Protein AF-0000000067925030 (afdb_homodimer)

Secondary structure (DSSP, 8-state):
-GGGGGSHHHHHHHHHHHHHHHHHHHHHTT-HHHHHHHHHHHHHHHHHHHHHHHHTTTTS-HHHHHHHHHHHHHHHHIIIIIHHHHHHHHHTTT-HHHHHHHHHHHHHHHHHHHHHHHH--TTSEEES--GGGHHHHHHHHHHTGGGS-HHHHHHHHHHHHHHHHHHHTS--EEEPP-THHHHHHHHHHHHHHHHHHHHHH-/-GGGGGSHHHHHHHHHHHHHHHHHHHHHTT-HHHHHHHHHHHHHHHHHHHHHHHHTTTTS-HHHHHHHHHHHHHHHHIIIIIHHHHHHHHHTTT-HHHHHHHHHHHHHHHHHHHHHHHH--TTSEEES--GGGHHHHHHHHHHTGGGS-HHHHHHHHHHHHHHHHHHHTS--EEEPP-THHHHHHHHHHHHHHHHHHHHHH-

Structure (mmCIF, N/CA/C/O backbone):
data_AF-0000000067925030-model_v1
#
loop_
_entity.id
_entity.type
_entity.pdbx_description
1 polymer 'CDP-alcohol phosphatidyltransferase'
#
loop_
_atom_site.group_PDB
_atom_site.id
_atom_site.type_symbol
_atom_site.label_atom_id
_atom_site.label_alt_id
_atom_site.label_comp_id
_atom_site.label_asym_id
_atom_site.label_entity_id
_atom_site.label_seq_id
_atom_site.pdbx_PDB_ins_code
_atom_site.Cartn_x
_atom_site.Cartn_y
_atom_site.Cartn_z
_atom_site.occupancy
_atom_site.B_iso_or_equiv
_atom_site.auth_seq_id
_atom_site.auth_comp_id
_atom_site.auth_asym_id
_atom_site.auth_atom_id
_atom_site.pdbx_PDB_model_num
ATOM 1 N N . MET A 1 1 ? -11.797 15.734 -7.051 1 89.94 1 MET A N 1
ATOM 2 C CA . MET A 1 1 ? -10.562 15.062 -6.641 1 89.94 1 MET A CA 1
ATOM 3 C C . MET A 1 1 ? -9.695 14.734 -7.852 1 89.94 1 MET A C 1
ATOM 5 O O . MET A 1 1 ? -8.484 14.945 -7.82 1 89.94 1 MET A O 1
ATOM 9 N N . ILE A 1 2 ? -10.281 14.438 -8.984 1 88.62 2 ILE A N 1
ATOM 10 C CA . ILE A 1 2 ? -9.531 14.031 -10.164 1 88.62 2 ILE A CA 1
ATOM 11 C C . ILE A 1 2 ? -8.75 15.219 -10.719 1 88.62 2 ILE A C 1
ATOM 13 O O . ILE A 1 2 ? -7.641 15.062 -11.234 1 88.62 2 ILE A O 1
ATOM 17 N N . ARG A 1 3 ? -9.242 16.359 -10.547 1 88.56 3 ARG A N 1
ATOM 18 C CA . ARG A 1 3 ? -8.594 17.578 -11.023 1 88.56 3 ARG A CA 1
ATOM 19 C C . ARG A 1 3 ? -7.242 17.781 -10.352 1 88.56 3 ARG A C 1
ATOM 21 O O . ARG A 1 3 ? -6.371 18.469 -10.891 1 88.56 3 ARG A O 1
ATOM 28 N N . LEU A 1 4 ? -7.094 17.141 -9.203 1 92.19 4 LEU A N 1
ATOM 29 C CA . LEU A 1 4 ? -5.828 17.25 -8.484 1 92.19 4 LEU A CA 1
ATOM 30 C C . LEU A 1 4 ? -4.707 16.562 -9.25 1 92.19 4 LEU A C 1
ATOM 32 O O . LEU A 1 4 ? -3.529 16.844 -9.031 1 92.19 4 LEU A O 1
ATOM 36 N N . LEU A 1 5 ? -5.113 15.695 -10.188 1 93.62 5 LEU A N 1
ATOM 37 C CA . LEU A 1 5 ? -4.117 14.953 -10.961 1 93.62 5 LEU A CA 1
ATOM 38 C C . LEU A 1 5 ? -3.686 15.734 -12.195 1 93.62 5 LEU A C 1
ATOM 40 O O . LEU A 1 5 ? -2.791 15.305 -12.922 1 93.62 5 LEU A O 1
ATOM 44 N N . VAL A 1 6 ? -4.281 16.906 -12.383 1 92.69 6 VAL A N 1
ATOM 45 C CA . VAL A 1 6 ? -3.838 17.797 -13.445 1 92.69 6 VAL A CA 1
ATOM 46 C C . VAL A 1 6 ? -2.533 18.484 -13.039 1 92.69 6 VAL A C 1
ATOM 48 O O . VAL A 1 6 ? -1.722 18.844 -13.891 1 92.69 6 VAL A O 1
ATOM 51 N N . ASP A 1 7 ? -2.354 18.641 -11.688 1 95 7 ASP A N 1
ATOM 52 C CA . ASP A 1 7 ? -1.085 19.156 -11.172 1 95 7 ASP A CA 1
ATOM 53 C C . ASP A 1 7 ? 0.075 18.25 -11.586 1 95 7 ASP A C 1
ATOM 55 O O . ASP A 1 7 ? 0.034 17.031 -11.367 1 95 7 ASP A O 1
ATOM 59 N N . PRO A 1 8 ? 1.072 18.844 -12.219 1 95.94 8 PRO A N 1
ATOM 60 C CA . PRO A 1 8 ? 2.154 18.031 -12.789 1 95.94 8 PRO A CA 1
ATOM 61 C C . PRO A 1 8 ? 2.842 17.156 -11.742 1 95.94 8 PRO A C 1
ATOM 63 O O . PRO A 1 8 ? 3.178 16 -12.031 1 95.94 8 PRO A O 1
ATOM 66 N N . ALA A 1 9 ? 3.117 17.656 -10.594 1 96.56 9 ALA A N 1
ATOM 67 C CA . ALA A 1 9 ? 3.754 16.859 -9.555 1 96.56 9 ALA A CA 1
ATOM 68 C C . ALA A 1 9 ? 2.867 15.688 -9.133 1 96.56 9 ALA A C 1
ATOM 70 O O . ALA A 1 9 ? 3.34 14.562 -8.992 1 96.56 9 ALA A O 1
ATOM 71 N N . ASN A 1 10 ? 1.587 15.984 -8.961 1 97.56 10 ASN A N 1
ATOM 72 C CA . ASN A 1 10 ? 0.639 14.945 -8.578 1 97.56 10 ASN A CA 1
ATOM 73 C C . ASN A 1 10 ? 0.477 13.898 -9.672 1 97.56 10 ASN A C 1
ATOM 75 O O . ASN A 1 10 ? 0.302 12.719 -9.391 1 97.56 10 ASN A O 1
ATOM 79 N N . ALA A 1 11 ? 0.489 14.344 -10.883 1 97.56 11 ALA A N 1
ATOM 80 C CA . ALA A 1 11 ? 0.394 13.43 -12.016 1 97.56 11 ALA A CA 1
ATOM 81 C C . ALA A 1 11 ? 1.58 12.469 -12.047 1 97.56 11 ALA A C 1
ATOM 83 O O . ALA A 1 11 ? 1.418 11.281 -12.328 1 97.56 11 ALA A O 1
ATOM 84 N N . MET A 1 12 ? 2.736 12.953 -11.805 1 97.88 12 MET A N 1
ATOM 85 C CA . MET A 1 12 ? 3.939 12.125 -11.766 1 97.88 12 MET A CA 1
ATOM 86 C C . MET A 1 12 ? 3.857 11.094 -10.648 1 97.88 12 MET A C 1
ATOM 88 O O . MET A 1 12 ? 4.227 9.938 -10.844 1 97.88 12 MET A O 1
ATOM 92 N N . THR A 1 13 ? 3.393 11.547 -9.516 1 98.19 13 THR A N 1
ATOM 93 C CA . THR A 1 13 ? 3.219 10.641 -8.391 1 98.19 13 THR A CA 1
ATOM 94 C C . THR A 1 13 ? 2.229 9.531 -8.742 1 98.19 13 THR A C 1
ATOM 96 O O . THR A 1 13 ? 2.471 8.359 -8.445 1 98.19 13 THR A O 1
ATOM 99 N N . ALA A 1 14 ? 1.107 9.922 -9.383 1 98.06 14 ALA A N 1
ATOM 100 C CA . ALA A 1 14 ? 0.104 8.945 -9.797 1 98.06 14 ALA A CA 1
ATOM 101 C C . ALA A 1 14 ? 0.689 7.945 -10.797 1 98.06 14 ALA A C 1
ATOM 103 O O . ALA A 1 14 ? 0.365 6.758 -10.758 1 98.06 14 ALA A O 1
ATOM 104 N N . MET A 1 15 ? 1.486 8.445 -11.641 1 98 15 MET A N 1
ATOM 105 C CA . MET A 1 15 ? 2.168 7.562 -12.586 1 98 15 MET A CA 1
ATOM 106 C C . MET A 1 15 ? 3.064 6.566 -11.859 1 98 15 MET A C 1
ATOM 108 O O . MET A 1 15 ? 3.111 5.391 -12.211 1 98 15 MET A O 1
ATOM 112 N N . GLY A 1 16 ? 3.797 7.035 -10.859 1 98.31 16 GLY A N 1
ATOM 113 C CA . GLY A 1 16 ? 4.602 6.141 -10.039 1 98.31 16 GLY A CA 1
ATOM 114 C C . GLY A 1 16 ? 3.791 5.043 -9.383 1 98.31 16 GLY A C 1
ATOM 115 O O . GLY A 1 16 ? 4.227 3.895 -9.32 1 98.31 16 GLY A O 1
ATOM 116 N N . LEU A 1 17 ? 2.623 5.391 -8.945 1 98.25 17 LEU A N 1
ATOM 117 C CA . LEU A 1 17 ? 1.722 4.426 -8.32 1 98.25 17 LEU A CA 1
ATOM 118 C C . LEU A 1 17 ? 1.288 3.363 -9.328 1 98.25 17 LEU A C 1
ATOM 120 O O . LEU A 1 17 ? 1.258 2.174 -9.008 1 98.25 17 LEU A O 1
ATOM 124 N N . ALA A 1 18 ? 0.958 3.822 -10.477 1 98.25 18 ALA A N 1
ATOM 125 C CA . ALA A 1 18 ? 0.557 2.896 -11.539 1 98.25 18 ALA A CA 1
ATOM 126 C C . ALA A 1 18 ? 1.701 1.958 -11.906 1 98.25 18 ALA A C 1
ATOM 128 O O . ALA A 1 18 ? 1.496 0.752 -12.062 1 98.25 18 ALA A O 1
ATOM 129 N N . LEU A 1 19 ? 2.867 2.484 -12.047 1 98.62 19 LEU A N 1
ATOM 130 C CA . LEU A 1 19 ? 4.039 1.678 -12.367 1 98.62 19 LEU A CA 1
ATOM 131 C C . LEU A 1 19 ? 4.301 0.644 -11.273 1 98.62 19 LEU A C 1
ATOM 133 O O . LEU A 1 19 ? 4.645 -0.503 -11.57 1 98.62 19 LEU A O 1
ATOM 137 N N . SER A 1 20 ? 4.184 1.072 -10.055 1 98.75 20 SER A N 1
ATOM 138 C CA . SER A 1 20 ? 4.383 0.144 -8.945 1 98.75 20 SER A CA 1
ATOM 139 C C . SER A 1 20 ? 3.371 -0.995 -8.984 1 98.75 20 SER A C 1
ATOM 141 O O . SER A 1 20 ? 3.709 -2.145 -8.695 1 98.75 20 SER A O 1
ATOM 143 N N . SER A 1 21 ? 2.123 -0.696 -9.344 1 98.56 21 SER A N 1
ATOM 144 C CA . SER A 1 21 ? 1.086 -1.715 -9.469 1 98.56 21 SER A CA 1
ATOM 145 C C . SER A 1 21 ? 1.408 -2.693 -10.594 1 98.56 21 SER A C 1
ATOM 147 O O . SER A 1 21 ? 1.224 -3.904 -10.438 1 98.56 21 SER A O 1
ATOM 149 N N . ILE A 1 22 ? 1.893 -2.172 -11.672 1 98.5 22 ILE A N 1
ATOM 150 C CA . ILE A 1 22 ? 2.283 -3.006 -12.805 1 98.5 22 ILE A CA 1
ATOM 151 C C . ILE A 1 22 ? 3.475 -3.877 -12.414 1 98.5 22 ILE A C 1
ATOM 153 O O . ILE A 1 22 ? 3.539 -5.051 -12.781 1 98.5 22 ILE A O 1
ATOM 157 N N . GLY A 1 23 ? 4.434 -3.281 -11.688 1 98.81 23 GLY A N 1
ATOM 158 C CA . GLY A 1 23 ? 5.559 -4.059 -11.188 1 98.81 23 GLY A CA 1
ATOM 159 C C . GLY A 1 23 ? 5.137 -5.219 -10.305 1 98.81 23 GLY A C 1
ATOM 160 O O . GLY A 1 23 ? 5.703 -6.309 -10.391 1 98.81 23 GLY A O 1
ATOM 161 N N . ILE A 1 24 ? 4.152 -4.984 -9.477 1 98.81 24 ILE A N 1
ATOM 162 C CA . ILE A 1 24 ? 3.619 -6.035 -8.609 1 98.81 24 ILE A CA 1
ATOM 163 C C . ILE A 1 24 ? 3.062 -7.172 -9.469 1 98.81 24 ILE A C 1
ATOM 165 O O . ILE A 1 24 ? 3.312 -8.344 -9.188 1 98.81 24 ILE A O 1
ATOM 169 N N . ASP A 1 25 ? 2.359 -6.836 -10.555 1 98.56 25 ASP A N 1
ATOM 170 C CA . ASP A 1 25 ? 1.824 -7.84 -11.469 1 98.56 25 ASP A CA 1
ATOM 171 C C . ASP A 1 25 ? 2.943 -8.695 -12.062 1 98.56 25 ASP A C 1
ATOM 173 O O . ASP A 1 25 ? 2.83 -9.922 -12.133 1 98.56 25 ASP A O 1
ATOM 177 N N . PHE A 1 26 ? 4.012 -8.086 -12.477 1 98.62 26 PHE A N 1
ATOM 178 C CA . PHE A 1 26 ? 5.117 -8.82 -13.094 1 98.62 26 PHE A CA 1
ATOM 179 C C . PHE A 1 26 ? 5.793 -9.727 -12.07 1 98.62 26 PHE A C 1
ATOM 181 O O . PHE A 1 26 ? 6.211 -10.836 -12.406 1 98.62 26 PHE A O 1
ATOM 188 N N . SER A 1 27 ? 5.918 -9.242 -10.82 1 98.44 27 SER A N 1
ATOM 189 C CA . SER A 1 27 ? 6.473 -10.102 -9.781 1 98.44 27 SER A CA 1
ATOM 190 C C . SER A 1 27 ? 5.613 -11.344 -9.578 1 98.44 27 SER A C 1
ATOM 192 O O . SER A 1 27 ? 6.129 -12.461 -9.531 1 98.44 27 SER A O 1
ATOM 194 N N . ILE A 1 28 ? 4.316 -11.148 -9.508 1 98.12 28 ILE A N 1
ATOM 195 C CA . ILE A 1 28 ? 3.377 -12.234 -9.266 1 98.12 28 ILE A CA 1
ATOM 196 C C . ILE A 1 28 ? 3.379 -13.195 -10.453 1 98.12 28 ILE A C 1
ATOM 198 O O . ILE A 1 28 ? 3.256 -14.414 -10.273 1 98.12 28 ILE A O 1
ATOM 202 N N . ALA A 1 29 ? 3.598 -12.672 -11.672 1 97.44 29 ALA A N 1
ATOM 203 C CA . ALA A 1 29 ? 3.576 -13.461 -12.898 1 97.44 29 ALA A CA 1
ATOM 204 C C . ALA A 1 29 ? 4.863 -14.266 -13.062 1 97.44 29 ALA A C 1
ATOM 206 O O . ALA A 1 29 ? 5 -15.047 -14.008 1 97.44 29 ALA A O 1
ATOM 207 N N . GLY A 1 30 ? 5.836 -14.039 -12.195 1 96.5 30 GLY A N 1
ATOM 208 C CA . GLY A 1 30 ? 7.062 -14.812 -12.242 1 96.5 30 GLY A CA 1
ATOM 209 C C . GLY A 1 30 ? 8.203 -14.094 -12.938 1 96.5 30 GLY A C 1
ATOM 210 O O . GLY A 1 30 ? 9.203 -14.711 -13.305 1 96.5 30 GLY A O 1
ATOM 211 N N . PHE A 1 31 ? 8.016 -12.766 -13.141 1 97.94 31 PHE A N 1
ATOM 212 C CA . PHE A 1 31 ? 9.055 -11.945 -13.75 1 97.94 31 PHE A CA 1
ATOM 213 C C . PHE A 1 31 ? 9.492 -10.828 -12.812 1 97.94 31 PHE A C 1
ATOM 215 O O . PHE A 1 31 ? 9.391 -9.648 -13.148 1 97.94 31 PHE A O 1
ATOM 222 N N . PRO A 1 32 ? 10.039 -11.203 -11.68 1 98.06 32 PRO A N 1
ATOM 223 C CA . PRO A 1 32 ? 10.367 -10.195 -10.672 1 98.06 32 PRO A CA 1
ATOM 224 C C . PRO A 1 32 ? 11.43 -9.211 -11.141 1 98.06 32 PRO A C 1
ATOM 226 O O . PRO A 1 32 ? 11.438 -8.055 -10.727 1 98.06 32 PRO A O 1
ATOM 229 N N . G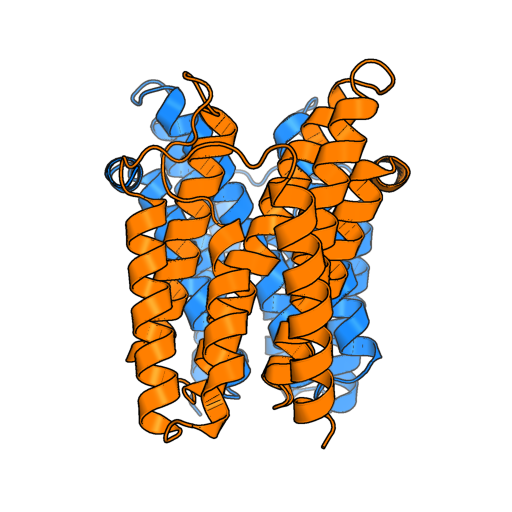LU A 1 33 ? 12.367 -9.68 -12.016 1 98.56 33 GLU A N 1
ATOM 230 C CA . GLU A 1 33 ? 13.375 -8.766 -12.539 1 98.56 33 GLU A CA 1
ATOM 231 C C . GLU A 1 33 ? 12.734 -7.621 -13.32 1 98.56 33 GLU A C 1
ATOM 233 O O . GLU A 1 33 ? 13.109 -6.461 -13.164 1 98.56 33 GLU A O 1
ATOM 238 N N . ILE A 1 34 ? 11.781 -7.973 -14.125 1 98.69 34 ILE A N 1
ATOM 239 C CA . ILE A 1 34 ? 11.062 -6.961 -14.898 1 98.69 34 ILE A CA 1
ATOM 240 C C . ILE A 1 34 ? 10.281 -6.051 -13.945 1 98.69 34 ILE A C 1
ATOM 242 O O . ILE A 1 34 ? 10.211 -4.84 -14.156 1 98.69 34 ILE A O 1
ATOM 246 N N . GLY A 1 35 ? 9.695 -6.676 -12.922 1 98.81 35 GLY A N 1
ATOM 247 C CA . GLY A 1 35 ? 9.008 -5.879 -11.914 1 98.81 35 GLY A CA 1
ATOM 248 C C . GLY A 1 35 ? 9.906 -4.848 -11.258 1 98.81 35 GLY A C 1
ATOM 249 O O . GLY A 1 35 ? 9.531 -3.676 -11.148 1 98.81 35 GLY A O 1
ATOM 250 N N . VAL A 1 36 ? 11.062 -5.281 -10.836 1 98.88 36 VAL A N 1
ATOM 251 C CA . VAL A 1 36 ? 12.023 -4.387 -10.211 1 98.88 36 VAL A CA 1
ATOM 252 C C . VAL A 1 36 ? 12.414 -3.277 -11.18 1 98.88 36 VAL A C 1
ATOM 254 O O . VAL A 1 36 ? 12.492 -2.107 -10.805 1 98.88 36 VAL A O 1
ATOM 257 N N . ALA A 1 37 ? 12.625 -3.625 -12.43 1 98.81 37 ALA A N 1
ATOM 258 C CA . ALA A 1 37 ? 12.984 -2.646 -13.453 1 98.81 37 ALA A CA 1
ATOM 259 C C . ALA A 1 37 ? 11.906 -1.573 -13.586 1 98.81 37 ALA A C 1
ATOM 261 O O . ALA A 1 37 ? 12.211 -0.381 -13.648 1 98.81 37 ALA A O 1
ATOM 262 N N . ILE A 1 38 ? 10.711 -1.963 -13.602 1 98.81 38 ILE A N 1
ATOM 263 C CA . ILE A 1 38 ? 9.586 -1.051 -13.766 1 98.81 38 ILE A CA 1
ATOM 264 C C . ILE A 1 38 ? 9.477 -0.134 -12.547 1 98.81 38 ILE A C 1
ATOM 266 O O . ILE A 1 38 ? 9.305 1.079 -12.688 1 98.81 38 ILE A O 1
ATOM 270 N N . VAL A 1 39 ? 9.625 -0.678 -11.352 1 98.81 39 VAL A N 1
ATOM 271 C CA . VAL A 1 39 ? 9.383 0.088 -10.133 1 98.81 39 VAL A CA 1
ATOM 272 C C . VAL A 1 39 ? 10.547 1.044 -9.883 1 98.81 39 VAL A C 1
ATOM 274 O O . VAL A 1 39 ? 10.398 2.039 -9.172 1 98.81 39 VAL A O 1
ATOM 277 N N . LEU A 1 40 ? 11.695 0.797 -10.477 1 98.75 40 LEU A N 1
ATOM 278 C CA . LEU A 1 40 ? 12.773 1.781 -10.43 1 98.75 40 LEU A CA 1
ATOM 279 C C . LEU A 1 40 ? 12.344 3.088 -11.086 1 98.75 40 LEU A C 1
ATOM 281 O O . LEU A 1 40 ? 12.781 4.168 -10.688 1 98.75 40 LEU A O 1
ATOM 285 N N . TRP A 1 41 ? 11.461 2.984 -12.031 1 98.56 41 TRP A N 1
ATOM 286 C CA . TRP A 1 41 ? 10.945 4.191 -12.664 1 98.56 41 TRP A CA 1
ATOM 287 C C . TRP A 1 41 ? 9.93 4.887 -11.766 1 98.56 41 TRP A C 1
ATOM 289 O O . TRP A 1 41 ? 9.711 6.094 -11.891 1 98.56 41 TRP A O 1
ATOM 299 N N . ALA A 1 42 ? 9.266 4.133 -10.922 1 98.44 42 ALA A N 1
ATOM 300 C CA . ALA A 1 42 ? 8.438 4.762 -9.898 1 98.44 42 ALA A CA 1
ATOM 301 C C . ALA A 1 42 ? 9.289 5.562 -8.922 1 98.44 42 ALA A C 1
ATOM 303 O O . ALA A 1 42 ? 8.883 6.637 -8.469 1 98.44 42 ALA A O 1
ATOM 304 N N . LEU A 1 43 ? 10.461 5.039 -8.57 1 97.06 43 LEU A N 1
ATOM 305 C CA . LEU A 1 43 ? 11.398 5.773 -7.727 1 97.06 43 LEU A CA 1
ATOM 306 C C . LEU A 1 43 ? 11.82 7.082 -8.391 1 97.06 43 LEU A C 1
ATOM 308 O O . LEU A 1 43 ? 11.898 8.117 -7.73 1 97.06 43 LEU A O 1
ATOM 312 N N . LEU A 1 44 ? 12.039 7.027 -9.656 1 96.56 44 LEU A N 1
ATOM 313 C CA . LEU A 1 44 ? 12.414 8.227 -10.398 1 96.56 44 LEU A CA 1
ATOM 314 C C . LEU A 1 44 ? 11.266 9.234 -10.422 1 96.56 44 LEU A C 1
ATOM 316 O O . LEU A 1 44 ? 11.492 10.438 -10.305 1 96.56 44 LEU A O 1
ATOM 320 N N . ALA A 1 45 ? 10.094 8.688 -10.641 1 96.44 45 ALA A N 1
ATOM 321 C CA . ALA A 1 45 ? 8.922 9.555 -10.617 1 96.44 45 ALA A CA 1
ATOM 322 C C . ALA A 1 45 ? 8.82 10.297 -9.281 1 96.44 45 ALA A C 1
ATOM 324 O O . ALA A 1 45 ? 8.469 11.477 -9.25 1 96.44 45 ALA A O 1
ATOM 325 N N . ASP A 1 46 ? 9.117 9.594 -8.242 1 93.88 46 ASP A N 1
ATOM 326 C CA . ASP A 1 46 ? 9.109 10.195 -6.914 1 93.88 46 ASP A CA 1
ATOM 327 C C . ASP A 1 46 ? 10.141 11.312 -6.805 1 93.88 46 ASP A C 1
ATOM 329 O O . ASP A 1 46 ? 9.844 12.383 -6.273 1 93.88 46 ASP A O 1
ATOM 333 N N . HIS A 1 47 ? 11.273 11.062 -7.312 1 91.44 47 HIS A N 1
ATOM 334 C CA . HIS A 1 47 ? 12.344 12.055 -7.289 1 91.44 47 HIS A CA 1
ATOM 335 C C . HIS A 1 47 ? 11.961 13.289 -8.094 1 91.44 47 HIS A C 1
ATOM 337 O O . HIS A 1 47 ? 12.156 14.422 -7.641 1 91.44 47 HIS A O 1
ATOM 343 N N . PHE A 1 48 ? 11.383 13.094 -9.188 1 93.31 48 PHE A N 1
ATOM 344 C CA . PHE A 1 48 ? 11.078 14.188 -10.102 1 93.31 48 PHE A CA 1
ATOM 345 C C . PHE A 1 48 ? 9.844 14.953 -9.641 1 93.31 48 PHE A C 1
ATOM 347 O O . PHE A 1 48 ? 9.75 16.172 -9.82 1 93.31 48 PHE A O 1
ATOM 354 N N . ASP A 1 49 ? 8.922 14.219 -9.078 1 94.44 49 ASP A N 1
ATOM 355 C CA . ASP A 1 49 ? 7.742 14.938 -8.602 1 94.44 49 ASP A CA 1
ATOM 356 C C . ASP A 1 49 ? 8.102 15.883 -7.461 1 94.44 49 ASP A C 1
ATOM 358 O O . ASP A 1 49 ? 7.492 16.953 -7.312 1 94.44 49 ASP A O 1
ATOM 362 N N . GLY A 1 50 ? 9.109 15.477 -6.637 1 90.69 50 GLY A N 1
ATOM 363 C CA . GLY A 1 50 ? 9.602 16.375 -5.605 1 90.69 50 GLY A CA 1
ATOM 364 C C . GLY A 1 50 ? 10.211 17.656 -6.168 1 90.69 50 GLY A C 1
ATOM 365 O O . GLY A 1 50 ? 9.953 18.75 -5.66 1 90.69 50 GLY A O 1
ATOM 366 N N . VAL A 1 51 ? 10.984 17.5 -7.199 1 90.5 51 VAL A N 1
ATOM 367 C CA . VAL A 1 51 ? 11.625 18.641 -7.848 1 90.5 51 VAL A CA 1
ATOM 368 C C . VAL A 1 51 ? 10.555 19.562 -8.43 1 90.5 51 VAL A C 1
ATOM 370 O O . VAL A 1 51 ? 10.602 20.781 -8.234 1 90.5 51 VAL A O 1
ATOM 373 N N . VAL A 1 52 ? 9.594 18.969 -9.109 1 92.88 52 VAL A N 1
ATOM 374 C CA . VAL A 1 52 ? 8.531 19.734 -9.742 1 92.88 52 VAL A CA 1
ATOM 375 C C . VAL A 1 52 ? 7.684 20.422 -8.68 1 92.88 52 VAL A C 1
ATOM 377 O O . VAL A 1 52 ? 7.316 21.594 -8.836 1 92.88 52 VAL A O 1
ATOM 380 N N . ALA A 1 53 ? 7.426 19.781 -7.605 1 92.31 53 ALA A N 1
ATOM 381 C CA . ALA A 1 53 ? 6.641 20.359 -6.512 1 92.31 53 ALA A CA 1
ATOM 382 C C . ALA A 1 53 ? 7.344 21.562 -5.906 1 92.31 53 ALA A C 1
ATOM 384 O O . ALA A 1 53 ? 6.703 22.578 -5.605 1 92.31 53 ALA A O 1
ATOM 385 N N . ARG A 1 54 ? 8.633 21.438 -5.742 1 88.75 54 ARG A N 1
ATOM 386 C CA . ARG A 1 54 ? 9.406 22.531 -5.16 1 88.75 54 ARG A CA 1
ATOM 387 C C . ARG A 1 54 ? 9.445 23.734 -6.098 1 88.75 54 ARG A C 1
ATOM 389 O O . ARG A 1 54 ? 9.359 24.891 -5.648 1 88.75 54 ARG A O 1
ATOM 396 N N . ARG A 1 55 ? 9.477 23.453 -7.301 1 90.75 55 ARG A N 1
ATOM 397 C CA . ARG A 1 55 ? 9.531 24.516 -8.289 1 90.75 55 ARG A CA 1
ATOM 398 C C . ARG A 1 55 ? 8.18 25.234 -8.398 1 90.75 55 ARG A C 1
ATOM 400 O O . ARG A 1 55 ? 8.125 26.422 -8.703 1 90.75 55 ARG A O 1
ATOM 40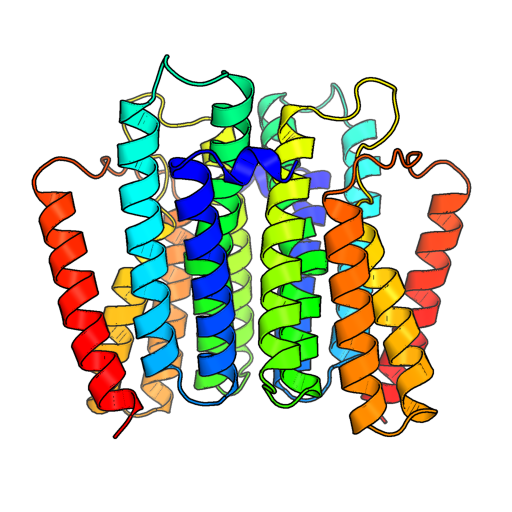7 N N . MET A 1 56 ? 7.184 24.5 -8.141 1 91.5 56 MET A N 1
ATOM 408 C CA . MET A 1 56 ? 5.844 25.047 -8.281 1 91.5 56 MET A CA 1
ATOM 409 C C . MET A 1 56 ? 5.363 25.656 -6.973 1 91.5 56 MET A C 1
ATOM 411 O O . MET A 1 56 ? 4.223 26.125 -6.875 1 91.5 56 MET A O 1
ATOM 415 N N . ARG A 1 57 ? 6.289 25.641 -6.109 1 85.38 57 ARG A N 1
ATOM 416 C CA . ARG A 1 57 ? 5.922 26.203 -4.812 1 85.38 57 ARG A CA 1
ATOM 417 C C . ARG A 1 57 ? 5.441 27.641 -4.953 1 85.38 57 ARG A C 1
ATOM 419 O O . ARG A 1 57 ? 6.109 28.469 -5.586 1 85.38 57 ARG A O 1
ATOM 426 N N . GLY A 1 58 ? 4.32 27.984 -4.426 1 86.12 58 GLY A N 1
ATOM 427 C CA . GLY A 1 58 ? 3.793 29.344 -4.523 1 86.12 58 GLY A CA 1
ATOM 428 C C . GLY A 1 58 ? 2.904 29.547 -5.734 1 86.12 58 GLY A C 1
ATOM 429 O O . GLY A 1 58 ? 2.172 30.531 -5.812 1 86.12 58 GLY A O 1
ATOM 430 N N . SER A 1 59 ? 3.002 28.688 -6.727 1 88.75 59 SER A N 1
ATOM 431 C CA . SER A 1 59 ? 2.252 28.859 -7.965 1 88.75 59 SER A CA 1
ATOM 432 C C . SER A 1 59 ? 1.021 27.969 -7.996 1 88.75 59 SER A C 1
ATOM 434 O O . SER A 1 59 ? 0.312 27.906 -9.008 1 88.75 59 SER A O 1
ATOM 436 N N . ARG A 1 60 ? 0.826 27.156 -6.957 1 88.12 60 ARG A N 1
ATOM 437 C CA . ARG A 1 60 ? -0.337 26.266 -6.875 1 88.12 60 ARG A CA 1
ATOM 438 C C . ARG A 1 60 ? -1.071 26.453 -5.555 1 88.12 60 ARG A C 1
ATOM 440 O O . ARG A 1 60 ? -0.491 26.938 -4.578 1 88.12 60 ARG A O 1
ATOM 447 N N . PRO A 1 61 ? -2.361 26.125 -5.652 1 89.75 61 PRO A N 1
ATOM 448 C CA . PRO A 1 61 ? -3.098 26.203 -4.387 1 89.75 61 PRO A CA 1
ATOM 449 C C . PRO A 1 61 ? -2.471 25.359 -3.281 1 89.75 61 PRO A C 1
ATOM 451 O O . PRO A 1 61 ? -1.983 24.266 -3.541 1 89.75 61 PRO A O 1
ATOM 454 N N . ALA A 1 62 ? -2.473 25.922 -2.111 1 88.75 62 ALA A N 1
ATOM 455 C CA . ALA A 1 62 ? -1.86 25.266 -0.957 1 88.75 62 ALA A CA 1
ATOM 456 C C . ALA A 1 62 ? -2.451 23.875 -0.736 1 88.75 62 ALA A C 1
ATOM 458 O O . ALA A 1 62 ? -1.727 22.922 -0.422 1 88.75 62 ALA A O 1
ATOM 459 N N . GLU A 1 63 ? -3.709 23.781 -0.903 1 91.75 63 GLU A N 1
ATOM 460 C CA . GLU A 1 63 ? -4.402 22.5 -0.718 1 91.75 63 GLU A CA 1
ATOM 461 C C . GLU A 1 63 ? -3.877 21.438 -1.679 1 91.75 63 GLU A C 1
ATOM 463 O O . GLU A 1 63 ? -3.717 20.281 -1.301 1 91.75 63 GLU A O 1
ATOM 468 N N . THR A 1 64 ? -3.645 21.844 -2.883 1 93.38 64 THR A N 1
ATOM 469 C CA . THR A 1 64 ? -3.141 20.922 -3.902 1 93.38 64 THR A CA 1
ATOM 470 C C . THR A 1 64 ? -1.775 20.375 -3.504 1 93.38 64 THR A C 1
ATOM 472 O O . THR A 1 64 ? -1.514 19.188 -3.66 1 93.38 64 THR A O 1
ATOM 475 N N . GLY A 1 65 ? -0.971 21.219 -2.986 1 93.88 65 GLY A N 1
ATOM 476 C CA . GLY A 1 65 ? 0.342 20.797 -2.525 1 93.88 65 GLY A CA 1
ATOM 477 C C . GLY A 1 65 ? 0.282 19.844 -1.344 1 93.88 65 GLY A C 1
ATOM 478 O O . GLY A 1 65 ? 1.02 18.859 -1.296 1 93.88 65 GLY A O 1
ATOM 479 N N . GLU A 1 66 ? -0.588 20.156 -0.456 1 94.06 66 GLU A N 1
ATOM 480 C CA . GLU A 1 66 ? -0.714 19.312 0.734 1 94.06 66 GLU A CA 1
ATOM 481 C C . GLU A 1 66 ? -1.248 17.938 0.382 1 94.06 66 GLU A C 1
ATOM 483 O O . GLU A 1 66 ? -0.781 16.922 0.921 1 94.06 66 GLU A O 1
ATOM 488 N N . VAL A 1 67 ? -2.215 17.891 -0.486 1 95.19 67 VAL A N 1
ATOM 489 C CA . VAL A 1 67 ? -2.74 16.609 -0.95 1 95.19 67 VAL A CA 1
ATOM 490 C C . VAL A 1 67 ? -1.637 15.828 -1.66 1 95.19 67 VAL A C 1
ATOM 492 O O . VAL A 1 67 ? -1.52 14.609 -1.486 1 95.19 67 VAL A O 1
ATOM 495 N N . GLY A 1 68 ? -0.891 16.562 -2.418 1 96 68 GLY A N 1
ATOM 496 C CA . GLY A 1 68 ? 0.222 15.945 -3.121 1 96 68 GLY A CA 1
ATOM 497 C C . GLY A 1 68 ? 1.237 15.312 -2.189 1 96 68 GLY A C 1
ATOM 498 O O . GLY A 1 68 ? 1.792 14.25 -2.494 1 96 68 GLY A O 1
ATOM 499 N N . LYS A 1 69 ? 1.492 15.93 -1.092 1 94 69 LYS A N 1
ATOM 500 C CA . LYS A 1 69 ? 2.422 15.383 -0.108 1 94 69 LYS A CA 1
ATOM 501 C C . LYS A 1 69 ? 1.921 14.055 0.441 1 94 69 LYS A C 1
ATOM 503 O O . LYS A 1 69 ? 2.699 13.109 0.605 1 94 69 LYS A O 1
ATOM 508 N N . ASN A 1 70 ? 0.652 14.016 0.713 1 95.94 70 ASN A N 1
ATOM 509 C CA . ASN A 1 70 ? 0.052 12.766 1.174 1 95.94 70 ASN A CA 1
ATOM 510 C C . ASN A 1 70 ? 0.073 11.695 0.084 1 95.94 70 ASN A C 1
ATOM 512 O O . ASN A 1 70 ? 0.383 10.531 0.354 1 95.94 70 ASN A O 1
ATOM 516 N N . LEU A 1 71 ? -0.272 12.125 -1.065 1 97.56 71 LEU A N 1
ATOM 517 C CA . LEU A 1 71 ? -0.254 11.211 -2.207 1 97.56 71 LEU A CA 1
ATOM 518 C C . LEU A 1 71 ? 1.141 10.633 -2.418 1 97.56 71 LEU A C 1
ATOM 520 O O . LEU A 1 71 ? 1.285 9.445 -2.701 1 97.56 71 LEU A O 1
ATOM 524 N N . ASP A 1 72 ? 2.096 11.516 -2.273 1 96.75 72 ASP A N 1
ATOM 525 C CA . ASP A 1 72 ? 3.49 11.109 -2.428 1 96.75 72 ASP A CA 1
ATOM 526 C C . ASP A 1 72 ? 3.871 10.047 -1.403 1 96.75 72 ASP A C 1
ATOM 528 O O . ASP A 1 72 ? 4.543 9.07 -1.737 1 96.75 72 ASP A O 1
ATOM 532 N N . SER A 1 73 ? 3.455 10.203 -0.192 1 96.69 73 SER A N 1
ATOM 533 C CA . SER A 1 73 ? 3.727 9.234 0.865 1 96.69 73 SER A CA 1
ATOM 534 C C . SER A 1 73 ? 3.107 7.879 0.543 1 96.69 73 SER A C 1
ATOM 536 O O . SER A 1 73 ? 3.729 6.84 0.768 1 96.69 73 SER A O 1
ATOM 538 N N . LEU A 1 74 ? 1.902 7.867 0.052 1 98.19 74 LEU A N 1
ATOM 539 C CA . LEU A 1 74 ? 1.226 6.629 -0.311 1 98.19 74 LEU A CA 1
ATOM 540 C C . LEU A 1 74 ? 1.934 5.941 -1.475 1 98.19 74 LEU A C 1
ATOM 542 O O . LEU A 1 74 ? 2.061 4.715 -1.494 1 98.19 74 LEU A O 1
ATOM 546 N N . ALA A 1 75 ? 2.369 6.75 -2.393 1 98.44 75 ALA A N 1
ATOM 547 C CA . ALA A 1 75 ? 3.096 6.207 -3.537 1 98.44 75 ALA A CA 1
ATOM 548 C C . ALA A 1 75 ? 4.418 5.582 -3.102 1 98.44 75 ALA A C 1
ATOM 550 O O . ALA A 1 75 ? 4.77 4.488 -3.545 1 98.44 75 ALA A O 1
ATOM 551 N N . ASP A 1 76 ? 5.117 6.309 -2.258 1 97.44 76 ASP A N 1
ATOM 552 C CA . ASP A 1 76 ? 6.367 5.781 -1.719 1 97.44 76 ASP A CA 1
ATOM 553 C C . ASP A 1 76 ? 6.137 4.465 -0.979 1 97.44 76 ASP A C 1
ATOM 555 O O . ASP A 1 76 ? 6.973 3.561 -1.032 1 97.44 76 ASP A O 1
ATOM 559 N N . PHE A 1 77 ? 5.07 4.398 -0.324 1 98.69 77 PHE A N 1
ATOM 560 C CA . PHE A 1 77 ? 4.734 3.209 0.448 1 98.69 77 PHE A CA 1
ATOM 561 C C . PHE A 1 77 ? 4.551 2.006 -0.468 1 98.69 77 PHE A C 1
ATOM 563 O O . PHE A 1 77 ? 4.98 0.897 -0.14 1 98.69 77 PHE A O 1
ATOM 570 N N . VAL A 1 78 ? 3.922 2.201 -1.606 1 98.81 78 VAL A N 1
ATOM 571 C CA . VAL A 1 78 ? 3.68 1.095 -2.527 1 98.81 78 VAL A CA 1
ATOM 572 C C . VAL A 1 78 ? 4.992 0.673 -3.184 1 98.81 78 VAL A C 1
ATOM 574 O O . VAL A 1 78 ? 5.305 -0.518 -3.252 1 98.81 78 VAL A O 1
ATOM 577 N N . SER A 1 79 ? 5.785 1.621 -3.648 1 98.62 79 SER A N 1
ATOM 578 C CA . SER A 1 79 ? 6.984 1.304 -4.414 1 98.62 79 SER A CA 1
ATOM 579 C C . SER A 1 79 ? 8.086 0.758 -3.516 1 98.62 79 SER A C 1
ATOM 581 O O . SER A 1 79 ? 8.859 -0.108 -3.928 1 98.62 79 SER A O 1
ATOM 583 N N . ALA A 1 80 ? 8.094 1.243 -2.25 1 98.06 80 ALA A N 1
ATOM 584 C CA . ALA A 1 80 ? 9.266 0.938 -1.433 1 98.06 80 ALA A CA 1
ATOM 585 C C . ALA A 1 80 ? 8.891 0.083 -0.227 1 98.06 80 ALA A C 1
ATOM 587 O O . ALA A 1 80 ? 9.758 -0.414 0.489 1 98.06 80 ALA A O 1
ATOM 588 N N . GLY A 1 81 ? 7.672 -0.1 0.009 1 98.5 81 GLY A N 1
ATOM 589 C CA . GLY A 1 81 ? 7.207 -0.932 1.106 1 98.5 81 GLY A CA 1
ATOM 590 C C . GLY A 1 81 ? 6.48 -2.182 0.64 1 98.5 81 GLY A C 1
ATOM 591 O O . GLY A 1 81 ? 6.949 -3.299 0.873 1 98.5 81 GLY A O 1
ATOM 592 N N . ILE A 1 82 ? 5.473 -1.96 -0.173 1 98.88 82 ILE A N 1
ATOM 593 C CA . ILE A 1 82 ? 4.582 -3.045 -0.575 1 98.88 82 ILE A CA 1
ATOM 594 C C . ILE A 1 82 ? 5.25 -3.879 -1.667 1 98.88 82 ILE A C 1
ATOM 596 O O . ILE A 1 82 ? 5.324 -5.105 -1.561 1 98.88 82 ILE A O 1
ATOM 600 N N . PHE A 1 83 ? 5.754 -3.248 -2.717 1 98.94 83 PHE A N 1
ATOM 601 C CA . PHE A 1 83 ? 6.309 -3.965 -3.859 1 98.94 83 PHE A CA 1
ATOM 602 C C . PHE A 1 83 ? 7.438 -4.895 -3.422 1 98.94 83 PHE A C 1
ATOM 604 O O . PHE A 1 83 ? 7.422 -6.086 -3.736 1 98.94 83 PHE A O 1
ATOM 611 N N . PRO A 1 84 ? 8.453 -4.367 -2.686 1 98.88 84 PRO A N 1
ATOM 612 C CA . PRO A 1 84 ? 9.516 -5.281 -2.271 1 98.88 84 PRO A CA 1
ATOM 613 C C . PRO A 1 84 ? 9.008 -6.418 -1.389 1 98.88 84 PRO A C 1
ATOM 615 O O . PRO A 1 84 ? 9.523 -7.535 -1.457 1 98.88 84 PRO A O 1
ATOM 618 N N . ALA A 1 85 ? 8.039 -6.16 -0.553 1 98.88 85 ALA A N 1
ATOM 619 C CA . ALA A 1 85 ? 7.465 -7.199 0.296 1 98.88 85 ALA A CA 1
ATOM 620 C C . ALA A 1 85 ? 6.793 -8.281 -0.543 1 98.88 85 ALA A C 1
ATOM 622 O O . ALA A 1 85 ? 7.012 -9.477 -0.322 1 98.88 85 ALA A O 1
ATOM 623 N N . VAL A 1 86 ? 6.012 -7.879 -1.506 1 98.81 86 VAL A N 1
ATOM 624 C CA . VAL A 1 86 ? 5.316 -8.812 -2.387 1 98.81 86 VAL A CA 1
ATOM 625 C C . VAL A 1 86 ? 6.336 -9.617 -3.189 1 98.81 86 VAL A C 1
ATOM 627 O O . VAL A 1 86 ? 6.203 -10.836 -3.326 1 98.81 86 VAL A O 1
ATOM 630 N N . THR A 1 87 ? 7.32 -8.945 -3.717 1 98.75 87 THR A N 1
ATOM 631 C CA . THR A 1 87 ? 8.352 -9.602 -4.516 1 98.75 87 THR A CA 1
ATOM 632 C C . THR A 1 87 ? 9.109 -10.625 -3.686 1 98.75 87 THR A C 1
ATOM 634 O O . THR A 1 87 ? 9.422 -11.719 -4.172 1 98.75 87 THR A O 1
ATOM 637 N N . LEU A 1 88 ? 9.367 -10.281 -2.443 1 98.62 88 LEU A N 1
ATOM 638 C CA . LEU A 1 88 ? 10.031 -11.211 -1.54 1 98.62 88 LEU A CA 1
ATOM 639 C C . LEU A 1 88 ? 9.18 -12.461 -1.325 1 98.62 88 LEU A C 1
ATOM 641 O O . LEU A 1 88 ? 9.703 -13.578 -1.323 1 98.62 88 LEU A O 1
ATOM 645 N N . ILE A 1 89 ? 7.914 -12.25 -1.095 1 98.12 89 ILE A N 1
ATOM 646 C CA . ILE A 1 89 ? 6.996 -13.367 -0.892 1 98.12 89 ILE A CA 1
ATOM 647 C C . ILE A 1 89 ? 7.023 -14.281 -2.109 1 98.12 89 ILE A C 1
ATOM 649 O O . ILE A 1 89 ? 7.066 -15.508 -1.971 1 98.12 89 ILE A O 1
ATOM 653 N N . VAL A 1 90 ? 7.078 -13.711 -3.312 1 97.75 90 VAL A N 1
ATOM 654 C CA . VAL A 1 90 ? 7.043 -14.461 -4.559 1 97.75 90 VAL A CA 1
ATOM 655 C C . VAL A 1 90 ? 8.344 -15.25 -4.727 1 97.75 90 VAL A C 1
ATOM 657 O O . VAL A 1 90 ? 8.32 -16.469 -4.914 1 97.75 90 VAL A O 1
ATOM 660 N N . VAL A 1 91 ? 9.469 -14.625 -4.559 1 97.25 91 VAL A N 1
ATOM 661 C CA . VAL A 1 91 ? 10.75 -15.281 -4.828 1 97.25 91 VAL A CA 1
ATOM 662 C C . VAL A 1 91 ? 11.07 -16.266 -3.705 1 97.25 91 VAL A C 1
ATOM 664 O O . VAL A 1 91 ? 11.82 -17.219 -3.908 1 97.25 91 VAL A O 1
ATOM 667 N N . GLY A 1 92 ? 10.516 -16 -2.525 1 97.12 92 GLY A N 1
ATOM 668 C CA . GLY A 1 92 ? 10.719 -16.891 -1.386 1 97.12 92 GLY A CA 1
ATOM 669 C C . GLY A 1 92 ? 9.703 -18 -1.304 1 97.12 92 GLY A C 1
ATOM 670 O O . GLY A 1 92 ? 9.703 -18.781 -0.345 1 97.12 92 GLY A O 1
ATOM 671 N N . HIS A 1 93 ? 8.766 -18.062 -2.25 1 96.38 93 HIS A N 1
ATOM 672 C CA . HIS A 1 93 ? 7.75 -19.094 -2.359 1 96.38 93 HIS A CA 1
ATOM 673 C C . HIS A 1 93 ? 6.895 -19.172 -1.1 1 96.38 93 HIS A C 1
ATOM 675 O O . HIS A 1 93 ? 6.578 -20.25 -0.614 1 96.38 93 HIS A O 1
ATOM 681 N N . GLY A 1 94 ? 6.711 -17.969 -0.505 1 96.12 94 GLY A N 1
ATOM 682 C CA . GLY A 1 94 ? 5.785 -17.859 0.613 1 96.12 94 GLY A CA 1
ATOM 683 C C . GLY A 1 94 ? 6.328 -18.469 1.894 1 96.12 94 GLY A C 1
ATOM 684 O O . GLY A 1 94 ? 5.562 -18.844 2.785 1 96.12 94 GLY A O 1
ATOM 685 N N . SER A 1 95 ? 7.672 -18.672 2.01 1 97.31 95 SER A N 1
ATOM 686 C CA . SER A 1 95 ? 8.227 -19.172 3.262 1 97.31 95 SER A CA 1
ATOM 687 C C . SER A 1 95 ? 7.879 -18.25 4.43 1 97.31 95 SER A C 1
ATOM 689 O O . SER A 1 95 ? 7.754 -17.047 4.258 1 97.31 95 SER A O 1
ATOM 691 N N . PRO A 1 96 ? 7.707 -18.812 5.633 1 97.56 96 PRO A N 1
ATOM 692 C CA . PRO A 1 96 ? 7.367 -18 6.793 1 97.56 96 PRO A CA 1
ATOM 693 C C . PRO A 1 96 ? 8.352 -16.844 7.012 1 97.56 96 PRO A C 1
ATOM 695 O O . PRO A 1 96 ? 7.945 -15.734 7.355 1 97.56 96 PRO A O 1
ATOM 698 N N . LEU A 1 97 ? 9.594 -17.125 6.809 1 97.69 97 LEU A N 1
ATOM 699 C CA . LEU A 1 97 ? 10.617 -16.078 6.949 1 97.69 97 LEU A CA 1
ATOM 700 C C . LEU A 1 97 ? 10.344 -14.922 6 1 97.69 97 LEU A C 1
ATOM 702 O O . LEU A 1 97 ? 10.414 -13.758 6.398 1 97.69 97 LEU A O 1
ATOM 706 N N . CYS A 1 98 ? 10.008 -15.211 4.77 1 98 98 CYS A N 1
ATOM 707 C CA . CYS A 1 98 ? 9.812 -14.18 3.754 1 98 98 CYS A CA 1
ATOM 708 C C . CYS A 1 98 ? 8.516 -13.414 4 1 98 98 CYS A C 1
ATOM 710 O O . CYS A 1 98 ? 8.461 -12.195 3.814 1 98 98 CYS A O 1
ATOM 712 N N . VAL A 1 99 ? 7.508 -14.102 4.449 1 98.38 99 VAL A N 1
ATOM 713 C CA . VAL A 1 99 ? 6.23 -13.461 4.734 1 98.38 99 VAL A CA 1
ATOM 714 C C . VAL A 1 99 ? 6.383 -12.516 5.926 1 98.38 99 VAL A C 1
ATOM 716 O O . VAL A 1 99 ? 5.934 -11.367 5.879 1 98.38 99 VAL A O 1
ATOM 719 N N . VAL A 1 100 ? 7.012 -12.953 6.969 1 98.44 100 VAL A N 1
ATOM 720 C CA . VAL A 1 100 ? 7.203 -12.156 8.18 1 98.44 100 VAL A CA 1
ATOM 721 C C . VAL A 1 100 ? 8.102 -10.961 7.867 1 98.44 100 VAL A C 1
ATOM 723 O O . VAL A 1 100 ? 7.824 -9.836 8.305 1 98.44 100 VAL A O 1
ATOM 726 N N . SER A 1 101 ? 9.195 -11.219 7.113 1 98.69 101 SER A N 1
ATOM 727 C CA . SER A 1 101 ? 10.094 -10.133 6.734 1 98.69 101 SER A CA 1
ATOM 728 C C . SER A 1 101 ? 9.359 -9.07 5.926 1 98.69 101 SER A C 1
ATOM 730 O O . SER A 1 101 ? 9.562 -7.871 6.141 1 98.69 101 SER A O 1
ATOM 732 N N . GLY A 1 102 ? 8.539 -9.523 4.98 1 98.62 102 GLY A N 1
ATOM 733 C CA . GLY A 1 102 ? 7.73 -8.594 4.211 1 98.62 102 GLY A CA 1
ATOM 734 C C . GLY A 1 102 ? 6.781 -7.777 5.066 1 98.62 102 GLY A C 1
ATOM 735 O O . GLY A 1 102 ? 6.668 -6.562 4.898 1 98.62 102 GLY A O 1
ATOM 736 N N . ALA A 1 103 ? 6.117 -8.438 5.992 1 98.69 103 ALA A N 1
ATOM 737 C CA . ALA A 1 103 ? 5.172 -7.766 6.879 1 98.69 103 ALA A CA 1
ATOM 738 C C . ALA A 1 103 ? 5.879 -6.734 7.754 1 98.69 103 ALA A C 1
ATOM 740 O O . ALA A 1 103 ? 5.352 -5.645 7.988 1 98.69 103 ALA A O 1
ATOM 741 N N . VAL A 1 104 ? 7.012 -7.078 8.234 1 98.5 104 VAL A N 1
ATOM 742 C CA . VAL A 1 104 ? 7.797 -6.18 9.078 1 98.5 104 VAL A CA 1
ATOM 743 C C . VAL A 1 104 ? 8.195 -4.938 8.281 1 98.5 104 VAL A C 1
ATOM 745 O O . VAL A 1 104 ? 8.109 -3.816 8.781 1 98.5 104 VAL A O 1
ATOM 748 N N . LEU A 1 105 ? 8.625 -5.133 7.051 1 98.75 105 LEU A N 1
ATOM 749 C CA . LEU A 1 105 ? 8.977 -4.004 6.195 1 98.75 105 LEU A CA 1
ATOM 750 C C . LEU A 1 105 ? 7.777 -3.088 5.984 1 98.75 105 LEU A C 1
ATOM 752 O O . LEU A 1 105 ? 7.91 -1.863 6.047 1 98.75 105 LEU A O 1
ATOM 756 N N . VAL A 1 106 ? 6.648 -3.693 5.723 1 98.81 106 VAL A N 1
ATOM 757 C CA . VAL A 1 106 ? 5.434 -2.934 5.445 1 98.81 106 VAL A CA 1
ATOM 758 C C . VAL A 1 106 ? 5.066 -2.082 6.66 1 98.81 106 VAL A C 1
ATOM 760 O O . VAL A 1 106 ? 4.82 -0.88 6.531 1 98.81 106 VAL A O 1
ATOM 763 N N . VAL A 1 107 ? 5.102 -2.631 7.82 1 98.5 107 VAL A N 1
ATOM 764 C CA . VAL A 1 107 ? 4.727 -1.919 9.039 1 98.5 107 VAL A CA 1
ATOM 765 C C . VAL A 1 107 ? 5.746 -0.82 9.328 1 98.5 107 VAL A C 1
ATOM 767 O O . VAL A 1 107 ? 5.371 0.314 9.641 1 98.5 107 VAL A O 1
ATOM 770 N N . ALA A 1 108 ? 7.02 -1.156 9.234 1 98.25 108 ALA A N 1
ATOM 771 C CA . ALA A 1 108 ? 8.07 -0.183 9.508 1 98.25 108 ALA A CA 1
ATOM 772 C C . ALA A 1 108 ? 8.016 0.977 8.516 1 98.25 108 ALA A C 1
ATOM 774 O O . ALA A 1 108 ? 8.219 2.135 8.898 1 98.25 108 ALA A O 1
ATOM 775 N N . SER A 1 109 ? 7.789 0.66 7.266 1 98.31 109 SER A N 1
ATOM 776 C CA . SER A 1 109 ? 7.695 1.695 6.242 1 98.31 109 SER A CA 1
ATOM 777 C C . SER A 1 109 ? 6.516 2.627 6.504 1 98.31 109 SER A C 1
ATOM 779 O O . SER A 1 109 ? 6.637 3.844 6.355 1 98.31 109 SER A O 1
ATOM 781 N N . ALA A 1 110 ? 5.391 2.016 6.879 1 98.25 110 ALA A N 1
ATOM 782 C CA . ALA A 1 110 ? 4.207 2.814 7.188 1 98.25 110 ALA A CA 1
ATOM 783 C C . ALA A 1 110 ? 4.461 3.732 8.383 1 98.25 110 ALA A C 1
ATOM 785 O O . ALA A 1 110 ? 4.07 4.902 8.367 1 98.25 110 ALA A O 1
ATOM 786 N N . LEU A 1 111 ? 5.094 3.203 9.367 1 97.19 111 LEU A N 1
ATOM 787 C CA . LEU A 1 111 ? 5.391 3.986 10.555 1 97.19 111 LEU A CA 1
ATOM 788 C C . LEU A 1 111 ? 6.344 5.133 10.227 1 97.19 111 LEU A C 1
ATOM 790 O O . LEU A 1 111 ? 6.133 6.266 10.672 1 97.19 111 LEU A O 1
ATOM 794 N N . ARG A 1 112 ? 7.344 4.852 9.516 1 96.12 112 ARG A N 1
ATOM 795 C CA . ARG A 1 112 ? 8.336 5.855 9.141 1 96.12 112 ARG A CA 1
ATOM 796 C C . ARG A 1 112 ? 7.695 6.969 8.32 1 96.12 112 ARG A C 1
ATOM 798 O O . ARG A 1 112 ? 7.945 8.148 8.57 1 96.12 112 ARG A O 1
ATOM 805 N N . LEU A 1 113 ? 6.957 6.637 7.355 1 96.44 113 LEU A N 1
ATOM 806 C CA . LEU A 1 113 ? 6.305 7.621 6.496 1 96.44 113 LEU A CA 1
ATOM 807 C C . LEU A 1 113 ? 5.312 8.461 7.293 1 96.44 113 LEU A C 1
ATOM 809 O O . LEU A 1 113 ? 5.219 9.68 7.086 1 96.44 113 LEU A O 1
ATOM 813 N N . SER A 1 114 ? 4.559 7.777 8.188 1 96.31 114 SER A N 1
ATOM 814 C CA . SER A 1 114 ? 3.611 8.5 9.031 1 96.31 114 SER A CA 1
ATOM 815 C C . SER A 1 114 ? 4.324 9.508 9.922 1 96.31 114 SER A C 1
ATOM 817 O O . SER A 1 114 ? 3.854 10.633 10.094 1 96.31 114 SER A O 1
ATOM 819 N N . PHE A 1 115 ? 5.414 9.086 10.492 1 94.38 115 PHE A N 1
ATOM 820 C CA . PHE A 1 115 ? 6.219 9.953 11.344 1 94.38 115 PHE A CA 1
ATOM 821 C C . PHE A 1 115 ? 6.766 11.133 10.547 1 94.38 115 PHE A C 1
ATOM 823 O O . PHE A 1 115 ? 6.703 12.281 11 1 94.38 115 PHE A O 1
ATOM 830 N N . PHE A 1 116 ? 7.227 10.93 9.414 1 92.56 116 PHE A N 1
ATOM 831 C CA . PHE A 1 116 ? 7.793 11.969 8.57 1 92.56 116 PHE A CA 1
ATOM 832 C C . PHE A 1 116 ? 6.723 12.969 8.156 1 92.56 116 PHE A C 1
ATOM 834 O O . PHE A 1 116 ? 6.992 14.172 8.055 1 92.56 116 PHE A O 1
ATOM 841 N N . ASN A 1 117 ? 5.547 12.469 7.863 1 92.19 117 ASN A N 1
ATOM 842 C CA . ASN A 1 117 ? 4.465 13.352 7.445 1 92.19 117 ASN A CA 1
ATOM 843 C C . ASN A 1 117 ? 4.109 14.359 8.531 1 92.19 117 ASN A C 1
ATOM 845 O O . ASN A 1 117 ? 3.654 15.461 8.242 1 92.19 117 ASN A O 1
ATOM 849 N N . VAL A 1 118 ? 4.34 13.992 9.75 1 91.69 118 VAL A N 1
ATOM 850 C CA . VAL A 1 118 ? 3.898 14.828 10.859 1 91.69 118 VAL A CA 1
ATOM 851 C C . VAL A 1 118 ? 5.066 15.672 11.375 1 91.69 118 VAL A C 1
ATOM 853 O O . VAL A 1 118 ? 4.93 16.875 11.57 1 91.69 118 VAL A O 1
ATOM 856 N N . VAL A 1 119 ? 6.23 15.055 11.484 1 87.94 119 VAL A N 1
ATOM 857 C CA . VAL A 1 119 ? 7.352 15.703 12.156 1 87.94 119 VAL A CA 1
ATOM 858 C C . VAL A 1 119 ? 8.281 16.344 11.117 1 87.94 119 VAL A C 1
ATOM 860 O O . VAL A 1 119 ? 8.898 17.375 11.375 1 87.94 119 VAL A O 1
ATOM 863 N N . GLY A 1 120 ? 8.273 15.766 9.969 1 84.88 120 GLY A N 1
ATOM 864 C CA . GLY A 1 120 ? 9.148 16.297 8.93 1 84.88 120 GLY A CA 1
ATOM 865 C C . GLY A 1 120 ? 10.617 16.062 9.211 1 84.88 120 GLY A C 1
ATOM 866 O O . GLY A 1 120 ? 11.031 14.953 9.539 1 84.88 120 GLY A O 1
ATOM 867 N N . SER A 1 121 ? 11.359 17.203 8.766 1 76.94 121 SER A N 1
ATOM 868 C CA . SER A 1 121 ? 12.805 17.188 8.961 1 76.94 121 SER A CA 1
ATOM 869 C C . SER A 1 121 ? 13.258 18.375 9.805 1 76.94 121 SER A C 1
ATOM 871 O O . SER A 1 121 ? 13.758 19.359 9.266 1 76.94 121 SER A O 1
ATOM 873 N N . PRO A 1 122 ? 13.117 18.391 11.133 1 67.44 122 PRO A N 1
ATOM 874 C CA . PRO A 1 122 ? 13.391 19.547 12 1 67.44 122 PRO A CA 1
ATOM 875 C C . PRO A 1 122 ? 14.805 20.094 11.82 1 67.44 122 PRO A C 1
ATOM 877 O O . PRO A 1 122 ? 15.016 21.312 11.875 1 67.44 122 PRO A O 1
ATOM 880 N N . SER A 1 123 ? 15.789 19.391 11.57 1 72.06 123 SER A N 1
ATOM 881 C CA . SER A 1 123 ? 17.156 19.891 11.438 1 72.06 123 SER A CA 1
ATOM 882 C C . SER A 1 123 ? 17.656 19.75 10.008 1 72.06 123 SER A C 1
ATOM 884 O O . SER A 1 123 ? 18.859 19.719 9.766 1 72.06 123 SER A O 1
ATOM 886 N N . GLY A 1 124 ? 16.75 19.672 9.156 1 74.94 124 GLY A N 1
ATOM 887 C CA . GLY A 1 124 ? 17.125 19.531 7.758 1 74.94 124 GLY A CA 1
ATOM 888 C C . GLY A 1 124 ? 17.562 18.125 7.395 1 74.94 124 GLY A C 1
ATOM 889 O O . GLY A 1 124 ? 18.047 17.891 6.289 1 74.94 124 GLY A O 1
ATOM 890 N N . ARG A 1 125 ? 17.531 17.359 8.492 1 78.62 125 ARG A N 1
ATOM 891 C CA . ARG A 1 125 ? 17.891 15.969 8.266 1 78.62 125 ARG A CA 1
ATOM 892 C C . ARG A 1 125 ? 16.688 15.055 8.508 1 78.62 125 ARG A C 1
ATOM 894 O O . ARG A 1 125 ? 15.805 15.383 9.297 1 78.62 125 ARG A O 1
ATOM 901 N N . PHE A 1 126 ? 16.734 13.969 7.754 1 79.5 126 PHE A N 1
ATOM 902 C CA . PHE A 1 126 ? 15.695 12.969 7.98 1 79.5 126 PHE A CA 1
ATOM 903 C C . PHE A 1 126 ? 15.984 12.18 9.25 1 79.5 126 PHE A C 1
ATOM 905 O O . PHE A 1 126 ? 17.141 11.859 9.547 1 79.5 126 PHE A O 1
ATOM 912 N N . VAL A 1 127 ? 14.922 11.945 9.922 1 80.19 127 VAL A N 1
ATOM 913 C CA . VAL A 1 127 ? 15.023 10.992 11.023 1 80.19 127 VAL A CA 1
ATOM 914 C C . VAL A 1 127 ? 14.594 9.609 10.547 1 80.19 127 VAL A C 1
ATOM 916 O O . VAL A 1 127 ? 13.484 9.445 10.023 1 80.19 127 VAL A O 1
ATOM 919 N N . GLY A 1 128 ? 15.477 8.547 10.672 1 87.94 128 GLY A N 1
ATOM 920 C CA . GLY A 1 128 ? 15.25 7.242 10.078 1 87.94 128 GLY A CA 1
ATOM 921 C C . GLY A 1 128 ? 15.586 7.195 8.602 1 87.94 128 GLY A C 1
ATOM 922 O O . GLY A 1 128 ? 15.328 8.156 7.867 1 87.94 128 GLY A O 1
ATOM 923 N N . VAL A 1 129 ? 16.062 6.078 8.156 1 90.44 129 VAL A N 1
ATOM 924 C CA . VAL A 1 129 ? 16.422 5.938 6.75 1 90.44 129 VAL A CA 1
ATOM 925 C C . VAL A 1 129 ? 15.172 6.031 5.883 1 90.44 129 VAL A C 1
ATOM 927 O O . VAL A 1 129 ? 14.172 5.371 6.156 1 90.44 129 VAL A O 1
ATOM 930 N N . PRO A 1 130 ? 15.266 6.863 4.883 1 92.56 130 PRO A N 1
ATOM 931 C CA . PRO A 1 130 ? 14.102 7.008 4.012 1 92.56 130 PRO A CA 1
ATOM 932 C C . PRO A 1 130 ? 13.703 5.703 3.328 1 92.56 130 PRO A C 1
ATOM 934 O O . PRO A 1 130 ? 14.578 4.906 2.967 1 92.56 130 PRO A O 1
ATOM 937 N N . THR A 1 131 ? 12.352 5.527 3.143 1 94.94 131 THR A N 1
ATOM 938 C CA . THR A 1 131 ? 11.836 4.309 2.533 1 94.94 131 THR A CA 1
ATOM 939 C C . THR A 1 131 ? 12.336 4.168 1.098 1 94.94 131 THR A C 1
ATOM 941 O O . THR A 1 131 ? 12.445 3.053 0.582 1 94.94 131 THR A O 1
ATOM 944 N N . SER A 1 132 ? 12.695 5.266 0.472 1 92.06 132 SER A N 1
ATOM 945 C CA . SER A 1 132 ? 13.109 5.258 -0.928 1 92.06 132 SER A CA 1
ATOM 946 C C . SER A 1 132 ? 14.398 4.461 -1.117 1 92.06 132 SER A C 1
ATOM 948 O O . SER A 1 132 ? 14.727 4.066 -2.236 1 92.06 132 SER A O 1
ATOM 950 N N . TRP A 1 133 ? 15.125 4.164 -0.083 1 94.19 133 TRP A N 1
ATOM 951 C CA . TRP A 1 133 ? 16.359 3.404 -0.171 1 94.19 133 TRP A CA 1
ATOM 952 C C . TRP A 1 133 ? 16.078 1.931 -0.439 1 94.19 133 TRP A C 1
ATOM 954 O O . TRP A 1 133 ? 16.969 1.194 -0.886 1 94.19 133 TRP A O 1
ATOM 964 N N . VAL A 1 134 ? 14.93 1.485 -0.226 1 98 134 VAL A N 1
ATOM 965 C CA . VAL A 1 134 ? 14.594 0.07 -0.344 1 98 134 VAL A CA 1
ATOM 966 C C . VAL A 1 134 ? 14.703 -0.368 -1.802 1 98 134 VAL A C 1
ATOM 968 O O . VAL A 1 134 ? 15.164 -1.476 -2.092 1 98 134 VAL A O 1
ATOM 971 N N . MET A 1 135 ? 14.336 0.518 -2.703 1 97.75 135 MET A N 1
ATOM 972 C CA . MET A 1 135 ? 14.289 0.112 -4.105 1 97.75 135 MET A CA 1
ATOM 973 C C . MET A 1 135 ? 15.688 -0.047 -4.676 1 97.75 135 MET A C 1
ATOM 975 O O . MET A 1 135 ? 15.969 -1.017 -5.383 1 97.75 135 MET A O 1
ATOM 979 N N . PRO A 1 136 ? 16.641 0.942 -4.375 1 97.38 136 PRO A N 1
ATOM 980 C CA . PRO A 1 136 ? 18.016 0.691 -4.832 1 97.38 136 PRO A CA 1
ATOM 981 C C . PRO A 1 136 ? 18.594 -0.596 -4.258 1 97.38 136 PRO A C 1
ATOM 983 O O . PRO A 1 136 ? 19.266 -1.344 -4.973 1 97.38 136 PRO A O 1
ATOM 986 N N . VAL A 1 137 ? 18.359 -0.873 -3.008 1 97.94 137 VAL A N 1
ATOM 987 C CA . VAL A 1 137 ? 18.844 -2.102 -2.389 1 97.94 137 VAL A CA 1
ATOM 988 C C . VAL A 1 137 ? 18.203 -3.311 -3.068 1 97.94 137 VAL A C 1
ATOM 990 O O . VAL A 1 137 ? 18.891 -4.297 -3.363 1 97.94 137 VAL A O 1
ATOM 993 N N . THR A 1 138 ? 16.938 -3.264 -3.336 1 98.69 138 THR A N 1
ATOM 994 C CA . THR A 1 138 ? 16.234 -4.328 -4.0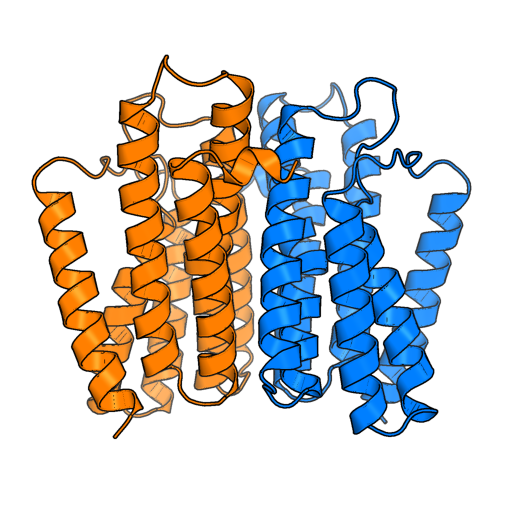39 1 98.69 138 THR A CA 1
ATOM 995 C C . THR A 1 138 ? 16.844 -4.562 -5.422 1 98.69 138 THR A C 1
ATOM 997 O O . THR A 1 138 ? 17.078 -5.703 -5.812 1 98.69 138 THR A O 1
ATOM 1000 N N . ALA A 1 139 ? 17.094 -3.49 -6.145 1 98.62 139 ALA A N 1
ATOM 1001 C CA . ALA A 1 139 ? 17.672 -3.605 -7.477 1 98.62 139 ALA A CA 1
ATOM 1002 C C . ALA A 1 139 ? 19.047 -4.262 -7.418 1 98.62 139 ALA A C 1
ATOM 1004 O O . ALA A 1 139 ? 19.359 -5.141 -8.227 1 98.62 139 ALA A O 1
ATOM 1005 N N . ILE A 1 140 ? 19.844 -3.844 -6.465 1 98.31 140 ILE A N 1
ATOM 1006 C CA . ILE A 1 140 ? 21.203 -4.363 -6.336 1 98.31 140 ILE A CA 1
ATOM 1007 C C . ILE A 1 140 ? 21.156 -5.859 -6.039 1 98.31 140 ILE A C 1
ATOM 1009 O O . ILE A 1 140 ? 21.891 -6.645 -6.641 1 98.31 140 ILE A O 1
ATOM 1013 N N . VAL A 1 141 ? 20.312 -6.254 -5.152 1 97.88 141 VAL A N 1
ATOM 1014 C CA . VAL A 1 141 ? 20.219 -7.668 -4.789 1 97.88 141 VAL A CA 1
ATOM 1015 C C . VAL A 1 141 ? 19.75 -8.477 -5.996 1 97.88 141 VAL A C 1
ATOM 1017 O O . VAL A 1 141 ? 20.234 -9.594 -6.227 1 97.88 141 VAL A O 1
ATOM 1020 N N . PHE A 1 142 ? 18.844 -8.008 -6.77 1 98.38 142 PHE A N 1
ATOM 1021 C CA . PHE A 1 142 ? 18.344 -8.727 -7.938 1 98.38 142 PHE A CA 1
ATOM 1022 C C . PHE A 1 142 ? 19.406 -8.781 -9.031 1 98.38 142 PHE A C 1
ATOM 1024 O O . PHE A 1 142 ? 19.453 -9.734 -9.812 1 98.38 142 PHE A O 1
ATOM 1031 N N . LEU A 1 143 ? 20.203 -7.707 -9.117 1 97.88 143 LEU A N 1
ATOM 1032 C CA . LEU A 1 143 ? 21.312 -7.734 -10.07 1 97.88 143 LEU A CA 1
ATOM 1033 C C . LEU A 1 143 ? 22.312 -8.836 -9.719 1 97.88 143 LEU A C 1
ATOM 1035 O O . LEU A 1 143 ? 22.922 -9.422 -10.602 1 97.88 143 LEU A O 1
ATOM 1039 N N . LEU A 1 144 ? 22.375 -9.18 -8.461 1 96.56 144 LEU A N 1
ATOM 1040 C CA . LEU A 1 144 ? 23.328 -10.188 -7.992 1 96.56 144 LEU A CA 1
ATOM 1041 C C . LEU A 1 144 ? 22.703 -11.578 -8.016 1 96.56 144 LEU A C 1
ATOM 1043 O O . LEU A 1 144 ? 23.391 -12.57 -7.77 1 96.56 144 LEU A O 1
ATOM 1047 N N . ARG A 1 145 ? 21.438 -11.703 -8.336 1 96.38 145 ARG A N 1
ATOM 1048 C CA . ARG A 1 145 ? 20.672 -12.945 -8.188 1 96.38 145 ARG A CA 1
ATOM 1049 C C . ARG A 1 145 ? 21.328 -14.078 -8.977 1 96.38 145 ARG A C 1
ATOM 1051 O O . ARG A 1 145 ? 21.438 -15.195 -8.477 1 96.38 145 ARG A O 1
ATOM 1058 N N . PRO A 1 146 ? 21.859 -13.828 -10.211 1 94.5 146 PRO A N 1
ATOM 1059 C CA . PRO A 1 146 ? 22.438 -14.922 -11 1 94.5 146 PRO A CA 1
ATOM 1060 C C . PRO A 1 146 ? 23.672 -15.531 -10.344 1 94.5 146 PRO A C 1
ATOM 1062 O O . PRO A 1 146 ? 24.062 -16.656 -10.68 1 94.5 146 PRO A O 1
ATOM 1065 N N . THR A 1 147 ? 24.234 -14.875 -9.422 1 95.38 147 THR A N 1
ATOM 1066 C CA . THR A 1 147 ? 25.484 -15.336 -8.812 1 95.38 147 THR A CA 1
ATOM 1067 C C . THR A 1 147 ? 25.203 -16.094 -7.52 1 95.38 147 THR A C 1
ATOM 1069 O O . THR A 1 147 ? 26.125 -16.625 -6.891 1 95.38 147 THR A O 1
ATOM 1072 N N . LEU A 1 148 ? 23.938 -16.234 -7.141 1 95.38 148 LEU A N 1
ATOM 1073 C CA . LEU A 1 148 ? 23.562 -16.859 -5.875 1 95.38 148 LEU A CA 1
ATOM 1074 C C . LEU A 1 148 ? 22.562 -18 -6.098 1 95.38 148 LEU A C 1
ATOM 1076 O O . LEU A 1 148 ? 21.688 -17.891 -6.965 1 95.38 148 LEU A O 1
ATOM 1080 N N . PRO A 1 149 ? 22.75 -19.062 -5.277 1 93.75 149 PRO A N 1
ATOM 1081 C CA . PRO A 1 149 ? 21.672 -20.047 -5.289 1 93.75 149 PRO A CA 1
ATOM 1082 C C . PRO A 1 149 ? 20.328 -19.453 -4.859 1 93.75 149 PRO A C 1
ATOM 1084 O O . PRO A 1 149 ? 20.297 -18.547 -4.016 1 93.75 149 PRO A O 1
ATOM 1087 N N . GLU A 1 150 ? 19.234 -19.953 -5.363 1 88.5 150 GLU A N 1
ATOM 1088 C CA . GLU A 1 150 ? 17.906 -19.391 -5.156 1 88.5 150 GLU A CA 1
ATOM 1089 C C . GLU A 1 150 ? 17.547 -19.359 -3.672 1 88.5 150 GLU A C 1
ATOM 1091 O O . GLU A 1 150 ? 16.922 -18.406 -3.201 1 88.5 150 GLU A O 1
ATOM 1096 N N . SER A 1 151 ? 17.922 -20.359 -2.955 1 88.31 151 SER A N 1
ATOM 1097 C CA . SER A 1 151 ? 17.578 -20.422 -1.536 1 88.31 151 SER A CA 1
ATOM 1098 C C . SER A 1 151 ? 18.312 -19.344 -0.745 1 88.31 151 SER A C 1
ATOM 1100 O O . SER A 1 151 ? 17.75 -18.75 0.178 1 88.31 151 SER A O 1
ATOM 1102 N N . ILE A 1 152 ? 19.5 -19.125 -1.091 1 95.25 152 ILE A N 1
ATOM 1103 C CA . ILE A 1 152 ? 20.312 -18.109 -0.425 1 95.25 152 ILE A CA 1
ATOM 1104 C C . ILE A 1 152 ? 19.828 -16.719 -0.819 1 95.25 152 ILE A C 1
ATOM 1106 O O . ILE A 1 152 ? 19.797 -15.805 0.012 1 95.25 152 ILE A O 1
ATOM 1110 N N . PHE A 1 153 ? 19.406 -16.562 -2.02 1 97.75 153 PHE A N 1
ATOM 1111 C CA . PHE A 1 153 ? 18.953 -15.281 -2.541 1 97.75 153 PHE A CA 1
ATOM 1112 C C . PHE A 1 153 ? 17.766 -14.766 -1.729 1 97.75 153 PHE A C 1
ATOM 1114 O O . PHE A 1 153 ? 17.797 -13.633 -1.242 1 97.75 153 PHE A O 1
ATOM 1121 N N . ALA A 1 154 ? 16.766 -15.656 -1.591 1 97.69 154 ALA A N 1
ATOM 1122 C CA . ALA A 1 154 ? 15.562 -15.242 -0.879 1 97.69 154 ALA A CA 1
ATOM 1123 C C . ALA A 1 154 ? 15.875 -14.891 0.573 1 97.69 154 ALA A C 1
ATOM 1125 O O . ALA A 1 154 ? 15.32 -13.938 1.12 1 97.69 154 ALA A O 1
ATOM 1126 N N . LYS A 1 155 ? 16.719 -15.648 1.205 1 98 155 LYS A N 1
ATOM 1127 C CA . LYS A 1 155 ? 17.094 -15.398 2.596 1 98 155 LYS A CA 1
ATOM 1128 C C . LYS A 1 155 ? 17.875 -14.094 2.732 1 98 155 LYS A C 1
ATOM 1130 O O . LYS A 1 155 ? 17.672 -13.344 3.686 1 98 155 LYS A O 1
ATOM 1135 N N . LEU A 1 156 ? 18.766 -13.859 1.801 1 98.31 156 LEU A N 1
ATOM 1136 C CA . LEU A 1 156 ? 19.516 -12.609 1.791 1 98.31 156 LEU A CA 1
ATOM 1137 C C . LEU A 1 156 ? 18.594 -11.414 1.599 1 98.31 156 LEU A C 1
ATOM 1139 O O . LEU A 1 156 ? 18.719 -10.406 2.299 1 98.31 156 LEU A O 1
ATOM 1143 N N . PHE A 1 157 ? 17.734 -11.539 0.595 1 98.56 157 PHE A N 1
ATOM 1144 C CA . PHE A 1 157 ? 16.766 -10.477 0.326 1 98.56 157 PHE A CA 1
ATOM 1145 C C . PHE A 1 157 ? 15.914 -10.195 1.556 1 98.56 157 PHE A C 1
ATOM 1147 O O . PHE A 1 157 ? 15.727 -9.031 1.935 1 98.56 157 PHE A O 1
ATOM 1154 N N . ALA A 1 158 ? 15.477 -11.219 2.244 1 98.62 158 ALA A N 1
ATOM 1155 C CA . ALA A 1 158 ? 14.695 -11.086 3.473 1 98.62 158 ALA A CA 1
ATOM 1156 C C . ALA A 1 158 ? 15.5 -10.375 4.555 1 98.62 158 ALA A C 1
ATOM 1158 O O . ALA A 1 158 ? 14.984 -9.477 5.223 1 98.62 158 ALA A O 1
ATOM 1159 N N . PHE A 1 159 ? 16.672 -10.742 4.707 1 98.5 159 PHE A N 1
ATOM 1160 C CA . PHE A 1 159 ? 17.562 -10.148 5.703 1 98.5 159 PHE A CA 1
ATOM 1161 C C . PHE A 1 159 ? 17.75 -8.656 5.441 1 98.5 159 PHE A C 1
ATOM 1163 O O . PHE A 1 159 ? 17.672 -7.844 6.363 1 98.5 159 PHE A O 1
ATOM 1170 N N . LEU A 1 160 ? 17.984 -8.336 4.23 1 98.56 160 LEU A N 1
ATOM 1171 C CA . LEU A 1 160 ? 18.203 -6.945 3.865 1 98.56 160 LEU A CA 1
ATOM 1172 C C . LEU A 1 160 ? 16.953 -6.105 4.098 1 98.56 160 LEU A C 1
ATOM 1174 O O . LEU A 1 160 ? 17.047 -4.961 4.539 1 98.56 160 LEU A O 1
ATOM 1178 N N . LEU A 1 161 ? 15.805 -6.664 3.768 1 98.5 161 LEU A N 1
ATOM 1179 C CA . LEU A 1 161 ? 14.57 -5.93 3.99 1 98.5 161 LEU A CA 1
ATOM 1180 C C . LEU A 1 161 ? 14.328 -5.711 5.48 1 98.5 161 LEU A C 1
ATOM 1182 O O . LEU A 1 161 ? 13.844 -4.652 5.887 1 98.5 161 LEU A O 1
ATOM 1186 N N . ILE A 1 162 ? 14.648 -6.688 6.328 1 98.62 162 ILE A N 1
ATOM 1187 C CA . ILE A 1 162 ? 14.523 -6.539 7.773 1 98.62 162 ILE A CA 1
ATOM 1188 C C . ILE A 1 162 ? 15.484 -5.461 8.266 1 98.62 162 ILE A C 1
ATOM 1190 O O . ILE A 1 162 ? 15.117 -4.633 9.102 1 98.62 162 ILE A O 1
ATOM 1194 N N . LEU A 1 163 ? 16.656 -5.539 7.773 1 98.31 163 LEU A N 1
ATOM 1195 C CA . LEU A 1 163 ? 17.656 -4.535 8.141 1 98.31 163 LEU A CA 1
ATOM 1196 C C . LEU A 1 163 ? 17.156 -3.133 7.797 1 98.31 163 LEU A C 1
ATOM 1198 O O . LEU A 1 163 ? 17.297 -2.209 8.602 1 98.31 163 LEU A O 1
ATOM 1202 N N . LEU A 1 164 ? 16.641 -2.973 6.621 1 98.19 164 LEU A N 1
ATOM 1203 C CA . LEU A 1 164 ? 16.125 -1.676 6.203 1 98.19 164 LEU A CA 1
ATOM 1204 C C . LEU A 1 164 ? 14.93 -1.267 7.062 1 98.19 164 LEU A C 1
ATOM 1206 O O . LEU A 1 164 ? 14.773 -0.091 7.402 1 98.19 164 LEU A O 1
ATOM 1210 N N . ALA A 1 165 ? 14.086 -2.256 7.414 1 98.31 165 ALA A N 1
ATOM 1211 C CA . ALA A 1 165 ? 12.953 -1.984 8.297 1 98.31 165 ALA A CA 1
ATOM 1212 C C . ALA A 1 165 ? 13.422 -1.437 9.641 1 98.31 165 ALA A C 1
ATOM 1214 O O . ALA A 1 165 ? 12.844 -0.481 10.164 1 98.31 165 ALA A O 1
ATOM 1215 N N . ILE A 1 166 ? 14.445 -2.006 10.164 1 97.56 166 ILE A N 1
ATOM 1216 C CA . ILE A 1 166 ? 15.008 -1.564 11.438 1 97.56 166 ILE A CA 1
ATOM 1217 C C . ILE A 1 166 ? 15.578 -0.153 11.289 1 97.56 166 ILE A C 1
ATOM 1219 O O . ILE A 1 166 ? 15.359 0.7 12.156 1 97.56 166 ILE A O 1
ATOM 1223 N N . LEU A 1 167 ? 16.188 0.105 10.219 1 96.75 167 LEU A N 1
ATOM 1224 C CA . LEU A 1 167 ? 16.797 1.409 9.969 1 96.75 167 LEU A CA 1
ATOM 1225 C C . LEU A 1 167 ? 15.727 2.477 9.773 1 96.75 167 LEU A C 1
ATOM 1227 O O . LEU A 1 167 ? 15.938 3.645 10.117 1 96.75 167 LEU A O 1
ATOM 1231 N N . HIS A 1 168 ? 14.586 2.113 9.188 1 96.25 168 HIS A N 1
ATOM 1232 C CA . HIS A 1 168 ? 13.477 3.039 9.008 1 96.25 168 HIS A CA 1
ATOM 1233 C C . HIS A 1 168 ? 13.031 3.637 10.344 1 96.25 168 HIS A C 1
ATOM 1235 O O . HIS A 1 168 ? 12.719 4.824 10.422 1 96.25 168 HIS A O 1
ATOM 1241 N N . VAL A 1 169 ? 13.023 2.773 11.43 1 95.25 169 VAL A N 1
ATOM 1242 C CA . VAL A 1 169 ? 12.414 3.209 12.68 1 95.25 169 VAL A CA 1
ATOM 1243 C C . VAL A 1 169 ? 13.492 3.559 13.695 1 95.25 169 VAL A C 1
ATOM 1245 O O . VAL A 1 169 ? 13.203 3.793 14.867 1 95.25 169 VAL A O 1
ATOM 1248 N N . SER A 1 170 ? 14.734 3.561 13.273 1 93.12 170 SER A N 1
ATOM 1249 C CA . SER A 1 170 ? 15.852 3.943 14.133 1 93.12 170 SER A CA 1
ATOM 1250 C C . SER A 1 170 ? 16.047 5.457 14.141 1 93.12 170 SER A C 1
ATOM 1252 O O . SER A 1 170 ? 15.602 6.152 13.227 1 93.12 170 SER A O 1
ATOM 1254 N N . PRO A 1 171 ? 16.656 5.992 15.172 1 88 171 PRO A N 1
ATOM 1255 C CA . PRO A 1 171 ? 16.828 7.445 15.273 1 88 171 PRO A CA 1
ATOM 1256 C C . PRO A 1 171 ? 18.016 7.953 14.469 1 88 171 PRO A C 1
ATOM 1258 O O . PRO A 1 171 ? 18.547 9.031 14.758 1 88 171 PRO A O 1
ATOM 1261 N N . VAL A 1 172 ? 18.375 7.188 13.484 1 86.75 172 VAL A N 1
ATOM 1262 C CA . VAL A 1 172 ? 19.484 7.613 12.648 1 86.75 172 VAL A CA 1
ATOM 1263 C C . VAL A 1 172 ? 19.078 8.812 11.805 1 86.75 172 VAL A C 1
ATOM 1265 O O . VAL A 1 172 ? 17.953 8.875 11.312 1 86.75 172 VAL A O 1
ATOM 1268 N N . ARG A 1 173 ? 19.969 9.781 11.742 1 85.94 173 ARG A N 1
ATOM 1269 C CA . ARG A 1 173 ? 19.734 10.969 10.938 1 85.94 173 ARG A CA 1
ATOM 1270 C C . ARG A 1 173 ? 20.406 10.859 9.578 1 85.94 173 ARG A C 1
ATOM 1272 O O . ARG A 1 173 ? 21.594 10.516 9.492 1 85.94 173 ARG A O 1
ATOM 1279 N N . VAL A 1 174 ? 19.656 11.008 8.461 1 85.69 174 VAL A N 1
ATOM 1280 C CA . VAL A 1 174 ? 20.141 10.859 7.094 1 85.69 174 VAL A CA 1
ATOM 1281 C C . VAL A 1 174 ? 19.984 12.18 6.34 1 85.69 174 VAL A C 1
ATOM 1283 O O . VAL A 1 174 ? 18.938 12.828 6.434 1 85.69 174 VAL A O 1
ATOM 1286 N N . PRO A 1 175 ? 21.062 12.586 5.66 1 80.19 175 PRO A N 1
ATOM 1287 C CA . PRO A 1 175 ? 20.922 13.812 4.871 1 80.19 175 PRO A CA 1
ATOM 1288 C C . PRO A 1 175 ? 19.953 13.664 3.703 1 80.19 175 PRO A C 1
ATOM 1290 O O . PRO A 1 175 ? 19.781 12.562 3.18 1 80.19 175 PRO A O 1
ATOM 1293 N N . LYS A 1 176 ? 19.422 14.781 3.275 1 79.69 176 LYS A N 1
ATOM 1294 C CA . LYS A 1 176 ? 18.531 14.789 2.119 1 79.69 176 LYS A CA 1
ATOM 1295 C C . LYS A 1 176 ? 19.312 14.641 0.819 1 79.69 176 LYS A C 1
ATOM 1297 O O . LYS A 1 176 ? 20.484 15.023 0.744 1 79.69 176 LYS A O 1
ATOM 1302 N N . THR A 1 177 ? 18.656 14.031 -0.168 1 74.38 177 THR A N 1
ATOM 1303 C CA . THR A 1 177 ? 19.266 13.914 -1.487 1 74.38 177 THR A CA 1
ATOM 1304 C C . THR A 1 177 ? 19.406 15.289 -2.145 1 74.38 177 THR A C 1
ATOM 1306 O O . THR A 1 177 ? 18.469 16.078 -2.143 1 74.38 177 THR A O 1
ATOM 1309 N N . ALA A 1 178 ? 20.641 15.68 -2.502 1 74.19 178 ALA A N 1
ATOM 1310 C CA . ALA A 1 178 ? 20.844 16.984 -3.109 1 74.19 178 ALA A CA 1
ATOM 1311 C C . ALA A 1 178 ? 21.922 16.938 -4.188 1 74.19 178 ALA A C 1
ATOM 1313 O O . ALA A 1 178 ? 22.734 16 -4.223 1 74.19 178 ALA A O 1
ATOM 1314 N N . GLY A 1 179 ? 21.672 17.844 -5.203 1 80.75 179 GLY A N 1
ATOM 1315 C CA . GLY A 1 179 ? 22.703 18.141 -6.176 1 80.75 179 GLY A CA 1
ATOM 1316 C C . GLY A 1 179 ? 23.078 16.953 -7.039 1 80.75 179 GLY A C 1
ATOM 1317 O O . GLY A 1 179 ? 22.219 16.375 -7.715 1 80.75 179 GLY A O 1
ATOM 1318 N N . PHE A 1 180 ? 24.172 16.516 -6.887 1 82.69 180 PHE A N 1
ATOM 1319 C CA . PHE A 1 180 ? 24.828 15.492 -7.691 1 82.69 180 PHE A CA 1
ATOM 1320 C C . PHE A 1 180 ? 24.203 14.125 -7.438 1 82.69 180 PHE A C 1
ATOM 1322 O O . PHE A 1 180 ? 24.188 13.266 -8.328 1 82.69 180 PHE A O 1
ATOM 1329 N N . MET A 1 181 ? 23.609 13.961 -6.375 1 83.31 181 MET A N 1
ATOM 1330 C CA . MET A 1 181 ? 23.031 12.672 -6.016 1 83.31 181 MET A CA 1
ATOM 1331 C C . MET A 1 181 ? 21.797 12.367 -6.871 1 83.31 181 MET A C 1
ATOM 1333 O O . MET A 1 181 ? 21.484 11.203 -7.117 1 83.31 181 MET A O 1
ATOM 1337 N N . TYR A 1 182 ? 21.156 13.414 -7.395 1 86.81 182 TYR A N 1
ATOM 1338 C CA . TYR A 1 182 ? 20.031 13.211 -8.297 1 86.81 182 TYR A CA 1
ATOM 1339 C C . TYR A 1 182 ? 20.484 12.539 -9.594 1 86.81 182 TYR A C 1
ATOM 1341 O O . TYR A 1 182 ? 19.781 11.672 -10.125 1 86.81 182 TYR A O 1
ATOM 1349 N N . LEU A 1 183 ? 21.641 12.922 -9.969 1 89.62 183 LEU A N 1
ATOM 1350 C CA . LEU A 1 183 ? 22.203 12.352 -11.188 1 89.62 183 LEU A CA 1
ATOM 1351 C C . LEU A 1 183 ? 22.625 10.898 -10.969 1 89.62 183 LEU A C 1
ATOM 1353 O O . LEU A 1 183 ? 22.406 10.047 -11.836 1 89.62 183 LEU A O 1
ATOM 1357 N N . VAL A 1 184 ? 23.172 10.664 -9.828 1 91.94 184 VAL A N 1
ATOM 1358 C CA . VAL A 1 184 ? 23.641 9.32 -9.5 1 91.94 184 VAL A CA 1
ATOM 1359 C C . VAL A 1 184 ? 22.453 8.367 -9.406 1 91.94 184 VAL A C 1
ATOM 1361 O O . VAL A 1 184 ? 22.484 7.273 -9.969 1 91.94 184 VAL A O 1
ATOM 1364 N N . VAL A 1 185 ? 21.453 8.812 -8.781 1 91.44 185 VAL A N 1
ATOM 1365 C CA . VAL A 1 185 ? 20.266 7.98 -8.617 1 91.44 185 VAL A CA 1
ATOM 1366 C C . VAL A 1 185 ? 19.609 7.746 -9.977 1 91.44 185 VAL A C 1
ATOM 1368 O O . VAL A 1 185 ? 19.172 6.637 -10.273 1 91.44 185 VAL A O 1
ATOM 1371 N N . THR A 1 186 ? 19.547 8.773 -10.797 1 95.19 186 THR A N 1
ATOM 1372 C CA . THR A 1 186 ? 18.953 8.648 -12.125 1 95.19 186 THR A CA 1
ATOM 1373 C C . THR A 1 186 ? 19.75 7.664 -12.977 1 95.19 186 THR A C 1
ATOM 1375 O O . THR A 1 186 ? 19.172 6.777 -13.609 1 95.19 186 THR A O 1
ATOM 1378 N N . ALA A 1 187 ? 21.031 7.844 -12.945 1 96.75 187 ALA A N 1
ATOM 1379 C CA . ALA A 1 187 ? 21.891 6.945 -13.711 1 96.75 187 ALA A CA 1
ATOM 1380 C C . ALA A 1 187 ? 21.75 5.504 -13.227 1 96.75 187 ALA A C 1
ATOM 1382 O O . ALA A 1 187 ? 21.672 4.574 -14.039 1 96.75 187 ALA A O 1
ATOM 1383 N N . PHE A 1 188 ? 21.719 5.34 -11.969 1 96.81 188 PHE A N 1
ATOM 1384 C CA . PHE A 1 188 ? 21.562 4.012 -11.383 1 96.81 188 PHE A CA 1
ATOM 1385 C C . PHE A 1 188 ? 20.234 3.385 -11.828 1 96.81 188 PHE A C 1
ATOM 1387 O O . PHE A 1 188 ? 20.219 2.229 -12.258 1 96.81 188 PHE A O 1
ATOM 1394 N N . CYS A 1 189 ? 19.125 4.09 -11.727 1 97.44 189 CYS A N 1
ATOM 1395 C CA . CYS A 1 189 ? 17.812 3.576 -12.094 1 97.44 189 CYS A CA 1
ATOM 1396 C C . CYS A 1 189 ? 17.766 3.189 -13.562 1 97.44 189 CYS A C 1
ATOM 1398 O O . CYS A 1 189 ? 17.219 2.143 -13.922 1 97.44 189 CYS A O 1
ATOM 1400 N N . VAL A 1 190 ? 18.375 4.016 -14.398 1 97.75 190 VAL A N 1
ATOM 1401 C CA . VAL A 1 190 ? 18.344 3.768 -15.836 1 97.75 190 VAL A CA 1
ATOM 1402 C C . VAL A 1 190 ? 19.172 2.525 -16.156 1 97.75 190 VAL A C 1
ATOM 1404 O O . VAL A 1 190 ? 18.703 1.613 -16.828 1 97.75 190 VAL A O 1
ATOM 1407 N N . VAL A 1 191 ? 20.359 2.443 -15.594 1 98.12 191 VAL A N 1
ATOM 1408 C CA . VAL A 1 191 ? 21.266 1.348 -15.898 1 98.12 191 VAL A CA 1
ATOM 1409 C C . VAL A 1 191 ? 20.75 0.051 -15.289 1 98.12 191 VAL A C 1
ATOM 1411 O O . VAL A 1 191 ? 20.703 -0.984 -15.961 1 98.12 191 VAL A O 1
ATOM 1414 N N . ALA A 1 192 ? 20.344 0.119 -14.062 1 98.31 192 ALA A N 1
ATOM 1415 C CA . ALA A 1 192 ? 19.875 -1.074 -13.375 1 98.31 192 ALA A CA 1
ATOM 1416 C C . ALA A 1 192 ? 18.578 -1.597 -14.016 1 98.31 192 ALA A C 1
ATOM 1418 O O . ALA A 1 192 ? 18.406 -2.807 -14.172 1 98.31 192 ALA A O 1
ATOM 1419 N N . SER A 1 193 ? 17.672 -0.712 -14.336 1 98.5 193 SER A N 1
ATOM 1420 C CA . SER A 1 193 ? 16.422 -1.147 -14.961 1 98.5 193 SER A CA 1
ATOM 1421 C C . SER A 1 193 ? 16.688 -1.785 -16.312 1 98.5 193 SER A C 1
ATOM 1423 O O . SER A 1 193 ? 16.047 -2.779 -16.672 1 98.5 193 SER A O 1
ATOM 1425 N N . ALA A 1 194 ? 17.578 -1.203 -17.062 1 98.12 194 ALA A N 1
ATOM 1426 C CA . ALA A 1 194 ? 17.906 -1.777 -18.375 1 98.12 194 ALA A CA 1
ATOM 1427 C C . ALA A 1 194 ? 18.5 -3.176 -18.219 1 98.12 194 ALA A C 1
ATOM 1429 O O . ALA A 1 194 ? 18.125 -4.102 -18.938 1 98.12 194 ALA A O 1
ATOM 1430 N N . ALA A 1 195 ? 19.406 -3.34 -17.312 1 97.94 195 ALA A N 1
ATOM 1431 C CA . ALA A 1 195 ? 20.031 -4.629 -17.062 1 97.94 195 ALA A CA 1
ATOM 1432 C C . ALA A 1 195 ? 19.016 -5.668 -16.609 1 97.94 195 ALA A C 1
ATOM 1434 O O . ALA A 1 195 ? 19.031 -6.809 -17.078 1 97.94 195 ALA A O 1
ATOM 1435 N N . LEU A 1 196 ? 18.156 -5.309 -15.742 1 98.38 196 LEU A N 1
ATOM 1436 C CA . LEU A 1 196 ? 17.172 -6.227 -15.18 1 98.38 196 LEU A CA 1
ATOM 1437 C C . LEU A 1 196 ? 16.109 -6.582 -16.203 1 98.38 196 LEU A C 1
ATOM 1439 O O . LEU A 1 196 ? 15.664 -7.73 -16.281 1 98.38 196 LEU A O 1
ATOM 1443 N N . ALA A 1 197 ? 15.688 -5.582 -16.969 1 96.94 197 ALA A N 1
ATOM 1444 C CA . ALA A 1 197 ? 14.695 -5.84 -18.016 1 96.94 197 ALA A CA 1
ATOM 1445 C C . ALA A 1 197 ? 15.242 -6.805 -19.062 1 96.94 197 ALA A C 1
ATOM 1447 O O . ALA A 1 197 ? 14.531 -7.695 -19.531 1 96.94 197 ALA A O 1
ATOM 1448 N N . PHE A 1 198 ? 16.516 -6.621 -19.406 1 95 198 PHE A N 1
ATOM 1449 C CA . PHE A 1 198 ? 17.156 -7.496 -20.391 1 95 198 PHE A CA 1
ATOM 1450 C C . PHE A 1 198 ? 17.234 -8.922 -19.875 1 95 198 PHE A C 1
ATOM 1452 O O . PHE A 1 198 ? 16.938 -9.875 -20.594 1 95 198 PHE A O 1
ATOM 1459 N N . ARG A 1 199 ? 17.531 -9.062 -18.656 1 93.25 199 ARG A N 1
ATOM 1460 C CA . ARG A 1 199 ? 17.672 -10.383 -18.047 1 93.25 199 ARG A CA 1
ATOM 1461 C C . ARG A 1 199 ? 16.297 -11.047 -17.891 1 93.25 199 ARG A C 1
ATOM 1463 O O . ARG A 1 199 ? 16.172 -12.258 -18.094 1 93.25 199 ARG A O 1
ATOM 1470 N N . GLY A 1 200 ? 15.312 -10.258 -17.469 1 90.69 200 GLY A N 1
ATOM 1471 C CA . GLY A 1 200 ? 13.984 -10.805 -17.25 1 90.69 200 GLY A CA 1
ATOM 1472 C C . GLY A 1 200 ? 13.305 -11.227 -18.547 1 90.69 200 GLY A C 1
ATOM 1473 O O . GLY A 1 200 ? 12.43 -12.102 -18.547 1 90.69 200 GLY A O 1
ATOM 1474 N N . ALA A 1 201 ? 13.633 -10.664 -19.656 1 88.88 201 ALA A N 1
ATOM 1475 C CA . ALA A 1 201 ? 13.023 -10.961 -20.953 1 88.88 201 ALA A CA 1
ATOM 1476 C C . ALA A 1 201 ? 13.727 -12.133 -21.641 1 88.88 201 ALA A C 1
ATOM 1478 O O . ALA A 1 201 ? 13.203 -12.695 -22.594 1 88.88 201 ALA A O 1
ATOM 1479 N N . SER A 1 202 ? 14.93 -12.445 -21.172 1 83.06 2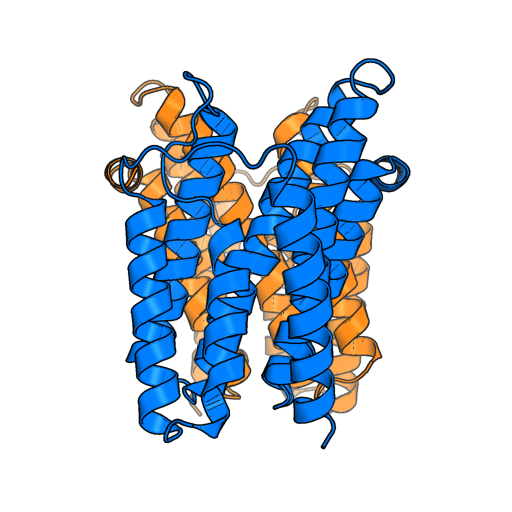02 SER A N 1
ATOM 1480 C CA . SER A 1 202 ? 15.695 -13.531 -21.766 1 83.06 202 SER A CA 1
ATOM 1481 C C . SER A 1 202 ? 15.383 -14.867 -21.094 1 83.06 202 SER A C 1
ATOM 1483 O O . SER A 1 202 ? 15 -14.898 -19.922 1 83.06 202 SER A O 1
ATOM 1485 N N . MET B 1 1 ? 10.469 6.062 17.156 1 89.62 1 MET B N 1
ATOM 1486 C CA . MET B 1 1 ? 9.305 5.809 16.312 1 89.62 1 MET B CA 1
ATOM 1487 C C . MET B 1 1 ? 8.562 4.559 16.766 1 89.62 1 MET B C 1
ATOM 1489 O O . MET B 1 1 ? 7.332 4.555 16.828 1 89.62 1 MET B O 1
ATOM 1493 N N . ILE B 1 2 ? 9.25 3.58 17.297 1 88.25 2 ILE B N 1
ATOM 1494 C CA . ILE B 1 2 ? 8.641 2.312 17.688 1 88.25 2 ILE B CA 1
ATOM 1495 C C . ILE B 1 2 ? 7.738 2.523 18.891 1 88.25 2 ILE B C 1
ATOM 1497 O O . ILE B 1 2 ? 6.699 1.871 19.031 1 88.25 2 ILE B O 1
ATOM 1501 N N . ARG B 1 3 ? 8.062 3.42 19.688 1 88.25 3 ARG B N 1
ATOM 1502 C CA . ARG B 1 3 ? 7.285 3.725 20.891 1 88.25 3 ARG B CA 1
ATOM 1503 C C . ARG B 1 3 ? 5.875 4.18 20.531 1 88.25 3 ARG B C 1
ATOM 1505 O O . ARG B 1 3 ? 4.953 4.074 21.344 1 88.25 3 ARG B O 1
ATOM 1512 N N . LEU B 1 4 ? 5.73 4.656 19.312 1 92 4 LEU B N 1
ATOM 1513 C CA . LEU B 1 4 ? 4.422 5.102 18.844 1 92 4 LEU B CA 1
ATOM 1514 C C . LEU B 1 4 ? 3.459 3.926 18.734 1 92 4 LEU B C 1
ATOM 1516 O O . LEU B 1 4 ? 2.24 4.113 18.734 1 92 4 LEU B O 1
ATOM 1520 N N . LEU B 1 5 ? 4.035 2.721 18.688 1 93.44 5 LEU B N 1
ATOM 1521 C CA . LEU B 1 5 ? 3.207 1.529 18.531 1 93.44 5 LEU B CA 1
ATOM 1522 C C . LEU B 1 5 ? 2.752 1.01 19.891 1 93.44 5 LEU B C 1
ATOM 1524 O O . LEU B 1 5 ? 1.971 0.059 19.969 1 93.44 5 LEU B O 1
ATOM 1528 N N . VAL B 1 6 ? 3.199 1.677 20.938 1 92.5 6 VAL B N 1
ATOM 1529 C CA . VAL B 1 6 ? 2.709 1.355 22.281 1 92.5 6 VAL B CA 1
ATOM 1530 C C . VAL B 1 6 ? 1.3 1.914 22.469 1 92.5 6 VAL B C 1
ATOM 1532 O O . VAL B 1 6 ? 0.502 1.367 23.234 1 92.5 6 VAL B O 1
ATOM 1535 N N . ASP B 1 7 ? 1.005 3.021 21.734 1 94.94 7 ASP B N 1
ATOM 1536 C CA . ASP B 1 7 ? -0.351 3.561 21.719 1 94.94 7 ASP B CA 1
ATOM 1537 C C . ASP B 1 7 ? -1.347 2.521 21.203 1 94.94 7 ASP B C 1
ATOM 1539 O O . ASP B 1 7 ? -1.155 1.945 20.125 1 94.94 7 ASP B O 1
ATOM 1543 N N . PRO B 1 8 ? -2.373 2.27 21.984 1 95.81 8 PRO B N 1
ATOM 1544 C CA . PRO B 1 8 ? -3.295 1.182 21.656 1 95.81 8 PRO B CA 1
ATOM 1545 C C . PRO B 1 8 ? -3.924 1.347 20.266 1 95.81 8 PRO B C 1
ATOM 1547 O O . PRO B 1 8 ? -4.082 0.365 19.547 1 95.81 8 PRO B O 1
ATOM 1550 N N . ALA B 1 9 ? -4.34 2.5 19.906 1 96.5 9 ALA B N 1
ATOM 1551 C CA . ALA B 1 9 ? -4.93 2.727 18.594 1 96.5 9 ALA B CA 1
ATOM 1552 C C . ALA B 1 9 ? -3.918 2.445 17.484 1 96.5 9 ALA B C 1
ATOM 1554 O O . ALA B 1 9 ? -4.242 1.784 16.5 1 96.5 9 ALA B O 1
ATOM 1555 N N . ASN B 1 10 ? -2.699 2.936 17.688 1 97.56 10 ASN B N 1
ATOM 1556 C CA . ASN B 1 10 ? -1.646 2.717 16.703 1 97.56 10 ASN B CA 1
ATOM 1557 C C . ASN B 1 10 ? -1.271 1.24 16.609 1 97.56 10 ASN B C 1
ATOM 1559 O O . ASN B 1 10 ? -0.952 0.748 15.523 1 97.56 10 ASN B O 1
ATOM 1563 N N . ALA B 1 11 ? -1.274 0.583 17.703 1 97.56 11 ALA B N 1
ATOM 1564 C CA . ALA B 1 11 ? -0.981 -0.849 17.734 1 97.56 11 ALA B CA 1
ATOM 1565 C C . ALA B 1 11 ? -2.021 -1.631 16.938 1 97.56 11 ALA B C 1
ATOM 1567 O O . ALA B 1 11 ? -1.68 -2.57 16.203 1 97.56 11 ALA B O 1
ATOM 1568 N N . MET B 1 12 ? -3.24 -1.298 17.078 1 97.88 12 MET B N 1
ATOM 1569 C CA . MET B 1 12 ? -4.32 -1.948 16.328 1 97.88 12 MET B CA 1
ATOM 1570 C C . MET B 1 12 ? -4.168 -1.716 14.836 1 97.88 12 MET B C 1
ATOM 1572 O O . MET B 1 12 ? -4.367 -2.635 14.039 1 97.88 12 MET B O 1
ATOM 1576 N N . THR B 1 13 ? -3.85 -0.495 14.5 1 98.19 13 THR B N 1
ATOM 1577 C CA . THR B 1 13 ? -3.625 -0.167 13.094 1 98.19 13 THR B CA 1
ATOM 1578 C C . THR B 1 13 ? -2.471 -0.988 12.523 1 98.19 13 THR B C 1
ATOM 1580 O O . THR B 1 13 ? -2.568 -1.521 11.422 1 98.19 13 THR B O 1
ATOM 1583 N N . ALA B 1 14 ? -1.371 -1.093 13.312 1 98.06 14 ALA B N 1
ATOM 1584 C CA . ALA B 1 14 ? -0.218 -1.883 12.883 1 98.06 14 ALA B CA 1
ATOM 1585 C C . ALA B 1 14 ? -0.593 -3.352 12.711 1 98.06 14 ALA B C 1
ATOM 1587 O O . ALA B 1 14 ? -0.111 -4.016 11.789 1 98.06 14 ALA B O 1
ATOM 1588 N N . MET B 1 15 ? -1.391 -3.805 13.578 1 98 15 MET B N 1
ATOM 1589 C CA . MET B 1 15 ? -1.88 -5.176 13.453 1 98 15 MET B CA 1
ATOM 1590 C C . MET B 1 15 ? -2.676 -5.352 12.164 1 98 15 MET B C 1
ATOM 1592 O O . MET B 1 15 ? -2.535 -6.367 11.477 1 98 15 MET B O 1
ATOM 1596 N N . GLY B 1 16 ? -3.533 -4.398 11.844 1 98.31 16 GLY B N 1
ATOM 1597 C CA . GLY B 1 16 ? -4.258 -4.434 10.578 1 98.31 16 GLY B CA 1
ATOM 1598 C C . GLY B 1 16 ? -3.35 -4.492 9.367 1 98.31 16 GLY B C 1
ATOM 1599 O O . GLY B 1 16 ? -3.625 -5.223 8.414 1 98.31 16 GLY B O 1
ATOM 1600 N N . LEU B 1 17 ? -2.271 -3.777 9.438 1 98.25 17 LEU B N 1
ATOM 1601 C CA . LEU B 1 17 ? -1.288 -3.775 8.359 1 98.25 17 LEU B CA 1
ATOM 1602 C C . LEU B 1 17 ? -0.646 -5.148 8.203 1 98.25 17 LEU B C 1
ATOM 1604 O O . LEU B 1 17 ? -0.473 -5.637 7.086 1 98.25 17 LEU B O 1
ATOM 1608 N N . ALA B 1 18 ? -0.305 -5.703 9.312 1 98.25 18 ALA B N 1
ATOM 1609 C CA . ALA B 1 18 ? 0.29 -7.039 9.289 1 98.25 18 ALA B CA 1
ATOM 1610 C C . ALA B 1 18 ? -0.687 -8.062 8.727 1 98.25 18 ALA B C 1
ATOM 1612 O O . ALA B 1 18 ? -0.307 -8.914 7.91 1 98.25 18 ALA B O 1
ATOM 1613 N N . LEU B 1 19 ? -1.904 -8.008 9.141 1 98.69 19 LEU B N 1
ATOM 1614 C CA . LEU B 1 19 ? -2.93 -8.914 8.641 1 98.69 19 LEU B CA 1
ATOM 1615 C C . LEU B 1 19 ? -3.117 -8.75 7.141 1 98.69 19 LEU B C 1
ATOM 1617 O O . LEU B 1 19 ? -3.279 -9.742 6.418 1 98.69 19 LEU B O 1
ATOM 1621 N N . SER B 1 20 ? -3.137 -7.527 6.699 1 98.75 20 SER B N 1
ATOM 1622 C CA . SER B 1 20 ? -3.277 -7.277 5.266 1 98.75 20 SER B CA 1
ATOM 1623 C C . SER B 1 20 ? -2.115 -7.883 4.484 1 98.75 20 SER B C 1
ATOM 1625 O O . SER B 1 20 ? -2.309 -8.422 3.393 1 98.75 20 SER B O 1
ATOM 1627 N N . SER B 1 21 ? -0.901 -7.797 5.016 1 98.56 21 SER B N 1
ATOM 1628 C CA . SER B 1 21 ? 0.271 -8.391 4.383 1 98.56 21 SER B CA 1
ATOM 1629 C C . SER B 1 21 ? 0.157 -9.906 4.32 1 98.56 21 SER B C 1
ATOM 1631 O O . SER B 1 21 ? 0.493 -10.523 3.303 1 98.56 21 SER B O 1
ATOM 1633 N N . ILE B 1 22 ? -0.323 -10.469 5.379 1 98.56 22 ILE B N 1
ATOM 1634 C CA . ILE B 1 22 ? -0.524 -11.914 5.426 1 98.56 22 ILE B CA 1
ATOM 1635 C C . ILE B 1 22 ? -1.607 -12.32 4.43 1 98.56 22 ILE B C 1
ATOM 1637 O O . ILE B 1 22 ? -1.486 -13.344 3.754 1 98.56 22 ILE B O 1
ATOM 1641 N N . GLY B 1 23 ? -2.68 -11.531 4.371 1 98.81 23 GLY B N 1
ATOM 1642 C CA . GLY B 1 23 ? -3.717 -11.781 3.381 1 98.81 23 GLY B CA 1
ATOM 1643 C C . GLY B 1 23 ? -3.197 -11.766 1.955 1 98.81 23 GLY B C 1
ATOM 1644 O O . GLY B 1 23 ? -3.604 -12.586 1.132 1 98.81 23 GLY B O 1
ATOM 1645 N N . ILE B 1 24 ? -2.311 -10.836 1.668 1 98.81 24 ILE B N 1
ATOM 1646 C CA . ILE B 1 24 ? -1.692 -10.75 0.349 1 98.81 24 ILE B CA 1
ATOM 1647 C C . ILE B 1 24 ? -0.932 -12.047 0.05 1 98.81 24 ILE B C 1
ATOM 1649 O O . ILE B 1 24 ? -1.034 -12.594 -1.051 1 98.81 24 ILE B O 1
ATOM 1653 N N . ASP B 1 25 ? -0.214 -12.586 1.042 1 98.56 25 ASP B N 1
ATOM 1654 C CA . ASP B 1 25 ? 0.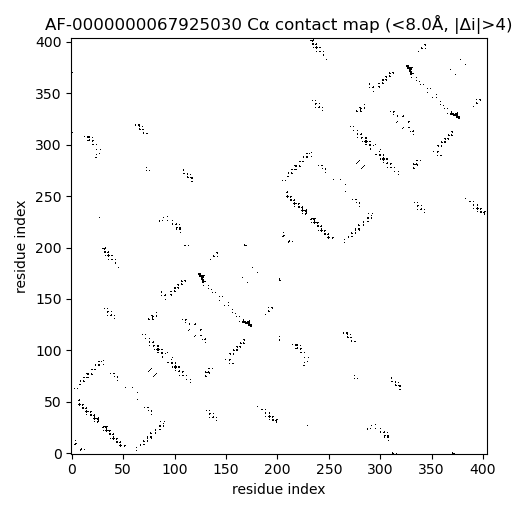512 -13.836 0.881 1 98.56 25 ASP B CA 1
ATOM 1655 C C . ASP B 1 25 ? -0.438 -14.984 0.525 1 98.56 25 ASP B C 1
ATOM 1657 O O . ASP B 1 25 ? -0.152 -15.773 -0.374 1 98.56 25 ASP B O 1
ATOM 1661 N N . PHE B 1 26 ? -1.554 -15.07 1.188 1 98.62 26 PHE B N 1
ATOM 1662 C CA . PHE B 1 26 ? -2.504 -16.141 0.936 1 98.62 26 PHE B CA 1
ATOM 1663 C C . PHE B 1 26 ? -3.111 -16.016 -0.456 1 98.62 26 PHE B C 1
ATOM 1665 O O . PHE B 1 26 ? -3.346 -17.031 -1.13 1 98.62 26 PHE B O 1
ATOM 1672 N N . SER B 1 27 ? -3.385 -14.766 -0.878 1 98.5 27 SER B N 1
ATOM 1673 C CA . SER B 1 27 ? -3.881 -14.578 -2.236 1 98.5 27 SER B CA 1
ATOM 1674 C C . SER B 1 27 ? -2.871 -15.07 -3.268 1 98.5 27 SER B C 1
ATOM 1676 O O . SER B 1 27 ? -3.229 -15.805 -4.191 1 98.5 27 SER B O 1
ATOM 1678 N N . ILE B 1 28 ? -1.626 -14.719 -3.074 1 98.12 28 ILE B N 1
ATOM 1679 C CA . ILE B 1 28 ? -0.562 -15.078 -4.004 1 98.12 28 ILE B CA 1
ATOM 1680 C C . ILE B 1 28 ? -0.353 -16.594 -3.994 1 98.12 28 ILE B C 1
ATOM 1682 O O . ILE B 1 28 ? -0.072 -17.188 -5.035 1 98.12 28 ILE B O 1
ATOM 1686 N N . ALA B 1 29 ? -0.565 -17.234 -2.838 1 97.44 29 ALA B N 1
ATOM 1687 C CA . ALA B 1 29 ? -0.356 -18.672 -2.662 1 97.44 29 ALA B CA 1
ATOM 1688 C C . ALA B 1 29 ? -1.504 -19.469 -3.271 1 97.44 29 ALA B C 1
ATOM 1690 O O . ALA B 1 29 ? -1.472 -20.703 -3.285 1 97.44 29 ALA B O 1
ATOM 1691 N N . GLY B 1 30 ? -2.555 -18.781 -3.715 1 96.56 30 GLY B N 1
ATOM 1692 C CA . GLY B 1 30 ? -3.654 -19.469 -4.371 1 96.56 30 GLY B CA 1
ATOM 1693 C C . GLY B 1 30 ? -4.836 -19.719 -3.451 1 96.56 30 GLY B C 1
ATOM 1694 O O . GLY B 1 30 ? -5.715 -20.531 -3.764 1 96.56 30 GLY B O 1
ATOM 1695 N N . PHE B 1 31 ? -4.828 -19.031 -2.285 1 97.94 31 PHE B N 1
ATOM 1696 C CA . PHE B 1 31 ? -5.93 -19.141 -1.334 1 97.94 31 PHE B CA 1
ATOM 1697 C C . PHE B 1 31 ? -6.574 -17.781 -1.094 1 97.94 31 PHE B C 1
ATOM 1699 O O . PHE B 1 31 ? -6.613 -17.297 0.041 1 97.94 31 PHE B O 1
ATOM 1706 N N . PRO B 1 32 ? -7.133 -17.203 -2.131 1 98.06 32 PRO B N 1
ATOM 1707 C CA . PRO B 1 32 ? -7.66 -15.852 -2.006 1 98.06 32 PRO B CA 1
ATOM 1708 C C . PRO B 1 32 ? -8.82 -15.75 -1.016 1 98.06 32 PRO B C 1
ATOM 1710 O O . PRO B 1 32 ? -9 -14.711 -0.377 1 98.06 32 PRO B O 1
ATOM 1713 N N . GLU B 1 33 ? -9.633 -16.844 -0.89 1 98.62 33 GLU B N 1
ATOM 1714 C CA . GLU B 1 33 ? -10.719 -16.812 0.085 1 98.62 33 GLU B CA 1
ATOM 1715 C C . GLU B 1 33 ? -10.188 -16.625 1.501 1 98.62 33 GLU B C 1
ATOM 1717 O O . GLU B 1 33 ? -10.734 -15.836 2.275 1 98.62 33 GLU B O 1
ATOM 1722 N N . ILE B 1 34 ? -9.141 -17.328 1.803 1 98.69 34 ILE B N 1
ATOM 1723 C CA . ILE B 1 34 ? -8.516 -17.203 3.115 1 98.69 34 ILE B CA 1
ATOM 1724 C C . ILE B 1 34 ? -7.934 -15.797 3.27 1 98.69 34 ILE B C 1
ATOM 1726 O O . ILE B 1 34 ? -8.023 -15.195 4.344 1 98.69 34 ILE B O 1
ATOM 1730 N N . GLY B 1 35 ? -7.328 -15.312 2.174 1 98.81 35 GLY B N 1
ATOM 1731 C CA . GLY B 1 35 ? -6.824 -13.945 2.201 1 98.81 35 GLY B CA 1
ATOM 1732 C C . GLY B 1 35 ? -7.895 -12.922 2.523 1 98.81 35 GLY B C 1
ATOM 1733 O O . GLY B 1 35 ? -7.699 -12.062 3.385 1 98.81 35 GLY B O 1
ATOM 1734 N N . VAL B 1 36 ? -9.016 -13.023 1.845 1 98.88 36 VAL B N 1
ATOM 1735 C CA . VAL B 1 36 ? -10.125 -12.109 2.074 1 98.88 36 VAL B CA 1
ATOM 1736 C C . VAL B 1 36 ? -10.602 -12.227 3.52 1 98.88 36 VAL B C 1
ATOM 1738 O O . VAL B 1 36 ? -10.867 -11.219 4.18 1 98.88 36 VAL B O 1
ATOM 1741 N N . ALA B 1 37 ? -10.68 -13.43 4.023 1 98.81 37 ALA B N 1
ATOM 1742 C CA . ALA B 1 37 ? -11.102 -13.664 5.402 1 98.81 37 ALA B CA 1
ATOM 1743 C C . ALA B 1 37 ? -10.18 -12.953 6.387 1 98.81 37 ALA B C 1
ATOM 1745 O O . ALA B 1 37 ? -10.641 -12.305 7.328 1 98.81 37 ALA B O 1
ATOM 1746 N N . ILE B 1 38 ? -8.938 -13.047 6.176 1 98.81 38 ILE B N 1
ATOM 1747 C CA . ILE B 1 38 ? -7.941 -12.453 7.059 1 98.81 38 ILE B CA 1
ATOM 1748 C C . ILE B 1 38 ? -8.047 -10.93 7.004 1 98.81 38 ILE B C 1
ATOM 1750 O O . ILE B 1 38 ? -8.031 -10.258 8.039 1 98.81 38 ILE B O 1
ATOM 1754 N N . VAL B 1 39 ? -8.188 -10.367 5.82 1 98.81 39 VAL B N 1
ATOM 1755 C CA . VAL B 1 39 ? -8.133 -8.914 5.656 1 98.81 39 VAL B CA 1
ATOM 1756 C C . VAL B 1 39 ? -9.43 -8.289 6.16 1 98.81 39 VAL B C 1
ATOM 1758 O O . VAL B 1 39 ? -9.469 -7.102 6.488 1 98.81 39 VAL B O 1
ATOM 1761 N N . LEU B 1 40 ? -10.5 -9.055 6.266 1 98.75 40 LEU B N 1
ATOM 1762 C CA . LEU B 1 40 ? -11.703 -8.562 6.926 1 98.75 40 LEU B CA 1
ATOM 1763 C C . LEU B 1 40 ? -11.406 -8.195 8.375 1 98.75 40 LEU B C 1
ATOM 1765 O O . LEU B 1 40 ? -12.023 -7.273 8.922 1 98.75 40 LEU B O 1
ATOM 1769 N N . TRP B 1 41 ? -10.469 -8.867 8.953 1 98.56 41 TRP B N 1
ATOM 1770 C CA . TRP B 1 41 ? -10.078 -8.531 10.32 1 98.56 41 TRP B CA 1
ATOM 1771 C C . TRP B 1 41 ? -9.234 -7.266 10.352 1 98.56 41 TRP B C 1
ATOM 1773 O O . TRP B 1 41 ? -9.172 -6.578 11.375 1 98.56 41 TRP B O 1
ATOM 1783 N N . ALA B 1 42 ? -8.523 -7 9.281 1 98.44 42 ALA B N 1
ATOM 1784 C CA . ALA B 1 42 ? -7.859 -5.703 9.164 1 98.44 42 ALA B CA 1
ATOM 1785 C C . ALA B 1 42 ? -8.875 -4.566 9.109 1 98.44 42 ALA B C 1
ATOM 1787 O O . ALA B 1 42 ? -8.656 -3.498 9.68 1 98.44 42 ALA B O 1
ATOM 1788 N N . LEU B 1 43 ? -9.984 -4.785 8.406 1 97.12 43 LEU B N 1
ATOM 1789 C CA . LEU B 1 43 ? -11.07 -3.807 8.375 1 97.12 43 LEU B CA 1
ATOM 1790 C C . LEU B 1 43 ? -11.617 -3.566 9.773 1 97.12 43 LEU B C 1
ATOM 1792 O O . LEU B 1 43 ? -11.883 -2.424 10.156 1 97.12 43 LEU B O 1
ATOM 1796 N N . LEU B 1 44 ? -11.75 -4.605 10.523 1 96.56 44 LEU B N 1
ATOM 1797 C CA . LEU B 1 44 ? -12.242 -4.48 11.891 1 96.56 44 LEU B CA 1
ATOM 1798 C C . LEU B 1 44 ? -11.25 -3.713 12.758 1 96.56 44 LEU B C 1
ATOM 1800 O O . LEU B 1 44 ? -11.641 -2.908 13.602 1 96.56 44 LEU B O 1
ATOM 1804 N N . ALA B 1 45 ? -9.992 -4.066 12.562 1 96.44 45 ALA B N 1
ATOM 1805 C CA . ALA B 1 45 ? -8.961 -3.34 13.289 1 96.44 45 ALA B CA 1
ATOM 1806 C C . ALA B 1 45 ? -9.047 -1.84 13.023 1 96.44 45 ALA B C 1
ATOM 1808 O O . ALA B 1 45 ? -8.867 -1.03 13.938 1 96.44 45 ALA B O 1
ATOM 1809 N N . ASP B 1 46 ? -9.312 -1.517 11.805 1 93.88 46 ASP B N 1
ATOM 1810 C CA . ASP B 1 46 ? -9.477 -0.117 11.422 1 93.88 46 ASP B CA 1
ATOM 1811 C C . ASP B 1 46 ? -10.656 0.52 12.156 1 93.88 46 ASP B C 1
ATOM 1813 O O . ASP B 1 46 ? -10.547 1.639 12.664 1 93.88 46 ASP B O 1
ATOM 1817 N N . HIS B 1 47 ? -11.711 -0.19 12.211 1 91.31 47 HIS B N 1
ATOM 1818 C CA . HIS B 1 47 ? -12.906 0.299 12.891 1 91.31 47 HIS B CA 1
ATOM 1819 C C . HIS B 1 47 ? -12.648 0.497 14.383 1 91.31 47 HIS B C 1
ATOM 1821 O O . HIS B 1 47 ? -13.039 1.517 14.953 1 91.31 47 HIS B O 1
ATOM 1827 N N . PHE B 1 48 ? -11.977 -0.38 14.953 1 93.25 48 PHE B N 1
ATOM 1828 C CA . PHE B 1 48 ? -11.773 -0.354 16.391 1 93.25 48 PHE B CA 1
ATOM 1829 C C . PHE B 1 48 ? -10.68 0.643 16.766 1 93.25 48 PHE B C 1
ATOM 1831 O O . PHE B 1 48 ? -10.742 1.267 17.828 1 93.25 48 PHE B O 1
ATOM 1838 N N . ASP B 1 49 ? -9.703 0.739 15.922 1 94.38 49 ASP B N 1
ATOM 1839 C CA . ASP B 1 49 ? -8.664 1.714 16.25 1 94.38 49 ASP B CA 1
ATOM 1840 C C . ASP B 1 49 ? -9.227 3.135 16.234 1 94.38 49 ASP B C 1
ATOM 1842 O O . ASP B 1 49 ? -8.781 3.988 17.016 1 94.38 49 ASP B O 1
ATOM 1846 N N . GLY B 1 50 ? -10.219 3.379 15.336 1 90.5 50 GLY B N 1
ATOM 1847 C CA . GLY B 1 50 ? -10.898 4.668 15.352 1 90.5 50 GLY B CA 1
ATOM 1848 C C . GLY B 1 50 ? -11.641 4.938 16.641 1 90.5 50 GLY B C 1
ATOM 1849 O O . GLY B 1 50 ? -11.57 6.047 17.188 1 90.5 50 GLY B O 1
ATOM 1850 N N . VAL B 1 51 ? -12.312 3.932 17.141 1 90.5 51 VAL B N 1
ATOM 1851 C CA . VAL B 1 51 ? -13.062 4.055 18.391 1 90.5 51 VAL B CA 1
ATOM 1852 C C . VAL B 1 51 ? -12.094 4.32 19.547 1 90.5 51 VAL B C 1
ATOM 1854 O O . VAL B 1 51 ? -12.32 5.219 20.359 1 90.5 51 VAL B O 1
ATOM 1857 N N . VAL B 1 52 ? -11.008 3.564 19.562 1 92.81 52 VAL B N 1
ATOM 1858 C CA . VAL B 1 52 ? -10.016 3.691 20.609 1 92.81 52 VAL B CA 1
ATOM 1859 C C . VAL B 1 52 ? -9.352 5.062 20.531 1 92.81 52 VAL B C 1
ATOM 1861 O O . VAL B 1 52 ? -9.141 5.719 21.562 1 92.81 52 VAL B O 1
ATOM 1864 N N . ALA B 1 53 ? -9.078 5.535 19.375 1 92.19 53 ALA B N 1
ATOM 1865 C CA . ALA B 1 53 ? -8.461 6.84 19.188 1 92.19 53 ALA B CA 1
ATOM 1866 C C . ALA B 1 53 ? -9.359 7.961 19.688 1 92.19 53 ALA B C 1
ATOM 1868 O O . ALA B 1 53 ? -8.891 8.906 20.328 1 92.19 53 ALA B O 1
ATOM 1869 N N . ARG B 1 54 ? -10.625 7.836 19.406 1 88.62 54 ARG B N 1
ATOM 1870 C CA . ARG B 1 54 ? -11.578 8.852 19.828 1 88.62 54 ARG B CA 1
ATOM 1871 C C . ARG B 1 54 ? -11.711 8.867 21.359 1 88.62 54 ARG B C 1
ATOM 1873 O O . ARG B 1 54 ? -11.82 9.938 21.969 1 88.62 54 ARG B O 1
ATOM 1880 N N . ARG B 1 55 ? -11.633 7.758 21.891 1 90.69 55 ARG B N 1
ATOM 1881 C CA . ARG B 1 55 ? -11.758 7.648 23.344 1 90.69 55 ARG B CA 1
ATOM 1882 C C . ARG B 1 55 ? -10.523 8.188 24.047 1 90.69 55 ARG B C 1
ATOM 1884 O O . ARG B 1 55 ? -10.609 8.695 25.156 1 90.69 55 ARG B O 1
ATOM 1891 N N . MET B 1 56 ? -9.461 8.086 23.359 1 91.31 56 MET B N 1
ATOM 1892 C CA . MET B 1 56 ? -8.203 8.5 23.969 1 91.31 56 MET B CA 1
ATOM 1893 C C . MET B 1 56 ? -7.898 9.961 23.656 1 91.31 56 MET B C 1
ATOM 1895 O O . MET B 1 56 ? -6.84 10.477 24.016 1 91.31 56 MET B O 1
ATOM 1899 N N . ARG B 1 57 ? -8.875 10.477 23.016 1 85 57 ARG B N 1
ATOM 1900 C CA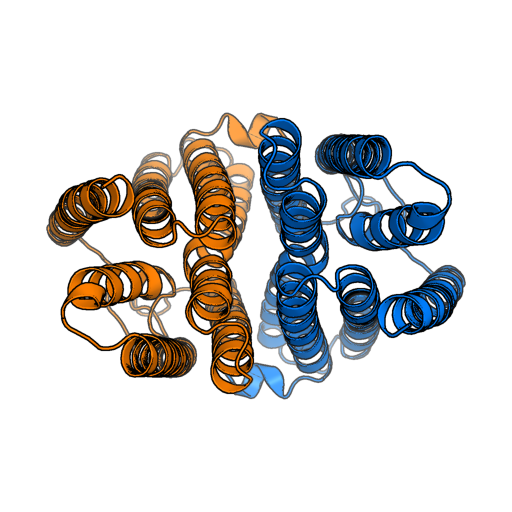 . ARG B 1 57 ? -8.68 11.875 22.656 1 85 57 ARG B CA 1
ATOM 1901 C C . ARG B 1 57 ? -8.398 12.727 23.891 1 85 57 ARG B C 1
ATOM 1903 O O . ARG B 1 57 ? -9.125 12.656 24.875 1 85 57 ARG B O 1
ATOM 1910 N N . GLY B 1 58 ? -7.355 13.492 23.906 1 86.06 58 GLY B N 1
ATOM 1911 C CA . GLY B 1 58 ? -7.016 14.328 25.047 1 86.06 58 GLY B CA 1
ATOM 1912 C C . GLY B 1 58 ? -6.082 13.648 26.031 1 86.06 58 GLY B C 1
ATOM 1913 O O . GLY B 1 58 ? -5.488 14.305 26.891 1 86.06 58 GLY B O 1
ATOM 1914 N N . SER B 1 59 ? -5.973 12.344 25.984 1 88.62 59 SER B N 1
ATOM 1915 C CA . SER B 1 59 ? -5.168 11.602 26.953 1 88.62 59 SER B CA 1
ATOM 1916 C C . SER B 1 59 ? -3.828 11.188 26.344 1 88.62 59 SER B C 1
ATOM 1918 O O . SER B 1 59 ? -3.047 10.484 26.984 1 88.62 59 SER B O 1
ATOM 1920 N N . ARG B 1 60 ? -3.613 11.508 25.078 1 87.81 60 ARG B N 1
ATOM 1921 C CA . ARG B 1 60 ? -2.352 11.188 24.422 1 87.81 60 ARG B CA 1
ATOM 1922 C C . ARG B 1 60 ? -1.741 12.422 23.781 1 87.81 60 ARG B C 1
ATOM 1924 O O . ARG B 1 60 ? -2.445 13.398 23.5 1 87.81 60 ARG B O 1
ATOM 1931 N N . PRO B 1 61 ? -0.402 12.328 23.656 1 89.62 61 PRO B N 1
ATOM 1932 C CA . PRO B 1 61 ? 0.228 13.461 22.984 1 89.62 61 PRO B CA 1
ATOM 1933 C C . PRO B 1 61 ? -0.351 13.703 21.594 1 89.62 61 PRO B C 1
ATOM 1935 O O . PRO B 1 61 ? -0.667 12.75 20.875 1 89.62 61 PRO B O 1
ATOM 1938 N N . ALA B 1 62 ? -0.497 14.961 21.281 1 88.69 62 ALA B N 1
ATOM 1939 C CA . ALA B 1 62 ? -1.087 15.359 20 1 88.69 62 ALA B CA 1
ATOM 1940 C C . ALA B 1 62 ? -0.327 14.75 18.828 1 88.69 62 ALA B C 1
ATOM 1942 O O . ALA B 1 62 ? -0.934 14.297 17.859 1 88.69 62 ALA B O 1
ATOM 1943 N N . GLU B 1 63 ? 0.938 14.727 18.938 1 91.62 63 GLU B N 1
ATOM 1944 C CA . GLU B 1 63 ? 1.786 14.172 17.891 1 91.62 63 GLU B CA 1
ATOM 1945 C C . GLU B 1 63 ? 1.474 12.703 17.641 1 91.62 63 GLU B C 1
ATOM 1947 O O . GLU B 1 63 ? 1.451 12.25 16.5 1 91.62 63 GLU B O 1
ATOM 1952 N N . THR B 1 64 ? 1.269 11.984 18.703 1 93.31 64 THR B N 1
ATOM 1953 C CA . THR B 1 64 ? 0.96 10.562 18.609 1 93.31 64 THR B CA 1
ATOM 1954 C C . THR B 1 64 ? -0.34 10.344 17.844 1 93.31 64 THR B C 1
ATOM 1956 O O . THR B 1 64 ? -0.426 9.438 17 1 93.31 64 THR B O 1
ATOM 1959 N N . GLY B 1 65 ? -1.28 11.156 18.109 1 93.69 65 GLY B N 1
ATOM 1960 C CA . GLY B 1 65 ? -2.549 11.07 17.406 1 93.69 65 GLY B CA 1
ATOM 1961 C C . GLY B 1 65 ? -2.436 11.398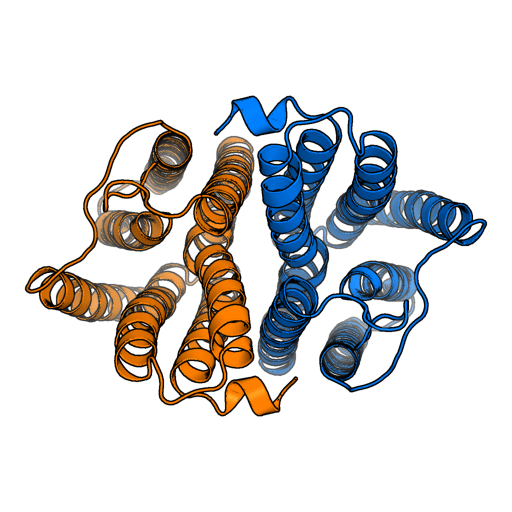 15.922 1 93.69 65 GLY B C 1
ATOM 1962 O O . GLY B 1 65 ? -3.033 10.727 15.086 1 93.69 65 GLY B O 1
ATOM 1963 N N . GLU B 1 66 ? -1.681 12.398 15.664 1 93.94 66 GLU B N 1
ATOM 1964 C CA . GLU B 1 66 ? -1.515 12.82 14.273 1 93.94 66 GLU B CA 1
ATOM 1965 C C . GLU B 1 66 ? -0.776 11.758 13.469 1 93.94 66 GLU B C 1
ATOM 1967 O O . GLU B 1 66 ? -1.136 11.477 12.32 1 93.94 66 GLU B O 1
ATOM 1972 N N . VAL B 1 67 ? 0.244 11.18 14.047 1 95.12 67 VAL B N 1
ATOM 1973 C CA . VAL B 1 67 ? 0.968 10.102 13.391 1 95.12 67 VAL B CA 1
ATOM 1974 C C . VAL B 1 67 ? 0.032 8.914 13.164 1 95.12 67 VAL B C 1
ATOM 1976 O O . VAL B 1 67 ? 0.073 8.273 12.109 1 95.12 67 VAL B O 1
ATOM 1979 N N . GLY B 1 68 ? -0.758 8.688 14.156 1 95.94 68 GLY B N 1
ATOM 1980 C CA . GLY B 1 68 ? -1.727 7.609 14.047 1 95.94 68 GLY B CA 1
ATOM 1981 C C . GLY B 1 68 ? -2.705 7.793 12.906 1 95.94 68 GLY B C 1
ATOM 1982 O O . GLY B 1 68 ? -3.086 6.824 12.242 1 95.94 68 GLY B O 1
ATOM 1983 N N . LYS B 1 69 ? -3.109 9 12.68 1 93.94 69 LYS B N 1
ATOM 1984 C CA . LYS B 1 69 ? -4.016 9.289 11.57 1 93.94 69 LYS B CA 1
ATOM 1985 C C . LYS B 1 69 ? -3.373 8.953 10.234 1 93.94 69 LYS B C 1
ATOM 1987 O O . LYS B 1 69 ? -4.023 8.391 9.352 1 93.94 69 LYS B O 1
ATOM 1992 N N . ASN B 1 70 ? -2.131 9.312 10.102 1 95.94 70 ASN B N 1
ATOM 1993 C CA . ASN B 1 70 ? -1.395 8.977 8.891 1 95.94 70 ASN B CA 1
ATOM 1994 C C . ASN B 1 70 ? -1.198 7.473 8.75 1 95.94 70 ASN B C 1
ATOM 1996 O O . ASN B 1 70 ? -1.36 6.914 7.664 1 95.94 70 ASN B O 1
ATOM 2000 N N . LEU B 1 71 ? -0.85 6.895 9.836 1 97.56 71 LEU B N 1
ATOM 2001 C CA . LEU B 1 71 ? -0.668 5.445 9.859 1 97.56 71 LEU B CA 1
ATOM 2002 C C . LEU B 1 71 ? -1.953 4.73 9.453 1 97.56 71 LEU B C 1
ATOM 2004 O O . LEU B 1 71 ? -1.914 3.754 8.703 1 97.56 71 LEU B O 1
ATOM 2008 N N . ASP B 1 72 ? -3.02 5.258 9.969 1 96.75 72 ASP B N 1
ATOM 2009 C CA . ASP B 1 72 ? -4.332 4.699 9.664 1 96.75 72 ASP B CA 1
ATOM 2010 C C . ASP B 1 72 ? -4.629 4.773 8.172 1 96.75 72 ASP B C 1
ATOM 2012 O O . ASP B 1 72 ? -5.141 3.816 7.586 1 96.75 72 ASP B O 1
ATOM 2016 N N . SER B 1 73 ? -4.32 5.863 7.555 1 96.75 73 SER B N 1
ATOM 2017 C CA . SER B 1 73 ? -4.527 6.039 6.121 1 96.75 73 SER B CA 1
ATOM 2018 C C . SER B 1 73 ? -3.705 5.035 5.32 1 96.75 73 SER B C 1
ATOM 2020 O O . SER B 1 73 ? -4.191 4.473 4.336 1 96.75 73 SER B O 1
ATOM 2022 N N . LEU B 1 74 ? -2.486 4.809 5.703 1 98.19 74 LEU B N 1
ATOM 2023 C CA . LEU B 1 74 ? -1.621 3.852 5.02 1 98.19 74 LEU B CA 1
ATOM 2024 C C . LEU B 1 74 ? -2.152 2.43 5.184 1 98.19 74 LEU B C 1
ATOM 2026 O O . LEU B 1 74 ? -2.109 1.637 4.238 1 98.19 74 LEU B O 1
ATOM 2030 N N . ALA B 1 75 ? -2.633 2.162 6.359 1 98.44 75 ALA B N 1
ATOM 2031 C CA . ALA B 1 75 ? -3.201 0.842 6.617 1 98.44 75 ALA B CA 1
ATOM 2032 C C . ALA B 1 75 ? -4.449 0.608 5.773 1 98.44 75 ALA B C 1
ATOM 2034 O O . ALA B 1 75 ? -4.621 -0.462 5.184 1 98.44 75 ALA B O 1
ATOM 2035 N N . ASP B 1 76 ? -5.305 1.612 5.75 1 97.5 76 ASP B N 1
ATOM 2036 C CA . ASP B 1 76 ? -6.5 1.528 4.918 1 97.5 76 ASP B CA 1
ATOM 2037 C C . ASP B 1 76 ? -6.137 1.315 3.451 1 97.5 76 ASP B C 1
ATOM 2039 O O . ASP B 1 76 ? -6.832 0.593 2.732 1 97.5 76 ASP B O 1
ATOM 2043 N N . PHE B 1 77 ? -5.125 1.938 3.049 1 98.69 77 PHE B N 1
ATOM 2044 C CA . PHE B 1 77 ? -4.676 1.841 1.665 1 98.69 77 PHE B CA 1
ATOM 2045 C C . PHE B 1 77 ? -4.266 0.412 1.327 1 98.69 77 PHE B C 1
ATOM 2047 O O . PHE B 1 77 ? -4.562 -0.082 0.236 1 98.69 77 PHE B O 1
ATOM 2054 N N . VAL B 1 78 ? -3.594 -0.261 2.246 1 98.81 78 VAL B N 1
ATOM 2055 C CA . VAL B 1 78 ? -3.141 -1.624 1.989 1 98.81 78 VAL B CA 1
ATOM 2056 C C . VAL B 1 78 ? -4.332 -2.576 1.996 1 98.81 78 VAL B C 1
ATOM 2058 O O . VAL B 1 78 ? -4.473 -3.412 1.1 1 98.81 78 VAL B O 1
ATOM 2061 N N . SER B 1 79 ? -5.211 -2.453 2.967 1 98.62 79 SER B N 1
ATOM 2062 C CA . SER B 1 79 ? -6.301 -3.408 3.129 1 98.62 79 SER B CA 1
ATOM 2063 C C . SER B 1 79 ? -7.375 -3.209 2.064 1 98.62 79 SER B C 1
ATOM 2065 O O . SER B 1 79 ? -7.988 -4.176 1.604 1 98.62 79 SER B O 1
ATOM 2067 N N . ALA B 1 80 ? -7.539 -1.935 1.646 1 98.12 80 ALA B N 1
ATOM 2068 C CA . ALA B 1 80 ? -8.711 -1.659 0.816 1 98.12 80 ALA B CA 1
ATOM 2069 C C . ALA B 1 80 ? -8.297 -1.215 -0.584 1 98.12 80 ALA B C 1
ATOM 2071 O O . ALA B 1 80 ? -9.133 -1.116 -1.483 1 98.12 80 ALA B O 1
ATOM 2072 N N . GLY B 1 81 ? -7.09 -0.966 -0.798 1 98.5 81 GLY B N 1
ATOM 2073 C CA . GLY B 1 81 ? -6.586 -0.575 -2.105 1 98.5 81 GLY B CA 1
ATOM 2074 C C . GLY B 1 81 ? -5.664 -1.61 -2.725 1 98.5 81 GLY B C 1
ATOM 2075 O O . GLY B 1 81 ? -5.984 -2.186 -3.768 1 98.5 81 GLY B O 1
ATOM 2076 N N . ILE B 1 82 ? -4.645 -1.965 -1.971 1 98.88 82 ILE B N 1
ATOM 2077 C CA . ILE B 1 82 ? -3.59 -2.826 -2.492 1 98.88 82 ILE B CA 1
ATOM 2078 C C . ILE B 1 82 ? -4.062 -4.277 -2.49 1 98.88 82 ILE B C 1
ATOM 2080 O O . ILE B 1 82 ? -3.969 -4.969 -3.508 1 98.88 82 ILE B O 1
ATOM 2084 N N . PHE B 1 83 ? -4.582 -4.758 -1.367 1 98.94 83 PHE B N 1
ATOM 2085 C CA . PHE B 1 83 ? -4.957 -6.164 -1.231 1 98.94 83 PHE B CA 1
ATOM 2086 C C . PHE B 1 83 ? -5.969 -6.559 -2.299 1 98.94 83 PHE B C 1
ATOM 2088 O O . PHE B 1 83 ? -5.77 -7.543 -3.016 1 98.94 83 PHE B O 1
ATOM 2095 N N . PRO B 1 84 ? -7.09 -5.805 -2.432 1 98.88 84 PRO B N 1
ATOM 2096 C CA . PRO B 1 84 ? -8.039 -6.203 -3.471 1 98.88 84 PRO B CA 1
ATOM 2097 C C . PRO B 1 84 ? -7.438 -6.156 -4.871 1 98.88 84 PRO B C 1
ATOM 2099 O O . PRO B 1 84 ? -7.789 -6.977 -5.727 1 98.88 84 PRO B O 1
ATOM 2102 N N . ALA B 1 85 ? -6.574 -5.215 -5.145 1 98.88 85 ALA B N 1
ATOM 2103 C CA . ALA B 1 85 ? -5.918 -5.125 -6.445 1 98.88 85 ALA B CA 1
ATOM 2104 C C . ALA B 1 85 ? -5.051 -6.352 -6.707 1 98.88 85 ALA B C 1
ATOM 2106 O O . ALA B 1 85 ? -5.113 -6.949 -7.781 1 98.88 85 ALA B O 1
ATOM 2107 N N . VAL B 1 86 ? -4.266 -6.746 -5.727 1 98.81 86 VAL B N 1
ATOM 2108 C CA . VAL B 1 86 ? -3.396 -7.91 -5.844 1 98.81 86 VAL B CA 1
ATOM 2109 C C . VAL B 1 86 ? -4.238 -9.172 -6.027 1 98.81 86 VAL B C 1
ATOM 2111 O O . VAL B 1 86 ? -3.932 -10.016 -6.871 1 98.81 86 VAL B O 1
ATOM 2114 N N . THR B 1 87 ? -5.273 -9.289 -5.238 1 98.81 87 THR B N 1
ATOM 2115 C CA . THR B 1 87 ? -6.148 -10.453 -5.305 1 98.81 87 THR B CA 1
ATOM 2116 C C . THR B 1 87 ? -6.812 -10.555 -6.676 1 98.81 87 THR B C 1
ATOM 2118 O O . THR B 1 87 ? -6.941 -11.648 -7.227 1 98.81 87 THR B O 1
ATOM 2121 N N . LEU B 1 88 ? -7.188 -9.422 -7.207 1 98.69 88 LEU B N 1
ATOM 2122 C CA . LEU B 1 88 ? -7.777 -9.398 -8.539 1 98.69 88 LEU B CA 1
ATOM 2123 C C . LEU B 1 88 ? -6.777 -9.891 -9.586 1 98.69 88 LEU B C 1
ATOM 2125 O O . LEU B 1 88 ? -7.137 -10.648 -10.484 1 98.69 88 LEU B O 1
ATOM 2129 N N . ILE B 1 89 ? -5.574 -9.406 -9.484 1 98.12 89 ILE B N 1
ATOM 2130 C CA . ILE B 1 89 ? -4.527 -9.812 -10.414 1 98.12 89 ILE B CA 1
ATOM 2131 C C . ILE B 1 89 ? -4.352 -11.328 -10.352 1 98.12 89 ILE B C 1
ATOM 2133 O O . ILE B 1 89 ? -4.234 -11.984 -11.391 1 98.12 89 ILE B O 1
ATOM 2137 N N . VAL B 1 90 ? -4.406 -11.914 -9.156 1 97.81 90 VAL B N 1
ATOM 2138 C CA . VAL B 1 90 ? -4.188 -13.344 -8.953 1 97.81 90 VAL B CA 1
ATOM 2139 C C . VAL B 1 90 ? -5.355 -14.133 -9.539 1 97.81 90 VAL B C 1
ATOM 2141 O O . VAL B 1 90 ? -5.152 -15.031 -10.352 1 97.81 90 VAL B O 1
ATOM 2144 N N . VAL B 1 91 ? -6.566 -13.766 -9.227 1 97.31 91 VAL B N 1
ATOM 2145 C CA . VAL B 1 91 ? -7.719 -14.562 -9.648 1 97.31 91 VAL B CA 1
ATOM 2146 C C . VAL B 1 91 ? -7.98 -14.344 -11.141 1 97.31 91 VAL B C 1
ATOM 2148 O O . VAL B 1 91 ? -8.578 -15.203 -11.797 1 97.31 91 VAL B O 1
ATOM 2151 N N . GLY B 1 92 ? -7.539 -13.203 -11.656 1 97.19 92 GLY B N 1
ATOM 2152 C CA . GLY B 1 92 ? -7.703 -12.898 -13.062 1 97.19 92 GLY B CA 1
ATOM 2153 C C . GLY B 1 92 ? -6.547 -13.391 -13.922 1 97.19 92 GLY B C 1
ATOM 2154 O O . GLY B 1 92 ? -6.504 -13.133 -15.125 1 97.19 92 GLY B O 1
ATOM 2155 N N . HIS B 1 93 ? -5.551 -14.016 -13.312 1 96.38 93 HIS B N 1
ATOM 2156 C CA . HIS B 1 93 ? -4.395 -14.602 -13.977 1 96.38 93 HIS B CA 1
ATOM 2157 C C . HIS B 1 93 ? -3.623 -13.547 -14.766 1 96.38 93 HIS B C 1
ATOM 2159 O O . HIS B 1 93 ? -3.199 -13.797 -15.898 1 96.38 93 HIS B O 1
ATOM 2165 N N . GLY B 1 94 ? -3.639 -12.328 -14.203 1 96.12 94 GLY B N 1
ATOM 2166 C CA . GLY B 1 94 ? -2.814 -11.273 -14.766 1 96.12 94 GLY B CA 1
ATOM 2167 C C . GLY B 1 94 ? -3.354 -10.734 -16.078 1 96.12 94 GLY B C 1
ATOM 2168 O O . GLY B 1 94 ? -2.605 -10.164 -16.875 1 96.12 94 GLY B O 1
ATOM 2169 N N . SER B 1 95 ? -4.66 -10.945 -16.391 1 97.31 95 SER B N 1
ATOM 2170 C CA . SER B 1 95 ? -5.223 -10.367 -17.609 1 97.31 95 SER B CA 1
ATOM 2171 C C . SER B 1 95 ? -5.082 -8.852 -17.609 1 97.31 95 SER B C 1
ATOM 2173 O O . SER B 1 95 ? -5.113 -8.211 -16.562 1 97.31 95 SER B O 1
ATOM 2175 N N . PRO B 1 96 ? -4.922 -8.25 -18.797 1 97.5 96 PRO B N 1
ATOM 2176 C CA . PRO B 1 96 ? -4.773 -6.793 -18.875 1 97.5 96 PRO B CA 1
ATOM 2177 C C . PRO B 1 96 ? -5.918 -6.047 -18.188 1 97.5 96 PRO B C 1
ATOM 2179 O O . PRO B 1 96 ? -5.691 -5.039 -17.516 1 97.5 96 PRO B O 1
ATOM 2182 N N . LEU B 1 97 ? -7.09 -6.547 -18.344 1 97.69 97 LEU B N 1
ATOM 2183 C CA . LEU B 1 97 ? -8.25 -5.938 -17.703 1 97.69 97 LEU B CA 1
ATOM 2184 C C . LEU B 1 97 ? -8.07 -5.91 -16.188 1 97.69 97 LEU B C 1
ATOM 2186 O O . LEU B 1 97 ? -8.328 -4.891 -15.547 1 97.69 97 LEU B O 1
ATOM 2190 N N . CYS B 1 98 ? -7.625 -6.992 -15.609 1 98.06 98 CYS B N 1
ATOM 2191 C CA . CYS B 1 98 ? -7.496 -7.109 -14.156 1 98.06 98 CYS B CA 1
ATOM 2192 C C . CYS B 1 98 ? -6.34 -6.266 -13.641 1 98.06 98 CYS B C 1
ATOM 2194 O O . CYS B 1 98 ? -6.445 -5.645 -12.586 1 98.06 98 CYS B O 1
ATOM 2196 N N . VAL B 1 99 ? -5.281 -6.207 -14.398 1 98.38 99 VAL B N 1
ATOM 2197 C CA . VAL B 1 99 ? -4.125 -5.41 -13.992 1 98.38 99 VAL B CA 1
ATOM 2198 C C . VAL B 1 99 ? -4.484 -3.926 -14.031 1 98.38 99 VAL B C 1
ATOM 2200 O O . VAL B 1 99 ? -4.199 -3.186 -13.086 1 98.38 99 VAL B O 1
ATOM 2203 N N . VAL B 1 100 ? -5.125 -3.482 -15.07 1 98.38 100 VAL B N 1
ATOM 2204 C CA . VAL B 1 100 ? -5.504 -2.082 -15.227 1 98.38 100 VAL B CA 1
ATOM 2205 C C . VAL B 1 100 ? -6.531 -1.7 -14.172 1 98.38 100 VAL B C 1
ATOM 2207 O O . VAL B 1 100 ? -6.441 -0.628 -13.562 1 98.38 100 VAL B O 1
ATOM 2210 N N . SER B 1 101 ? -7.523 -2.6 -13.961 1 98.69 101 SER B N 1
ATOM 2211 C CA . SER B 1 101 ? -8.531 -2.338 -12.938 1 98.69 101 SER B CA 1
ATOM 2212 C C . SER B 1 101 ? -7.902 -2.201 -11.562 1 98.69 101 SER B C 1
ATOM 2214 O O . SER B 1 101 ? -8.281 -1.321 -10.781 1 98.69 101 SER B O 1
ATOM 2216 N N . GLY B 1 102 ? -6.965 -3.102 -11.266 1 98.62 102 GLY B N 1
ATOM 2217 C CA . GLY B 1 102 ? -6.246 -3.004 -10.008 1 98.62 102 GLY B CA 1
ATOM 2218 C C . GLY B 1 102 ? -5.473 -1.708 -9.859 1 98.62 102 GLY B C 1
ATOM 2219 O O . GLY B 1 102 ? -5.52 -1.069 -8.805 1 98.62 102 GLY B O 1
ATOM 2220 N N . ALA B 1 103 ? -4.789 -1.312 -10.914 1 98.69 103 ALA B N 1
ATOM 2221 C CA . ALA B 1 103 ? -4.008 -0.08 -10.891 1 98.69 103 ALA B CA 1
ATOM 2222 C C . ALA B 1 103 ? -4.906 1.138 -10.695 1 98.69 103 ALA B C 1
ATOM 2224 O O . ALA B 1 103 ? -4.555 2.066 -9.961 1 98.69 103 ALA B O 1
ATOM 2225 N N . VAL B 1 104 ? -6.016 1.141 -11.336 1 98.5 104 VAL B N 1
ATOM 2226 C CA . VAL B 1 104 ? -6.973 2.236 -11.227 1 98.5 104 VAL B CA 1
ATOM 2227 C C . VAL B 1 104 ? -7.484 2.336 -9.789 1 98.5 104 VAL B C 1
ATOM 2229 O O . VAL B 1 104 ? -7.586 3.432 -9.234 1 98.5 104 VAL B O 1
ATOM 2232 N N . LEU B 1 105 ? -7.797 1.212 -9.195 1 98.75 105 LEU B N 1
ATOM 2233 C CA . LEU B 1 105 ? -8.242 1.204 -7.809 1 98.75 105 LEU B CA 1
ATOM 2234 C C . LEU B 1 105 ? -7.172 1.775 -6.887 1 98.75 105 LEU B C 1
ATOM 2236 O O . LEU B 1 105 ? -7.477 2.566 -5.992 1 98.75 105 LEU B O 1
ATOM 2240 N N . VAL B 1 106 ? -5.953 1.359 -7.105 1 98.81 106 VAL B N 1
ATOM 2241 C CA . VAL B 1 106 ? -4.844 1.786 -6.266 1 98.81 106 VAL B CA 1
ATOM 2242 C C . VAL B 1 106 ? -4.68 3.303 -6.352 1 98.81 106 VAL B C 1
ATOM 2244 O O . VAL B 1 106 ? -4.594 3.984 -5.328 1 98.81 106 VAL B O 1
ATOM 2247 N N . VAL B 1 107 ? -4.711 3.852 -7.516 1 98.5 107 VAL B N 1
ATOM 2248 C CA . VAL B 1 107 ? -4.52 5.285 -7.715 1 98.5 107 VAL B CA 1
ATOM 2249 C C . VAL B 1 107 ? -5.695 6.055 -7.117 1 98.5 107 VAL B C 1
ATOM 2251 O O . VAL B 1 107 ? -5.504 7.047 -6.414 1 98.5 107 VAL B O 1
ATOM 2254 N N . ALA B 1 108 ? -6.902 5.59 -7.402 1 98.25 108 ALA B N 1
ATOM 2255 C CA . ALA B 1 108 ? -8.102 6.258 -6.891 1 98.25 108 ALA B CA 1
ATOM 2256 C C . ALA B 1 108 ? -8.133 6.223 -5.367 1 98.25 108 ALA B C 1
ATOM 2258 O O . ALA B 1 108 ? -8.516 7.207 -4.727 1 98.25 108 ALA B O 1
ATOM 2259 N N . SER B 1 109 ? -7.785 5.09 -4.805 1 98.31 109 SER B N 1
ATOM 2260 C CA . SER B 1 109 ? -7.766 4.957 -3.352 1 98.31 109 SER B CA 1
ATOM 2261 C C . SER B 1 109 ? -6.746 5.898 -2.723 1 98.31 109 SER B C 1
ATOM 2263 O O . SER B 1 109 ? -7.02 6.527 -1.698 1 98.31 109 SER B O 1
ATOM 2265 N N . ALA B 1 110 ? -5.574 5.965 -3.35 1 98.25 110 ALA B N 1
ATOM 2266 C CA . ALA B 1 110 ? -4.535 6.859 -2.852 1 98.25 110 ALA B CA 1
ATOM 2267 C C . ALA B 1 110 ? -4.992 8.312 -2.914 1 98.25 110 ALA B C 1
ATOM 2269 O O . ALA B 1 110 ? -4.762 9.086 -1.976 1 98.25 110 ALA B O 1
ATOM 2270 N N . LEU B 1 111 ? -5.609 8.664 -3.998 1 97.25 111 LEU B N 1
ATOM 2271 C CA . LEU B 1 111 ? -6.094 10.031 -4.168 1 97.25 111 LEU B CA 1
ATOM 2272 C C . LEU B 1 111 ? -7.168 10.359 -3.137 1 97.25 111 LEU B C 1
ATOM 2274 O O . LEU B 1 111 ? -7.145 11.43 -2.531 1 97.25 111 LEU B O 1
ATOM 2278 N N . ARG B 1 112 ? -8.07 9.492 -2.963 1 96.25 112 ARG B N 1
ATOM 2279 C CA . ARG B 1 112 ? -9.156 9.695 -2.016 1 96.25 112 ARG B CA 1
ATOM 2280 C C . ARG B 1 112 ? -8.625 9.836 -0.593 1 96.25 112 ARG B C 1
ATOM 2282 O O . ARG B 1 112 ? -9.055 10.734 0.145 1 96.25 112 ARG B O 1
ATOM 2289 N N . LEU B 1 113 ? -7.785 8.992 -0.192 1 96.44 113 LEU B N 1
ATOM 2290 C CA . LEU B 1 113 ? -7.223 9.031 1.152 1 96.44 113 LEU B CA 1
ATOM 2291 C C . LEU B 1 113 ? -6.41 10.305 1.364 1 96.44 113 LEU B C 1
ATOM 2293 O O . LEU B 1 113 ? -6.469 10.914 2.436 1 96.44 113 LEU B O 1
ATOM 2297 N N . SER B 1 114 ? -5.633 10.672 0.318 1 96.31 114 SER B N 1
ATOM 2298 C CA . SER B 1 114 ? -4.848 11.898 0.403 1 96.31 114 SER B CA 1
ATOM 2299 C C . SER B 1 114 ? -5.746 13.117 0.567 1 96.31 114 SER B C 1
ATOM 2301 O O . SER B 1 114 ? -5.449 14.016 1.362 1 96.31 114 SER B O 1
ATOM 2303 N N . PHE B 1 115 ? -6.801 13.133 -0.192 1 94.44 115 PHE B N 1
ATOM 2304 C CA . PHE B 1 115 ? -7.766 14.227 -0.114 1 94.44 115 PHE B CA 1
ATOM 2305 C C . PHE B 1 115 ? -8.422 14.273 1.264 1 94.44 115 PHE B C 1
ATOM 2307 O O . PHE B 1 115 ? -8.539 15.344 1.86 1 94.44 115 PHE B O 1
ATOM 2314 N N . PHE B 1 116 ? -8.773 13.211 1.791 1 92.75 116 PHE B N 1
ATOM 2315 C CA . PHE B 1 116 ? -9.422 13.125 3.094 1 92.75 116 PHE B CA 1
ATOM 2316 C C . PHE B 1 116 ? -8.477 13.578 4.199 1 92.75 116 PHE B C 1
ATOM 2318 O O . PHE B 1 116 ? -8.906 14.211 5.168 1 92.75 116 PHE B O 1
ATOM 2325 N N . ASN B 1 117 ? -7.23 13.195 4.07 1 92.25 117 ASN B N 1
ATOM 2326 C CA . ASN B 1 117 ? -6.254 13.57 5.086 1 92.25 117 ASN B CA 1
ATOM 2327 C C . ASN B 1 117 ? -6.109 15.086 5.195 1 92.25 117 ASN B C 1
ATOM 2329 O O . ASN B 1 117 ? -5.793 15.609 6.266 1 92.25 117 ASN B O 1
ATOM 2333 N N . VAL B 1 118 ? -6.359 15.766 4.129 1 91.81 118 VAL B N 1
ATOM 2334 C CA . VAL B 1 118 ? -6.109 17.203 4.094 1 91.81 118 VAL B CA 1
ATOM 2335 C C . VAL B 1 118 ? -7.414 17.969 4.336 1 91.81 118 VAL B C 1
ATOM 2337 O O . VAL B 1 118 ? -7.457 18.891 5.156 1 91.81 118 VAL B O 1
ATOM 2340 N N . VAL B 1 119 ? -8.477 17.516 3.719 1 88.06 119 VAL B N 1
ATOM 2341 C CA . VAL B 1 119 ? -9.719 18.281 3.717 1 88.06 119 VAL B CA 1
ATOM 2342 C C . VAL B 1 119 ? -10.656 17.75 4.793 1 88.06 119 VAL B C 1
ATOM 2344 O O . VAL B 1 119 ? -11.43 18.5 5.383 1 88.06 119 VAL B O 1
ATOM 2347 N N . GLY B 1 120 ? -10.508 16.516 5.078 1 85 120 GLY B N 1
ATOM 2348 C CA . GLY B 1 120 ? -11.383 15.914 6.074 1 85 120 GLY B CA 1
ATOM 2349 C C . GLY B 1 120 ? -12.82 15.797 5.617 1 85 120 GLY B C 1
ATOM 2350 O O . GLY B 1 120 ? -13.094 15.297 4.523 1 85 120 GLY B O 1
ATOM 2351 N N . SER B 1 121 ? -13.688 16.047 6.719 1 77.25 121 SER B N 1
ATOM 2352 C CA . SER B 1 121 ? -15.133 16.016 6.484 1 77.25 121 SER B CA 1
ATOM 2353 C C . SER B 1 121 ? -15.789 17.344 6.836 1 77.25 121 SER B C 1
ATOM 2355 O O . SER B 1 121 ? -16.391 17.469 7.902 1 77.25 121 SER B O 1
ATOM 2357 N N . PRO B 1 122 ? -15.727 18.391 6 1 67.75 122 PRO B N 1
ATOM 2358 C CA . PRO B 1 122 ? -16.203 19.734 6.32 1 67.75 122 PRO B CA 1
ATOM 2359 C C . PRO B 1 122 ? -17.672 19.766 6.754 1 67.75 122 PRO B C 1
ATOM 2361 O O . PRO B 1 122 ? -18.047 20.547 7.625 1 67.75 122 PRO B O 1
ATOM 2364 N N . SER B 1 123 ? -18.531 18.984 6.312 1 72.94 123 SER B N 1
ATOM 2365 C CA . SER B 1 123 ? -19.938 19.016 6.676 1 72.94 123 SER B CA 1
ATOM 2366 C C . SER B 1 123 ? -20.328 17.781 7.473 1 72.94 123 SER B C 1
ATOM 2368 O O . SER B 1 123 ? -21.5 17.422 7.527 1 72.94 123 SER B O 1
ATOM 2370 N N . GLY B 1 124 ? -19.375 17.188 8.008 1 75.12 124 GLY B N 1
ATOM 2371 C CA . GLY B 1 124 ? -19.641 15.992 8.789 1 75.12 124 GLY B CA 1
ATOM 2372 C C . GLY B 1 124 ? -19.859 14.758 7.926 1 75.12 124 GLY B C 1
ATOM 2373 O O . GLY B 1 124 ? -20.219 13.695 8.438 1 75.12 124 GLY B O 1
ATOM 2374 N N . ARG B 1 125 ? -19.797 15.102 6.633 1 78.94 125 ARG B N 1
ATOM 2375 C CA . ARG B 1 125 ? -19.938 13.992 5.695 1 78.94 125 ARG B CA 1
ATOM 2376 C C . ARG B 1 125 ? -18.641 13.781 4.914 1 78.94 125 ARG B C 1
ATOM 2378 O O . ARG B 1 125 ? -17.859 14.711 4.711 1 78.94 125 ARG B O 1
ATOM 2385 N N . PHE B 1 126 ? -18.484 12.516 4.578 1 80.62 126 PHE B N 1
ATOM 2386 C CA . PHE B 1 126 ? -17.328 12.211 3.729 1 80.62 126 PHE B CA 1
ATOM 2387 C C . PHE B 1 126 ? -17.594 12.648 2.293 1 80.62 126 PHE B C 1
ATOM 2389 O O . PHE B 1 126 ? -18.719 12.523 1.791 1 80.62 126 PHE B O 1
ATOM 2396 N N . VAL B 1 127 ? -16.562 13.156 1.753 1 80.56 127 VAL B N 1
ATOM 2397 C CA . VAL B 1 127 ? -16.609 13.398 0.314 1 80.56 127 VAL B CA 1
ATOM 2398 C C . VAL B 1 127 ? -15.953 12.234 -0.426 1 80.56 127 VAL B C 1
ATOM 2400 O O . VAL B 1 127 ? -14.805 11.883 -0.153 1 80.56 127 VAL B O 1
ATOM 2403 N N . GLY B 1 128 ? -16.688 11.547 -1.382 1 88.69 128 GLY B N 1
ATOM 2404 C CA . GLY B 1 128 ? -16.25 10.312 -1.996 1 88.69 128 GLY B CA 1
ATOM 2405 C C . GLY B 1 128 ? -16.469 9.094 -1.116 1 88.69 128 GLY B C 1
ATOM 2406 O O . GLY B 1 128 ? -16.297 9.164 0.102 1 88.69 128 GLY B O 1
ATOM 2407 N N . VAL B 1 129 ? -16.781 7.996 -1.735 1 91.06 129 VAL B N 1
ATOM 2408 C CA . VAL B 1 129 ? -17.016 6.773 -0.974 1 91.06 129 VAL B CA 1
ATOM 2409 C C . VAL B 1 129 ? -15.734 6.34 -0.27 1 91.06 129 VAL B C 1
ATOM 2411 O O . VAL B 1 129 ? -14.672 6.273 -0.89 1 91.06 129 VAL B O 1
ATOM 2414 N N . PRO B 1 130 ? -15.875 6.078 1.006 1 92.81 130 PRO B N 1
ATOM 2415 C CA . PRO B 1 130 ? -14.68 5.66 1.745 1 92.81 130 PRO B CA 1
ATOM 2416 C C . PRO B 1 130 ? -14.062 4.375 1.195 1 92.81 130 PRO B C 1
ATOM 2418 O O . PRO B 1 130 ? -14.789 3.479 0.755 1 92.81 130 PRO B O 1
ATOM 2421 N N . THR B 1 131 ? -12.695 4.309 1.262 1 95.12 131 THR B N 1
ATOM 2422 C CA . THR B 1 131 ? -11.969 3.156 0.741 1 95.12 131 THR B CA 1
ATOM 2423 C C . THR B 1 131 ? -12.352 1.89 1.503 1 95.12 131 THR B C 1
ATOM 2425 O O . THR B 1 131 ? -12.273 0.785 0.961 1 95.12 131 THR B O 1
ATOM 2428 N N . SER B 1 132 ? -12.812 2.035 2.73 1 92.12 132 SER B N 1
ATOM 2429 C CA . SER B 1 132 ? -13.125 0.89 3.578 1 92.12 132 SER B CA 1
ATOM 2430 C C . SER B 1 132 ? -14.281 0.073 3 1 92.12 132 SER B C 1
ATOM 2432 O O . SER B 1 132 ? -14.477 -1.083 3.379 1 92.12 132 SER B O 1
ATOM 2434 N N . TRP B 1 133 ? -15.016 0.582 2.074 1 94.31 133 TRP B N 1
ATOM 2435 C CA . TRP B 1 133 ? -16.141 -0.128 1.465 1 94.31 133 TRP B CA 1
ATOM 2436 C C . TRP B 1 133 ? -15.641 -1.212 0.513 1 94.31 133 TRP B C 1
ATOM 2438 O O . TRP B 1 133 ? -16.391 -2.133 0.17 1 94.31 133 TRP B O 1
ATOM 2448 N N . VAL B 1 134 ? -14.461 -1.17 0.106 1 98.06 134 VAL B N 1
ATOM 2449 C CA . VAL B 1 134 ? -13.93 -2.096 -0.891 1 98.06 134 VAL B CA 1
ATOM 2450 C C . VAL B 1 134 ? -13.883 -3.508 -0.312 1 98.06 134 VAL B C 1
ATOM 2452 O O . VAL B 1 134 ? -14.172 -4.48 -1.013 1 98.06 134 VAL B O 1
ATOM 2455 N N . MET B 1 135 ? -13.586 -3.609 0.969 1 97.75 135 MET B N 1
ATOM 2456 C CA . MET B 1 135 ? -13.383 -4.938 1.545 1 97.75 135 MET B CA 1
ATOM 2457 C C . MET B 1 135 ? -14.711 -5.672 1.691 1 97.75 135 MET B C 1
ATOM 2459 O O . MET B 1 135 ? -14.812 -6.855 1.373 1 97.75 135 MET B O 1
ATOM 2463 N N . PRO B 1 136 ? -15.812 -4.953 2.195 1 97.44 136 PRO B N 1
ATOM 2464 C CA . PRO B 1 136 ? -17.094 -5.648 2.201 1 97.44 136 PRO B CA 1
ATOM 2465 C C . PRO B 1 136 ? -17.547 -6.082 0.805 1 97.44 136 PRO B C 1
ATOM 2467 O O . PRO B 1 136 ? -18.062 -7.191 0.634 1 97.44 136 PRO B O 1
ATOM 2470 N N . VAL B 1 137 ? -17.344 -5.254 -0.175 1 98 137 VAL B N 1
ATOM 2471 C CA . VAL B 1 137 ? -17.703 -5.602 -1.548 1 98 137 VAL B CA 1
ATOM 2472 C C . VAL B 1 137 ? -16.859 -6.789 -2.01 1 98 137 VAL B C 1
ATOM 2474 O O . VAL B 1 137 ? -17.375 -7.723 -2.625 1 98 137 VAL B O 1
ATOM 2477 N N . THR B 1 138 ? -15.586 -6.793 -1.725 1 98.69 138 THR B N 1
ATOM 2478 C CA . THR B 1 138 ? -14.695 -7.902 -2.055 1 98.69 138 THR B CA 1
ATOM 2479 C C . THR B 1 138 ? -15.18 -9.195 -1.4 1 98.69 138 THR B C 1
ATOM 2481 O O . THR B 1 138 ? -15.242 -10.234 -2.051 1 98.69 138 THR B O 1
ATOM 2484 N N . ALA B 1 139 ? -15.523 -9.117 -0.132 1 98.62 139 ALA B N 1
ATOM 2485 C CA . ALA B 1 139 ? -16 -10.297 0.586 1 98.62 139 ALA B CA 1
ATOM 2486 C C . ALA B 1 139 ? -17.266 -10.852 -0.048 1 98.62 139 ALA B C 1
ATOM 2488 O O . ALA B 1 139 ? -17.406 -12.062 -0.236 1 98.62 139 ALA B O 1
ATOM 2489 N N . ILE B 1 140 ? -18.188 -9.977 -0.383 1 98.31 140 ILE B N 1
ATOM 2490 C CA . ILE B 1 140 ? -19.453 -10.383 -0.953 1 98.31 140 ILE B CA 1
ATOM 2491 C C . ILE B 1 140 ? -19.234 -11.078 -2.295 1 98.31 140 ILE B C 1
ATOM 2493 O O . ILE B 1 140 ? -19.812 -12.133 -2.564 1 98.31 140 ILE B O 1
ATOM 2497 N N . VAL B 1 141 ? -18.391 -10.516 -3.104 1 97.88 141 VAL B N 1
ATOM 2498 C CA . VAL B 1 141 ? -18.141 -11.102 -4.414 1 97.88 141 VAL B CA 1
ATOM 2499 C C . VAL B 1 141 ? -17.484 -12.477 -4.246 1 97.88 141 VAL B C 1
ATOM 2501 O O . VAL B 1 141 ? -17.781 -13.406 -4.992 1 97.88 141 VAL B O 1
ATOM 2504 N N . PHE B 1 142 ? -16.594 -12.648 -3.334 1 98.38 142 PHE B N 1
ATOM 2505 C CA . PHE B 1 142 ? -15.922 -13.93 -3.119 1 98.38 142 PHE B CA 1
ATOM 2506 C C . PHE B 1 142 ? -16.891 -14.953 -2.533 1 98.38 142 PHE B C 1
ATOM 2508 O O . PHE B 1 142 ? -16.75 -16.156 -2.777 1 98.38 142 PHE B O 1
ATOM 2515 N N . LEU B 1 143 ? -17.828 -14.461 -1.701 1 97.94 143 LEU B N 1
ATOM 2516 C CA . LEU B 1 143 ? -18.859 -15.367 -1.19 1 97.94 143 LEU B CA 1
ATOM 2517 C C . LEU B 1 143 ? -19.703 -15.914 -2.328 1 97.94 143 LEU B C 1
ATOM 2519 O O . LEU B 1 143 ? -20.188 -17.047 -2.258 1 97.94 143 LEU B O 1
ATOM 2523 N N . LEU B 1 144 ? -19.812 -15.18 -3.398 1 96.5 144 LEU B N 1
ATOM 2524 C CA . LEU B 1 144 ? -20.641 -15.57 -4.531 1 96.5 144 LEU B CA 1
ATOM 2525 C C . LEU B 1 144 ? -19.828 -16.359 -5.555 1 96.5 144 LEU B C 1
ATOM 2527 O O . LEU B 1 144 ? -20.375 -16.875 -6.527 1 96.5 144 LEU B O 1
ATOM 2531 N N . ARG B 1 145 ? -18.531 -16.5 -5.367 1 96.38 145 ARG B N 1
ATOM 2532 C CA . ARG B 1 145 ? -17.625 -17.047 -6.367 1 96.38 145 ARG B CA 1
ATOM 2533 C C . ARG B 1 145 ? -18.047 -18.453 -6.789 1 96.38 145 ARG B C 1
ATOM 2535 O O . ARG B 1 145 ? -18.047 -18.781 -7.977 1 96.38 145 ARG B O 1
ATOM 2542 N N . PRO B 1 146 ? -18.547 -19.328 -5.855 1 94.56 146 PRO B N 1
ATOM 2543 C CA . PRO B 1 146 ? -18.906 -20.703 -6.242 1 94.56 146 PRO B CA 1
ATOM 2544 C C . PRO B 1 146 ? -20.078 -20.75 -7.207 1 94.56 146 PRO B C 1
ATOM 2546 O O . PRO B 1 146 ? -20.281 -21.75 -7.891 1 94.56 146 PRO B O 1
ATOM 2549 N N . THR B 1 147 ? -20.781 -19.703 -7.316 1 95.44 147 THR B N 1
ATOM 2550 C CA . THR B 1 147 ? -21.984 -19.688 -8.141 1 95.44 147 THR B CA 1
ATOM 2551 C C . THR B 1 147 ? -21.688 -19.125 -9.531 1 95.44 147 THR B C 1
ATOM 2553 O O . THR B 1 147 ? -22.578 -19.094 -10.391 1 95.44 147 THR B O 1
ATOM 2556 N N . LEU B 1 148 ? -20.453 -18.75 -9.797 1 95.44 148 LEU B N 1
ATOM 2557 C CA . LEU B 1 148 ? -20.078 -18.109 -11.055 1 95.44 148 LEU B CA 1
ATOM 2558 C C . LEU B 1 148 ? -18.922 -18.844 -11.719 1 95.44 148 LEU B C 1
ATOM 2560 O O . LEU B 1 148 ? -18.016 -19.344 -11.039 1 95.44 148 LEU B O 1
ATOM 2564 N N . PRO B 1 149 ? -19.016 -18.906 -13.078 1 93.88 149 PRO B N 1
ATOM 2565 C CA . PRO B 1 149 ? -17.797 -19.375 -13.75 1 93.88 149 PRO B CA 1
ATOM 2566 C C . PRO B 1 149 ? -16.594 -18.484 -13.477 1 93.88 149 PRO B C 1
ATOM 2568 O O . PRO B 1 149 ? -16.734 -17.266 -13.312 1 93.88 149 PRO B O 1
ATOM 2571 N N . GLU B 1 150 ? -15.406 -19.031 -13.477 1 88.62 150 GLU B N 1
ATOM 2572 C CA . GLU B 1 150 ? -14.188 -18.328 -13.078 1 88.62 150 GLU B CA 1
ATOM 2573 C C . GLU B 1 150 ? -13.93 -17.125 -13.961 1 88.62 150 GLU B C 1
ATOM 2575 O O . GLU B 1 150 ? -13.477 -16.078 -13.484 1 88.62 150 GLU B O 1
ATOM 2580 N N . SER B 1 151 ? -14.195 -17.25 -15.219 1 88.62 151 SER B N 1
ATOM 2581 C CA . SER B 1 151 ? -13.945 -16.141 -16.141 1 88.62 151 SER B CA 1
ATOM 2582 C C . SER B 1 151 ? -14.875 -14.969 -15.859 1 88.62 151 SER B C 1
ATOM 2584 O O . SER B 1 151 ? -14.469 -13.805 -15.938 1 88.62 151 SER B O 1
ATOM 2586 N N . ILE B 1 152 ? -16.062 -15.258 -15.555 1 95.31 152 ILE B N 1
ATOM 2587 C CA . ILE B 1 152 ? -17.047 -14.227 -15.25 1 95.31 152 ILE B CA 1
ATOM 2588 C C . ILE B 1 152 ? -16.75 -13.602 -13.891 1 95.31 152 ILE B C 1
ATOM 2590 O O . ILE B 1 152 ? -16.891 -12.391 -13.711 1 95.31 152 ILE B O 1
ATOM 2594 N N . PHE B 1 153 ? -16.281 -14.375 -12.984 1 97.75 153 PHE B N 1
ATOM 2595 C CA . PHE B 1 153 ? -15.961 -13.914 -11.633 1 97.75 153 PHE B CA 1
ATOM 2596 C C . PHE B 1 153 ? -14.922 -12.805 -11.664 1 97.75 153 PHE B C 1
ATOM 2598 O O . PHE B 1 153 ? -15.133 -11.727 -11.102 1 97.75 153 PHE B O 1
ATOM 2605 N N . ALA B 1 154 ? -13.82 -13.109 -12.375 1 97.75 154 ALA B N 1
ATOM 2606 C CA . ALA B 1 154 ? -12.734 -12.133 -12.43 1 97.75 154 ALA B CA 1
ATOM 2607 C C . ALA B 1 154 ? -13.188 -10.844 -13.094 1 97.75 154 ALA B C 1
ATOM 2609 O O . ALA B 1 154 ? -12.812 -9.75 -12.664 1 97.75 154 ALA B O 1
ATOM 2610 N N . LYS B 1 155 ? -13.961 -10.938 -14.133 1 98 155 LYS B N 1
ATOM 2611 C CA . LYS B 1 155 ? -14.453 -9.766 -14.852 1 98 155 LYS B CA 1
ATOM 2612 C C . LYS B 1 155 ? -15.414 -8.953 -13.984 1 98 155 LYS B C 1
ATOM 2614 O O . LYS B 1 155 ? -15.375 -7.723 -13.984 1 98 155 LYS B O 1
ATOM 2619 N N . LEU B 1 156 ? -16.266 -9.648 -13.273 1 98.38 156 LEU B N 1
ATOM 2620 C CA . LEU B 1 156 ? -17.188 -8.992 -12.352 1 98.38 156 LEU B CA 1
ATOM 2621 C C . LEU B 1 156 ? -16.422 -8.266 -11.242 1 98.38 156 LEU B C 1
ATOM 2623 O O . LEU B 1 156 ? -16.734 -7.121 -10.922 1 98.38 156 LEU B O 1
ATOM 2627 N N . PHE B 1 157 ? -15.484 -9 -10.641 1 98.56 157 PHE B N 1
ATOM 2628 C CA . PHE B 1 157 ? -14.672 -8.414 -9.586 1 98.56 157 PHE B CA 1
ATOM 2629 C C . PHE B 1 157 ? -13.945 -7.176 -10.094 1 98.56 157 PHE B C 1
ATOM 2631 O O . PHE B 1 157 ? -13.938 -6.137 -9.422 1 98.56 157 PHE B O 1
ATOM 2638 N N . ALA B 1 158 ? -13.406 -7.223 -11.297 1 98.69 158 ALA B N 1
ATOM 2639 C CA . ALA B 1 158 ? -12.734 -6.082 -11.922 1 98.69 158 ALA B CA 1
ATOM 2640 C C . ALA B 1 158 ? -13.703 -4.914 -12.102 1 98.69 158 ALA B C 1
ATOM 2642 O O . ALA B 1 158 ? -13.359 -3.768 -11.797 1 98.69 158 ALA B O 1
ATOM 2643 N N . PHE B 1 159 ? -14.82 -5.188 -12.562 1 98.5 159 PHE B N 1
ATOM 2644 C CA . PHE B 1 159 ? -15.836 -4.172 -12.797 1 98.5 159 PHE B CA 1
ATOM 2645 C C . PHE B 1 159 ? -16.219 -3.48 -11.492 1 98.5 159 PHE B C 1
ATOM 2647 O O . PHE B 1 159 ? -16.312 -2.252 -11.445 1 98.5 159 PHE B O 1
ATOM 2654 N N . LEU B 1 160 ? -16.406 -4.242 -10.492 1 98.56 160 LEU B N 1
ATOM 2655 C CA . LEU B 1 160 ? -16.812 -3.693 -9.203 1 98.56 160 LEU B CA 1
ATOM 2656 C C . LEU B 1 160 ? -15.703 -2.82 -8.617 1 98.56 160 LEU B C 1
ATOM 2658 O O . LEU B 1 160 ? -15.984 -1.778 -8.016 1 98.56 160 LEU B O 1
ATOM 2662 N N . LEU B 1 161 ? -14.461 -3.262 -8.758 1 98.56 161 LEU B N 1
ATOM 2663 C CA . LEU B 1 161 ? -13.352 -2.461 -8.25 1 98.56 161 LEU B CA 1
ATOM 2664 C C . LEU B 1 161 ? -13.242 -1.143 -9.008 1 98.56 161 LEU B C 1
ATOM 2666 O O . LEU B 1 161 ? -12.938 -0.105 -8.414 1 98.56 161 LEU B O 1
ATOM 2670 N N . ILE B 1 162 ? -13.484 -1.143 -10.32 1 98.62 162 ILE B N 1
ATOM 2671 C CA . ILE B 1 162 ? -13.469 0.083 -11.117 1 98.62 162 ILE B CA 1
ATOM 2672 C C . ILE B 1 162 ? -14.602 1 -10.656 1 98.62 162 ILE B C 1
ATOM 2674 O O . ILE B 1 162 ? -14.414 2.211 -10.523 1 98.62 162 ILE B O 1
ATOM 2678 N N . LEU B 1 163 ? -15.719 0.408 -10.492 1 98.31 163 LEU B N 1
ATOM 2679 C CA . LEU B 1 163 ? -16.859 1.18 -10.016 1 98.31 163 LEU B CA 1
ATOM 2680 C C . LEU B 1 163 ? -16.547 1.852 -8.68 1 98.31 163 LEU B C 1
ATOM 2682 O O . LEU B 1 163 ? -16.859 3.029 -8.484 1 98.31 163 LEU B O 1
ATOM 2686 N N . LEU B 1 164 ? -15.992 1.118 -7.777 1 98.25 164 LEU B N 1
ATOM 2687 C CA . LEU B 1 164 ? -15.633 1.675 -6.48 1 98.25 164 LEU B CA 1
ATOM 2688 C C . LEU B 1 164 ? -14.57 2.754 -6.629 1 98.25 164 LEU B C 1
ATOM 2690 O O . LEU B 1 164 ? -14.602 3.768 -5.926 1 98.25 164 LEU B O 1
ATOM 2694 N N . ALA B 1 165 ? -13.609 2.52 -7.551 1 98.31 165 ALA B N 1
ATOM 2695 C CA . ALA B 1 165 ? -12.586 3.523 -7.824 1 98.31 165 ALA B CA 1
ATOM 2696 C C . ALA B 1 165 ? -13.211 4.836 -8.281 1 98.31 165 ALA B C 1
ATOM 2698 O O . ALA B 1 165 ? -12.812 5.914 -7.836 1 98.31 165 ALA B O 1
ATOM 2699 N N . ILE B 1 166 ? -14.18 4.762 -9.125 1 97.69 166 ILE B N 1
ATOM 2700 C CA . ILE B 1 166 ? -14.883 5.938 -9.633 1 97.69 166 ILE B CA 1
ATOM 2701 C C . ILE B 1 166 ? -15.625 6.621 -8.484 1 97.69 166 ILE B C 1
ATOM 2703 O O . ILE B 1 166 ? -15.586 7.848 -8.359 1 97.69 166 ILE B O 1
ATOM 2707 N N . LEU B 1 167 ? -16.203 5.859 -7.645 1 96.88 167 LEU B N 1
ATOM 2708 C CA . LEU B 1 167 ? -16.953 6.395 -6.523 1 96.88 167 LEU B CA 1
ATOM 2709 C C . LEU B 1 167 ? -16.031 7.055 -5.504 1 96.88 167 LEU B C 1
ATOM 2711 O O . LEU B 1 167 ? -16.438 8.016 -4.832 1 96.88 167 LEU B O 1
ATOM 2715 N N . HIS B 1 168 ? -14.828 6.535 -5.328 1 96.38 168 HIS B N 1
ATOM 2716 C CA . HIS B 1 168 ? -13.852 7.125 -4.426 1 96.38 168 HIS B CA 1
ATOM 2717 C C . HIS B 1 168 ? -13.578 8.586 -4.781 1 96.38 168 HIS B C 1
ATOM 2719 O O . HIS B 1 168 ? -13.438 9.43 -3.893 1 96.38 168 HIS B O 1
ATOM 2725 N N . VAL B 1 169 ? -13.516 8.883 -6.133 1 95.38 169 VAL B N 1
ATOM 2726 C CA . VAL B 1 169 ? -13.055 10.195 -6.547 1 95.38 169 VAL B CA 1
ATOM 2727 C C . VAL B 1 169 ? -14.234 11.047 -6.996 1 95.38 169 VAL B C 1
ATOM 2729 O O . VAL B 1 169 ? -14.055 12.141 -7.535 1 95.38 169 VAL B O 1
ATOM 2732 N N . SER B 1 170 ? -15.438 10.57 -6.82 1 93.38 170 SER B N 1
ATOM 2733 C CA . SER B 1 170 ? -16.656 11.312 -7.141 1 93.38 170 SER B CA 1
ATOM 2734 C C . SER B 1 170 ? -17.047 12.242 -5.996 1 93.38 170 SER B C 1
ATOM 2736 O O . SER B 1 170 ? -16.625 12.039 -4.855 1 93.38 170 SER B O 1
ATOM 2738 N N . PRO B 1 171 ? -17.781 13.281 -6.273 1 88.44 171 PRO B N 1
ATOM 2739 C CA . PRO B 1 171 ? -18.156 14.242 -5.23 1 88.44 171 PRO B CA 1
ATOM 2740 C C . PRO B 1 171 ? -19.344 13.773 -4.395 1 88.44 171 PRO B C 1
ATOM 2742 O O . PRO B 1 171 ? -20.016 14.586 -3.752 1 88.44 171 PRO B O 1
ATOM 2745 N N . VAL B 1 172 ? -19.547 12.492 -4.402 1 87.19 172 VAL B N 1
ATOM 2746 C CA . VAL B 1 172 ? -20.656 11.969 -3.623 1 87.19 172 VAL B CA 1
ATOM 2747 C C . VAL B 1 172 ? -20.359 12.109 -2.133 1 87.19 172 VAL B C 1
ATOM 2749 O O . VAL B 1 172 ? -19.219 11.93 -1.699 1 87.19 172 VAL B O 1
ATOM 2752 N N . ARG B 1 173 ? -21.375 12.547 -1.418 1 86.19 173 ARG B N 1
ATOM 2753 C CA . ARG B 1 173 ? -21.25 12.703 0.028 1 86.19 173 ARG B CA 1
ATOM 2754 C C . ARG B 1 173 ? -21.812 11.484 0.756 1 86.19 173 ARG B C 1
ATOM 2756 O O . ARG B 1 173 ? -22.922 11.039 0.467 1 86.19 173 ARG B O 1
ATOM 2763 N N . VAL B 1 174 ? -21.016 10.812 1.639 1 86 174 VAL B N 1
ATOM 2764 C CA . VAL B 1 174 ? -21.391 9.602 2.359 1 86 174 VAL B CA 1
ATOM 2765 C C . VAL B 1 174 ? -21.359 9.867 3.863 1 86 174 VAL B C 1
ATOM 2767 O O . VAL B 1 174 ? -20.422 10.484 4.375 1 86 174 VAL B O 1
ATOM 2770 N N . PRO B 1 175 ? -22.438 9.438 4.539 1 80.25 175 PRO B N 1
ATOM 2771 C CA . PRO B 1 175 ? -22.422 9.617 5.996 1 80.25 175 PRO B CA 1
ATOM 2772 C C . PRO B 1 175 ? -21.359 8.758 6.684 1 80.25 175 PRO B C 1
ATOM 2774 O O . PRO B 1 175 ? -21 7.691 6.18 1 80.25 175 PRO B O 1
ATOM 2777 N N . LYS B 1 176 ? -20.969 9.203 7.852 1 80 176 LYS B N 1
ATOM 2778 C CA . LYS B 1 176 ? -20.016 8.438 8.648 1 80 176 LYS B CA 1
ATOM 2779 C C . LYS B 1 176 ? -20.672 7.234 9.305 1 80 176 LYS B C 1
ATOM 2781 O O . LYS B 1 176 ? -21.875 7.254 9.578 1 80 176 LYS B O 1
ATOM 2786 N N . THR B 1 177 ? -19.875 6.195 9.523 1 74.5 177 THR B N 1
ATOM 2787 C CA . THR B 1 177 ? -20.375 5.016 10.227 1 74.5 177 THR B CA 1
ATOM 2788 C C . THR B 1 177 ? -20.656 5.34 11.688 1 74.5 177 THR B C 1
ATOM 2790 O O . THR B 1 177 ? -19.828 5.961 12.367 1 74.5 177 THR B O 1
ATOM 2793 N N . ALA B 1 178 ? -21.906 5.133 12.125 1 74.19 178 ALA B N 1
ATOM 2794 C CA . ALA B 1 178 ? -22.25 5.449 13.508 1 74.19 178 ALA B CA 1
ATOM 2795 C C . ALA B 1 178 ? -23.219 4.422 14.078 1 74.19 178 ALA B C 1
ATOM 2797 O O . ALA B 1 178 ? -23.891 3.713 13.328 1 74.19 178 ALA B O 1
ATOM 2798 N N . GLY B 1 179 ? -23.031 4.242 15.445 1 80.56 179 GLY B N 1
ATOM 2799 C CA . GLY B 1 179 ? -24.031 3.535 16.234 1 80.56 179 GLY B CA 1
ATOM 2800 C C . GLY B 1 179 ? -24.172 2.078 15.836 1 80.56 179 GLY B C 1
ATOM 2801 O O . GLY B 1 179 ? -23.203 1.315 15.883 1 80.56 179 GLY B O 1
ATOM 2802 N N . PHE B 1 180 ? -25.203 1.771 15.32 1 82.62 180 PHE B N 1
ATOM 2803 C CA . PHE B 1 180 ? -25.656 0.423 15 1 82.62 180 PHE B CA 1
ATOM 2804 C C . PHE B 1 180 ? -24.875 -0.146 13.82 1 82.62 180 PHE B C 1
ATOM 2806 O O . PHE B 1 180 ? -24.688 -1.359 13.727 1 82.62 180 PHE B O 1
ATOM 2813 N N . MET B 1 181 ? -24.328 0.649 13.07 1 83.5 181 MET B N 1
ATOM 2814 C CA . MET B 1 181 ? -23.594 0.204 11.883 1 83.5 181 MET B CA 1
ATOM 2815 C C . MET B 1 181 ? -22.297 -0.481 12.273 1 83.5 181 MET B C 1
ATOM 2817 O O . MET B 1 181 ? -21.797 -1.35 11.547 1 83.5 181 MET B O 1
ATOM 2821 N N . TYR B 1 182 ? -21.766 -0.142 13.453 1 87 182 TYR B N 1
ATOM 2822 C CA . TYR B 1 182 ? -20.562 -0.818 13.938 1 87 182 TYR B CA 1
ATOM 2823 C C . TYR B 1 182 ? -20.844 -2.293 14.211 1 87 182 TYR B C 1
ATOM 2825 O O . TYR B 1 182 ? -20 -3.148 13.93 1 87 182 TYR B O 1
ATOM 2833 N N . LEU B 1 183 ? -22.016 -2.508 14.664 1 89.5 183 LEU B N 1
ATOM 2834 C CA . LEU B 1 183 ? -22.422 -3.883 14.953 1 89.5 183 LEU B CA 1
ATOM 2835 C C . LEU B 1 183 ? -22.641 -4.664 13.664 1 89.5 183 LEU B C 1
ATOM 2837 O O . LEU B 1 183 ? -22.25 -5.832 13.57 1 89.5 183 LEU B O 1
ATOM 2841 N N . VAL B 1 184 ? -23.234 -4.008 12.727 1 91.94 184 VAL B N 1
ATOM 2842 C CA . VAL B 1 184 ? -23.531 -4.648 11.453 1 91.94 184 VAL B CA 1
ATOM 2843 C C . VAL B 1 184 ? -22.234 -5.012 10.734 1 91.94 184 VAL B C 1
ATOM 2845 O O . VAL B 1 184 ? -22.078 -6.133 10.242 1 91.94 184 VAL B O 1
ATOM 2848 N N . VAL B 1 185 ? -21.344 -4.117 10.758 1 91.5 185 VAL B N 1
ATOM 2849 C CA . VAL B 1 185 ? -20.062 -4.344 10.094 1 91.5 185 VAL B CA 1
ATOM 2850 C C . VAL B 1 185 ? -19.297 -5.449 10.812 1 91.5 185 VAL B C 1
ATOM 2852 O O . VAL B 1 185 ? -18.688 -6.312 10.164 1 91.5 185 VAL B O 1
ATOM 2855 N N . THR B 1 186 ? -19.312 -5.438 12.125 1 95.25 186 THR B N 1
ATOM 2856 C CA . THR B 1 186 ? -18.625 -6.461 12.906 1 95.25 186 THR B CA 1
ATOM 2857 C C . THR B 1 186 ? -19.219 -7.84 12.633 1 95.25 186 THR B C 1
ATOM 2859 O O . THR B 1 186 ? -18.484 -8.797 12.383 1 95.25 186 THR B O 1
ATOM 2862 N N . ALA B 1 187 ? -20.516 -7.875 12.664 1 96.75 187 ALA B N 1
ATOM 2863 C CA . ALA B 1 187 ? -21.188 -9.141 12.391 1 96.75 187 ALA B CA 1
ATOM 2864 C C . ALA B 1 187 ? -20.875 -9.641 10.984 1 96.75 187 ALA B C 1
ATOM 2866 O O . ALA B 1 187 ? -20.625 -10.836 10.789 1 96.75 187 ALA B O 1
ATOM 2867 N N . PHE B 1 188 ? -20.922 -8.766 10.062 1 96.81 188 PHE B N 1
ATOM 2868 C CA . PHE B 1 188 ? -20.609 -9.117 8.68 1 96.81 188 PHE B CA 1
ATOM 2869 C C . PHE B 1 188 ? -19.203 -9.672 8.562 1 96.81 188 PHE B C 1
ATOM 2871 O O . PHE B 1 188 ? -18.984 -10.711 7.941 1 96.81 188 PHE B O 1
ATOM 2878 N N . CYS B 1 189 ? -18.219 -9 9.125 1 97.5 189 CYS B N 1
ATOM 2879 C CA . CYS B 1 189 ? -16.812 -9.422 9.039 1 97.5 189 CYS B CA 1
ATOM 2880 C C . CYS B 1 189 ? -16.625 -10.789 9.68 1 97.5 189 CYS B C 1
ATOM 2882 O O . CYS B 1 189 ? -15.914 -11.641 9.133 1 97.5 189 CYS B O 1
ATOM 2884 N N . VAL B 1 190 ? -17.266 -11.008 10.805 1 97.75 190 VAL B N 1
ATOM 2885 C CA . VAL B 1 190 ? -17.109 -12.266 11.523 1 97.75 190 VAL B CA 1
ATOM 2886 C C . VAL B 1 190 ? -17.75 -13.398 10.711 1 97.75 190 VAL B C 1
ATOM 2888 O O . VAL B 1 190 ? -17.109 -14.43 10.469 1 97.75 190 VAL B O 1
ATOM 2891 N N . VAL B 1 191 ? -18.938 -13.172 10.227 1 98.12 191 VAL B N 1
ATOM 2892 C CA . VAL B 1 191 ? -19.672 -14.211 9.516 1 98.12 191 VAL B CA 1
ATOM 2893 C C . VAL B 1 191 ? -19.016 -14.477 8.156 1 98.12 191 VAL B C 1
ATOM 2895 O O . VAL B 1 191 ? -18.781 -15.625 7.789 1 98.12 191 VAL B O 1
ATOM 2898 N N . ALA B 1 192 ? -18.719 -13.438 7.461 1 98.31 192 ALA B N 1
ATOM 2899 C CA . ALA B 1 192 ? -18.125 -13.578 6.137 1 98.31 192 ALA B CA 1
ATOM 2900 C C . ALA B 1 192 ? -16.734 -14.227 6.223 1 98.31 192 ALA B C 1
ATOM 2902 O O . ALA B 1 192 ? -16.391 -15.07 5.395 1 98.31 192 ALA B O 1
ATOM 2903 N N . SER B 1 193 ? -15.938 -13.797 7.168 1 98.5 193 SER B N 1
ATOM 2904 C CA . SER B 1 193 ? -14.609 -14.375 7.305 1 98.5 193 SER B CA 1
ATOM 2905 C C . SER B 1 193 ? -14.68 -15.859 7.656 1 98.5 193 SER B C 1
ATOM 2907 O O . SER B 1 193 ? -13.898 -16.656 7.148 1 98.5 193 SER B O 1
ATOM 2909 N N . ALA B 1 194 ? -15.586 -16.188 8.523 1 98.12 194 ALA B N 1
ATOM 2910 C CA . ALA B 1 194 ? -15.758 -17.594 8.883 1 98.12 194 ALA B CA 1
ATOM 2911 C C . ALA B 1 194 ? -16.156 -18.422 7.668 1 98.12 194 ALA B C 1
ATOM 2913 O O . ALA B 1 194 ? -15.617 -19.516 7.434 1 98.12 194 ALA B O 1
ATOM 2914 N N . ALA B 1 195 ? -17.094 -17.969 6.914 1 97.94 195 ALA B N 1
ATOM 2915 C CA . ALA B 1 195 ? -17.562 -18.656 5.719 1 97.94 195 ALA B CA 1
ATOM 2916 C C . ALA B 1 195 ? -16.453 -18.812 4.695 1 97.94 195 ALA B C 1
ATOM 2918 O O . ALA B 1 195 ? -16.266 -19.891 4.121 1 97.94 195 ALA B O 1
ATOM 2919 N N . LEU B 1 196 ? -15.703 -17.797 4.477 1 98.38 196 LEU B N 1
ATOM 2920 C CA . LEU B 1 196 ? -14.641 -17.797 3.477 1 98.38 196 LEU B CA 1
ATOM 2921 C C . LEU B 1 196 ? -13.469 -18.672 3.924 1 98.38 196 LEU B C 1
ATOM 2923 O O . LEU B 1 196 ? -12.875 -19.375 3.113 1 98.38 196 LEU B O 1
ATOM 2927 N N . ALA B 1 197 ? -13.141 -18.562 5.203 1 96.94 197 ALA B N 1
ATOM 2928 C CA . ALA B 1 197 ? -12.055 -19.391 5.73 1 96.94 197 ALA B CA 1
ATOM 2929 C C . ALA B 1 197 ? -12.398 -20.875 5.609 1 96.94 197 ALA B C 1
ATOM 2931 O O . ALA B 1 197 ? -11.539 -21.688 5.27 1 96.94 197 ALA B O 1
ATOM 2932 N N . PHE B 1 198 ? -13.656 -21.219 5.898 1 95.06 198 PHE B N 1
ATOM 2933 C CA . PHE B 1 198 ? -14.102 -22.594 5.801 1 95.06 198 PHE B CA 1
ATOM 2934 C C . PHE B 1 198 ? -14.023 -23.094 4.363 1 95.06 198 PHE B C 1
ATOM 2936 O O . PHE B 1 198 ? -13.555 -24.203 4.109 1 95.06 198 PHE B O 1
ATOM 2943 N N . ARG B 1 199 ? -14.391 -22.297 3.479 1 93.19 199 ARG B N 1
ATOM 2944 C CA . ARG B 1 199 ? -14.375 -22.672 2.068 1 93.19 199 ARG B CA 1
ATOM 2945 C C . ARG B 1 199 ? -12.953 -22.766 1.541 1 93.19 199 ARG B C 1
ATOM 2947 O O . ARG B 1 199 ? -12.641 -23.656 0.745 1 93.19 199 ARG B O 1
ATOM 2954 N N . GLY B 1 200 ? -12.102 -21.812 1.946 1 90.62 200 GLY B N 1
ATOM 2955 C CA . GLY B 1 200 ? -10.727 -21.812 1.483 1 90.62 200 GLY B CA 1
ATOM 2956 C C . GLY B 1 200 ? -9.914 -22.984 2.023 1 90.62 200 GLY B C 1
ATOM 2957 O O . GLY B 1 200 ? -8.938 -23.406 1.404 1 90.62 200 GLY B O 1
ATOM 2958 N N . ALA B 1 201 ? -10.258 -23.484 3.15 1 89.12 201 ALA B N 1
ATOM 2959 C CA . ALA B 1 201 ? -9.531 -24.578 3.789 1 89.12 201 ALA B CA 1
ATOM 2960 C C . ALA B 1 201 ? -10.016 -25.938 3.277 1 89.12 201 ALA B C 1
ATOM 2962 O O . ALA B 1 201 ? -9.352 -26.953 3.473 1 89.12 201 ALA B O 1
ATOM 2963 N N . SER B 1 202 ? -11.203 -25.953 2.662 1 84.38 202 SER B N 1
ATOM 2964 C CA . SER B 1 202 ? -11.758 -27.203 2.158 1 84.38 202 SER B CA 1
ATOM 2965 C C . SER B 1 202 ? -11.32 -27.469 0.724 1 84.38 202 SER B C 1
ATOM 2967 O O . SER B 1 202 ? -11.023 -26.547 -0.024 1 84.38 202 SER B O 1
#

Foldseek 3Di:
DVVLCVQPLLVLLVVLQVLLVVLLVCLQVVLNLLSLLSNLVSLLSLVVSVVSLVVCVPVDDPVSSLVSLVSSLVSLLSSQQVSLLSSLCSLQVNPPLSNVLSVLSSVLSVVLSVCCSVPNAVPQWRFFDHSSVRSLVVLVLLLCCVVDDSNVSSVVSSVVSNVSSVRSNHRDTHHDDDDCNSVVSVVSSVVSSVSSNVVSVD/DVVLCVQPLLVLLVVLQVLLVVLLVCLQVVLNLLSLLSNLVSLLSLVVSVVSLVVCVPVDDPVSSLVSLVSSLVSLLSSQQVSLLSSLCSLQVNPPLSNVLSVLSSVLSVVLSVCCSVPNDPPQWRFFDHSSVRSLVVLVLLLCCVVDDSNVSSVVSSVVSNVSSVRSNHRDTHHDDDDCNSVVSVVSSVVSSVSSNVVSVD

Organism: Mesorhizobium plurifarium (NCBI:txid69974)

Nearest PDB structures (foldseek):
  4o6m-assembly1_A  TM=5.906E-01  e=8.416E-02  Archaeoglobus fulgidus DSM 4304
  4q7c-assembly1_A  TM=6.674E-01  e=4.163E-01  Archaeoglobus fulgidus DSM 4304
  4hyj-assembly1_A  TM=3.016E-01  e=7.672E-01  Exiguobacterium artemiae
  5vju-assembly1_A  TM=1.855E-01  e=4.170E+00  synthetic construct
  4o6m-assembly1_A  TM=5.907E-01  e=5.084E-02  Archaeoglobus fulgidus DSM 4304

pLDDT: mean 94.38, std 5.93, range [67.44, 98.94]

Sequence (404 aa):
MIRLLVDPANAMTAMGLALSSIGIDFSIAGFPEIGVAIVLWALLADHFDGVVARRMRGSRPAETGEVGKNLDSLADFVSAGIFPAVTLIVVGHGSPLCVVSGAVLVVASALRLSFFNVVGSPSGRFVGVPTSWVMPVTAIVFLLRPTLPESIFAKLFAFLLILLAILHVSPVRVPKTAGFMYLVVTAFCVVASAALAFRGASMIRLLVDPANAMTAMGLALSSIGIDFSIAGFPEIGVAIVLWALLADHFDGVVARRMRGSRPAETGEVGKNLDSLADFVSAGIFPAVTLIVVGHGSPLCVVSGAVLVVASALRLSFFNVVGSPSGRFVGVPTSWVMPVTAIVFLLRPTLPESIFAKLFAFLLILLAILHVSPVRVPKTAGFMYLVVTAFCVVASAALAFRGAS

InterPro dom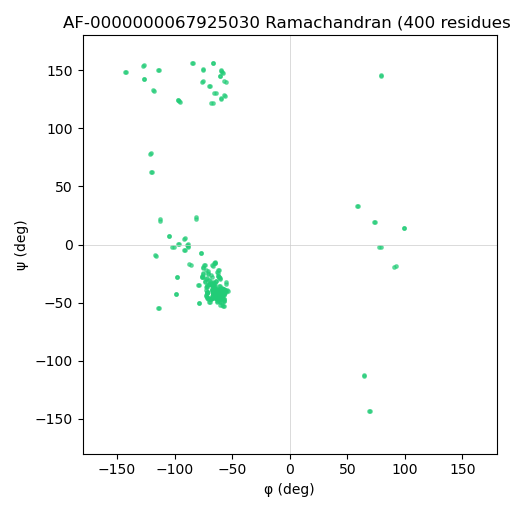ains:
  IPR000462 CDP-alcohol phosphatidyltransferase [PF01066] (9-157)
  IPR043130 CDP-alcohol phosphatidyltransferase, transmembrane domain [G3DSA:1.20.120.1760] (3-198)

Radius of gyration: 19.87 Å; Cα contacts (8 Å, |Δi|>4): 661; chains: 2; bounding box: 51×56×49 Å

Solvent-accessible surface area (backbone atoms only — not comparable to full-atom values): 19514 Å² total; per-residue (Å²): 102,64,70,56,47,69,40,66,31,36,35,32,32,46,48,19,37,38,34,22,45,52,14,42,50,30,21,73,73,70,32,46,42,36,11,50,24,42,27,37,52,21,54,48,24,50,56,48,20,50,54,46,43,61,70,40,56,86,78,52,62,67,66,58,53,54,26,36,53,43,33,43,50,52,30,49,40,40,45,32,17,45,36,56,21,53,41,39,21,53,70,34,70,59,34,68,66,24,44,51,27,20,28,48,22,35,44,26,39,40,50,35,50,17,44,38,74,68,65,48,46,88,81,68,30,33,66,10,47,64,54,73,54,45,45,60,53,50,48,54,53,58,69,47,38,89,81,44,59,66,72,56,41,37,52,50,53,31,50,51,42,38,51,49,22,52,40,19,44,32,88,47,73,34,78,66,89,54,77,68,48,57,54,51,52,48,52,47,38,54,53,50,21,52,54,28,36,54,55,49,74,96,101,64,71,57,46,67,40,67,30,37,33,32,32,48,49,20,37,39,33,23,45,51,15,44,50,30,22,73,73,71,31,45,43,36,11,50,21,42,26,37,51,20,54,48,25,48,57,48,21,52,54,45,44,62,69,41,58,88,77,52,60,66,64,58,53,53,25,35,53,42,33,40,50,54,31,48,41,41,46,34,16,45,36,54,22,52,40,40,22,53,70,34,70,59,34,69,66,24,45,51,27,21,27,47,21,35,46,27,40,40,49,34,50,17,44,38,74,68,64,48,45,87,80,69,30,33,67,9,48,62,56,72,55,44,46,61,53,52,48,53,52,58,70,46,39,88,81,43,59,66,72,57,42,37,52,50,54,32,50,51,42,39,52,49,22,52,39,19,45,32,87,48,73,35,78,67,90,55,77,67,48,57,55,51,52,48,50,46,38,55,52,51,21,51,55,28,35,54,55,48,75,98